Protein AF-A0A9E6JIJ1-F1 (afdb_monomer)

Solvent-accessible surface area (backbone atoms only — not comparable to full-atom values): 25433 Å² total; per-residue (Å²): 141,82,85,78,78,79,55,69,70,59,58,50,52,54,49,46,74,75,44,64,92,42,52,71,64,52,49,52,49,49,51,52,50,58,51,36,77,74,59,73,62,76,66,61,57,53,56,59,56,70,71,51,92,47,74,67,45,56,51,51,50,59,53,47,62,74,70,50,70,101,67,83,68,74,84,79,77,78,78,86,54,96,83,54,78,81,66,54,69,71,60,43,51,53,51,28,52,55,23,48,78,70,65,39,33,71,58,20,35,51,45,43,54,58,60,66,67,49,86,85,58,55,69,67,59,56,24,53,44,23,44,52,40,14,52,24,27,44,77,68,66,40,28,74,61,13,40,51,24,39,48,51,22,64,68,64,65,64,60,95,80,42,86,58,53,35,58,51,23,47,52,39,13,53,28,29,43,77,73,70,35,56,70,63,13,53,54,30,44,73,66,28,60,78,80,74,90,76,90,60,95,86,56,87,60,62,86,63,51,52,63,42,50,50,49,48,39,46,51,46,24,54,48,40,38,74,75,33,101,48,91,68,70,60,68,78,84,63,74,63,61,42,53,66,54,68,46,71,46,68,61,74,81,76,72,70,68,54,50,37,37,40,39,37,32,25,40,74,85,67,48,80,48,38,77,51,70,46,58,69,87,63,81,62,48,72,37,67,49,47,28,94,88,61,52,64,65,60,40,58,43,32,38,29,41,40,41,38,38,28,28,69,84,69,51,75,48,77,48,72,52,78,72,43,70,37,54,21,36,48,44,82,51,98,57,34,37,36,42,32,32,21,42,71,56,32,18,72,43,89,92,43,52,52,67,18,76,65,18,51,52,52,50,49,48,49,40,39,51,49,59,75,68,68,54,75,42,39,38,40,38,36,26,22,86,47,69,69,59,38,52,48,32,52,50,43,52,46,56,53,42,33,73,73,64,74,54,65,79,87,45,56,48,81,44,82,39,81,38,94,56,92,87,62,45,32,36,35,43,34,35,46,54,52,72,70,64,60,59,56,54,56,50,71,71,74,107

Nearest PDB structures (foldseek):
  3ffl-assembly2_B  TM=8.200E-01  e=3.988E-03  Homo sapiens
  4i1a-assembly3_B  TM=8.635E-01  e=9.232E-02  Bacillus subtilis subsp. subtilis str. 168
  6swu-assembly3_F  TM=4.768E-01  e=8.864E-03  Mus musculus
  3q15-assembly2_B-3  TM=6.968E-01  e=1.205E-01  Bacillus subtilis
  6swu-assembly1_A  TM=4.822E-01  e=1.970E-02  Mus musculus

Sequence (447 aa):
AQGQAPSAARVLSELLSRYPEFQTAAAYLLASTLLAETRHGEAELAGNLANLHTPLAAYIKSRLALTLPDQAQAPEIPKPHPEAPPYTLPT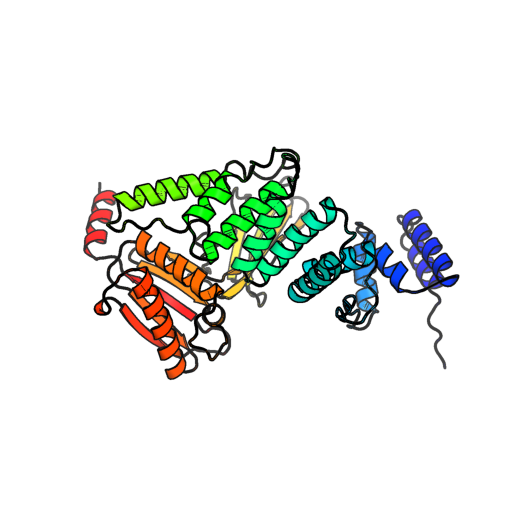AANWIELAMEQGRWAQALAFTEQLGSENDLDPGIRADLSAVRGNCLFNLQRFNEAITAYRAWLSGTPPQEDPCLAGIYQRLAQAYYHEGKDSPAMTAYKKSPARSGQNQASAGSPEKVFPLRFEQARQAAEKSLWESRSPRAASPWLAMVKEPPVVQIQPPRSPAPMQTWSWVILDGEGRVRYRQQGRIWPDKLAWEGSDPDGQKILAGDVYAYTLTVVDARGRTLTTNAPARMVWAMVYPGPNDFVLSLQVSTLFEKENSDRISRFGLSLLTQAADLCLRFSRPGLQLELSARDGQLGQRQASAVIARLQSKLEWPSTGISIRILPSRGPTRERLNLRFEKHPESAHQENKNHAE

Mean predicted aligned error: 15.92 Å

Radius of gyration: 27.88 Å; Cα contacts (8 Å, |Δi|>4): 565; chains: 1; bounding box: 86×62×59 Å

Foldseek 3Di:
DDDDDDDPVVVLVVVCVVCVVCVVVSVVVVVVVVVCVVDDDPPVVVVVLVPDPDPVSVVVVVVVVVVDPPDPDDPDLDQDDPPDDQDDPVRLVVSLVVCVVVVVLVRNLVSLVSVLVDPPDDLLVNLVSLQSNLVSCVSVLVLVSSLVSLVSSVVSVDPPPPPCQLVSLQSNLVSCVLVVNNVSSVVSNVRRDDPDDDPDVPDPDPVCVPVVQVVVQVVVQVVLCVVFVDVDRADSVLCQEDAPQPDKDQDPDDDAQFQKKKKFKAKPVRDTQEIDMDNDDDRMDTHRQHRPVRHHHAAFIKMKMKMWTQHPVRDIDIDIDDIDHRQWYWADDPFKIKIKGFLCQQAPHLQDLHGDSSNLSVLSNVLSVCSSLRAQAKEKEWADQDPVSSVSNSVSSCVSSCVNNVDDPVRYHYHYHHHPDDPGTMIMIMTGHDVVVSVVVVVVVVD

Secondary structure (DSSP, 8-state):
---PPPPHHHHHHHHHHH-GGGHHHHHHHHHHHHHHTTS--HHHHHHHHHT--SHHHHHHHHHHTTTS-S--PPP-PPPP-TTSPPPPHHHHHHHHHHHHHTT-HHHHHHHHHHHHT-TT--HHHHHHHHHHHHHHHHHTT-HHHHHHHHHHHHHT---TT-TTHHHHHHHHHHHHHHTT-HHHHHHHHHHS-----SS-TTS--GGGTHHHHHHHHHHHHHHHHHHSS--PPP-TT---EE-S-SEEE-PPPP-SSEEEEEEEEEETTS-EEEEEEESSPPS-EEE-SB-TT-PBPPTT-EEEEEEEEEETT--EEEEEPPPEE--EEEEE-SSEEEEEEEHHHHBSSTT--SB-HHHHHHHHHHHHHHHHHT-S-EEEEEEESSHHHHHHHHHHHHHHHHHHHT--GGGEEEEEEE-SSTT--EEEEEEEPPHHHHHHHHHHHH-

Structure (mmCIF, N/CA/C/O backbone):
data_AF-A0A9E6JIJ1-F1
#
_entry.id   AF-A0A9E6JIJ1-F1
#
loop_
_atom_site.group_PDB
_atom_site.id
_atom_site.type_symbol
_atom_site.label_atom_id
_atom_site.label_alt_id
_atom_site.label_comp_id
_atom_site.label_asym_id
_atom_site.label_entity_id
_atom_site.label_seq_id
_atom_site.pdbx_PDB_ins_code
_atom_site.Cartn_x
_atom_site.Cartn_y
_atom_site.Cartn_z
_atom_site.occupancy
_atom_site.B_iso_or_equiv
_atom_site.auth_seq_id
_atom_site.auth_comp_id
_atom_site.auth_asym_id
_atom_site.auth_atom_id
_atom_site.pdbx_PDB_model_num
ATOM 1 N N . ALA A 1 1 ? 52.497 -29.761 3.831 1.00 38.06 1 ALA A N 1
ATOM 2 C CA . ALA A 1 1 ? 51.630 -29.282 2.739 1.00 38.06 1 ALA A CA 1
ATOM 3 C C . ALA A 1 1 ? 50.893 -28.032 3.216 1.00 38.06 1 ALA A C 1
ATOM 5 O O . ALA A 1 1 ? 49.833 -28.138 3.812 1.00 38.06 1 ALA A O 1
ATOM 6 N N . GLN A 1 2 ? 51.514 -26.862 3.055 1.00 33.09 2 GLN A N 1
ATOM 7 C CA . GLN A 1 2 ? 50.890 -25.557 3.289 1.00 33.09 2 GLN A CA 1
ATOM 8 C C . GLN A 1 2 ? 50.600 -24.967 1.907 1.00 33.09 2 GLN A C 1
ATOM 10 O O . GLN A 1 2 ? 51.527 -24.735 1.134 1.00 33.09 2 GLN A O 1
ATOM 15 N N . GLY A 1 3 ? 49.322 -24.824 1.558 1.00 36.31 3 GLY A N 1
ATOM 16 C CA . GLY A 1 3 ? 48.904 -24.223 0.295 1.00 36.31 3 GLY A CA 1
ATOM 17 C C . GLY A 1 3 ? 48.992 -22.705 0.389 1.00 36.31 3 GLY A C 1
ATOM 18 O O . GLY A 1 3 ? 48.193 -22.093 1.089 1.00 36.31 3 GLY A O 1
ATOM 19 N N . GLN A 1 4 ? 49.958 -22.099 -0.301 1.00 42.47 4 GLN A N 1
ATOM 20 C CA . GLN A 1 4 ? 49.941 -20.658 -0.544 1.00 42.47 4 GLN A CA 1
ATOM 21 C C . GLN A 1 4 ? 48.842 -20.345 -1.564 1.00 42.47 4 GLN A C 1
ATOM 23 O O . GLN A 1 4 ? 48.810 -20.933 -2.648 1.00 42.47 4 GLN A O 1
ATOM 28 N N . ALA A 1 5 ? 47.937 -19.432 -1.209 1.00 42.72 5 ALA A N 1
ATOM 29 C CA . ALA A 1 5 ? 46.972 -18.882 -2.151 1.00 42.72 5 ALA A CA 1
ATOM 30 C C . ALA A 1 5 ? 47.722 -18.190 -3.311 1.00 42.72 5 ALA A C 1
ATOM 32 O O . ALA A 1 5 ? 48.748 -17.546 -3.072 1.00 42.72 5 ALA A O 1
ATOM 33 N N . PRO A 1 6 ? 47.268 -18.328 -4.568 1.00 51.34 6 PRO A N 1
ATOM 34 C CA . PRO A 1 6 ? 47.918 -17.672 -5.699 1.00 51.34 6 PRO A CA 1
ATOM 35 C C . PRO A 1 6 ? 47.830 -16.146 -5.554 1.00 51.34 6 PRO A C 1
ATOM 37 O O . PRO A 1 6 ? 46.775 -15.623 -5.199 1.00 51.34 6 PRO A O 1
ATOM 40 N N . SER A 1 7 ? 48.924 -15.428 -5.843 1.00 68.25 7 SER A N 1
ATOM 41 C CA . SER A 1 7 ? 48.929 -13.960 -5.798 1.00 68.25 7 SER A CA 1
ATOM 42 C C . SER A 1 7 ? 47.891 -13.381 -6.764 1.00 68.25 7 SER A C 1
ATOM 44 O O . SER A 1 7 ? 47.651 -13.941 -7.841 1.00 68.25 7 SER A O 1
ATOM 46 N N . ALA A 1 8 ? 47.281 -12.250 -6.399 1.00 54.78 8 ALA A N 1
ATOM 47 C CA . ALA A 1 8 ? 46.248 -11.586 -7.198 1.00 54.78 8 ALA A CA 1
ATOM 48 C C . ALA A 1 8 ? 46.701 -11.346 -8.652 1.00 54.78 8 ALA A C 1
ATOM 50 O O . ALA A 1 8 ? 45.932 -11.557 -9.591 1.00 54.78 8 ALA A O 1
ATOM 51 N N . ALA A 1 9 ? 47.988 -11.035 -8.846 1.00 54.69 9 ALA A N 1
ATOM 52 C CA . ALA A 1 9 ? 48.617 -10.884 -10.156 1.00 54.69 9 ALA A CA 1
ATOM 53 C C . ALA A 1 9 ? 48.503 -12.139 -11.047 1.00 54.69 9 ALA A C 1
ATOM 55 O O . ALA A 1 9 ? 48.297 -12.023 -12.256 1.00 54.69 9 ALA A O 1
ATOM 56 N N . ARG A 1 10 ? 48.589 -13.347 -10.473 1.00 65.62 10 ARG A N 1
ATOM 57 C CA . ARG A 1 10 ? 48.479 -14.609 -11.222 1.00 65.62 10 ARG A CA 1
ATOM 58 C C . ARG A 1 10 ? 47.041 -14.883 -11.667 1.00 65.62 10 ARG A C 1
ATOM 60 O O . ARG A 1 10 ? 46.830 -15.263 -12.815 1.00 65.62 10 ARG A O 1
ATOM 67 N N . VAL A 1 11 ? 46.064 -14.644 -10.791 1.00 63.59 11 VAL A N 1
ATOM 68 C CA . VAL A 1 11 ? 44.631 -14.827 -11.095 1.00 63.59 11 VAL A CA 1
ATOM 69 C C . VAL A 1 11 ? 44.164 -13.830 -12.161 1.00 63.59 11 VAL A C 1
ATOM 71 O O . VAL A 1 11 ? 43.437 -14.201 -13.084 1.00 63.59 11 VAL A O 1
ATOM 74 N N . LEU A 1 12 ? 44.626 -12.579 -12.081 1.00 57.97 12 LEU A N 1
ATOM 75 C CA . LEU A 1 12 ? 44.323 -11.548 -13.077 1.00 57.97 12 LEU A CA 1
ATOM 76 C C . LEU A 1 12 ? 44.993 -11.809 -14.431 1.00 57.97 12 LEU A C 1
ATOM 78 O O . LEU A 1 12 ? 44.340 -11.636 -15.457 1.00 57.97 12 LEU A O 1
ATOM 82 N N . SER A 1 13 ? 46.249 -12.265 -14.450 1.00 60.50 13 SER A N 1
ATOM 83 C CA . SER A 1 13 ? 46.937 -12.662 -15.689 1.00 60.50 13 SER A CA 1
ATOM 84 C C . SER A 1 13 ? 46.196 -13.800 -16.404 1.00 60.50 13 SER A C 1
ATOM 86 O O . SER A 1 13 ? 45.979 -13.760 -17.617 1.00 60.50 13 SER A O 1
ATOM 88 N N . GLU A 1 14 ? 45.697 -14.776 -15.642 1.00 66.44 14 GLU A N 1
ATOM 89 C CA . GLU A 1 14 ? 44.912 -15.877 -16.194 1.00 66.44 14 GLU A CA 1
ATOM 90 C C . GLU A 1 14 ? 43.543 -15.414 -16.726 1.00 66.44 14 GLU A C 1
ATOM 92 O O . GLU A 1 14 ? 43.130 -15.836 -17.807 1.00 66.44 14 GLU A O 1
ATOM 97 N N . LEU A 1 15 ? 42.864 -14.491 -16.038 1.00 57.50 15 LEU A N 1
ATOM 98 C CA . LEU A 1 15 ? 41.615 -13.883 -16.517 1.00 57.50 15 LEU A CA 1
ATOM 99 C C . LEU A 1 15 ? 41.812 -13.067 -17.803 1.00 57.50 15 LEU A C 1
ATOM 101 O O . LEU A 1 15 ? 41.018 -13.199 -18.733 1.00 57.50 15 LEU A O 1
ATOM 105 N N . LEU A 1 16 ? 42.885 -12.281 -17.882 1.00 64.00 16 LEU A N 1
ATOM 106 C CA . LEU A 1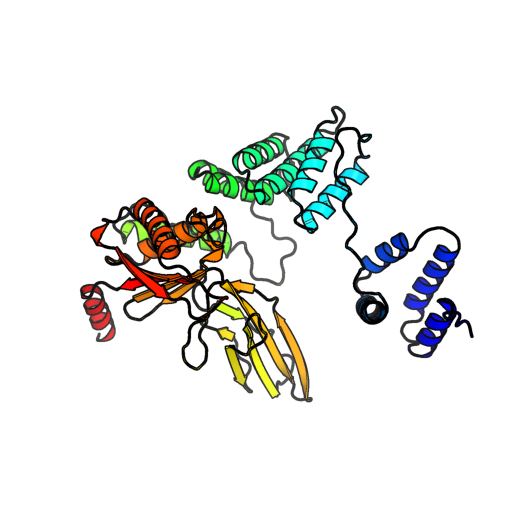 16 ? 43.241 -11.483 -19.058 1.00 64.00 16 LEU A CA 1
ATOM 107 C C . LEU A 1 16 ? 43.558 -12.345 -20.282 1.00 64.00 16 LEU A C 1
ATOM 109 O O . LEU A 1 16 ? 43.209 -11.972 -21.400 1.00 64.00 16 LEU A O 1
ATOM 113 N N . SER A 1 17 ? 44.164 -13.519 -20.075 1.00 67.69 17 SER A N 1
ATOM 114 C CA . SER A 1 17 ? 44.415 -14.477 -21.159 1.00 67.69 17 SER A CA 1
ATOM 115 C C . SER A 1 17 ? 43.128 -15.079 -21.741 1.00 67.69 17 SER A C 1
ATOM 117 O O . SER A 1 17 ? 43.103 -15.466 -22.907 1.00 67.69 17 SER A O 1
ATOM 119 N N . ARG A 1 18 ? 42.054 -15.146 -20.940 1.00 60.69 18 ARG A N 1
ATOM 120 C CA . ARG A 1 18 ? 40.771 -15.748 -21.329 1.00 60.69 18 ARG A CA 1
ATOM 121 C C . ARG A 1 18 ? 39.783 -14.748 -21.929 1.00 60.69 18 ARG A C 1
ATOM 123 O O . ARG A 1 18 ? 38.892 -15.184 -22.649 1.00 60.69 18 ARG A O 1
ATOM 130 N N . TYR A 1 19 ? 39.938 -13.451 -21.650 1.00 63.84 19 TYR A N 1
ATOM 131 C CA . TYR A 1 19 ? 39.013 -12.403 -22.099 1.00 63.84 19 TYR A CA 1
ATOM 132 C C . TYR A 1 19 ? 39.767 -11.141 -22.570 1.00 63.84 19 TYR A C 1
ATOM 134 O O . TYR A 1 19 ? 39.808 -10.125 -21.862 1.00 63.84 19 TYR A O 1
ATOM 142 N N . PRO A 1 20 ? 40.422 -11.202 -23.745 1.00 65.69 20 PRO A N 1
ATOM 143 C CA . PRO A 1 20 ? 41.281 -10.132 -24.256 1.00 65.69 20 PRO A CA 1
ATOM 144 C C . PRO A 1 20 ? 40.537 -8.821 -24.567 1.00 65.69 20 PRO A C 1
ATOM 146 O O . PRO A 1 20 ? 41.152 -7.758 -24.606 1.00 65.69 20 PRO A O 1
ATOM 149 N N . GLU A 1 21 ? 39.217 -8.849 -24.733 1.00 61.25 21 GLU A N 1
ATOM 150 C CA . GLU A 1 21 ? 38.376 -7.674 -24.984 1.00 61.25 21 GLU A CA 1
ATOM 151 C C . GLU A 1 21 ? 38.283 -6.696 -23.795 1.00 61.25 21 GLU A C 1
ATOM 153 O O . GLU A 1 21 ? 37.847 -5.559 -23.969 1.00 61.25 21 GLU A O 1
ATOM 158 N N . PHE A 1 22 ? 38.735 -7.091 -22.598 1.00 62.50 22 PHE A N 1
ATOM 159 C CA . PHE A 1 22 ? 38.717 -6.249 -21.392 1.00 62.50 22 PHE A CA 1
ATOM 160 C C . PHE A 1 22 ? 40.089 -5.674 -21.008 1.00 62.50 22 PHE A C 1
ATOM 162 O O . PHE A 1 22 ? 40.235 -5.140 -19.906 1.00 62.50 22 PHE A O 1
ATOM 169 N N . GLN A 1 23 ? 41.087 -5.749 -21.897 1.00 64.88 23 GLN A N 1
ATOM 170 C CA . GLN A 1 23 ? 42.484 -5.385 -21.614 1.00 64.88 23 GLN A CA 1
ATOM 171 C C . GLN A 1 23 ? 42.658 -4.011 -20.948 1.00 64.88 23 GLN A C 1
ATOM 173 O O . GLN A 1 23 ? 43.423 -3.901 -19.996 1.00 64.88 23 GLN A O 1
ATOM 178 N N . THR A 1 24 ? 41.927 -2.974 -21.368 1.00 55.31 24 THR A N 1
ATOM 179 C CA . THR A 1 24 ? 42.089 -1.613 -20.818 1.00 55.31 24 THR A CA 1
ATOM 180 C C . THR A 1 24 ? 41.504 -1.467 -19.409 1.00 55.31 24 THR A C 1
ATOM 182 O O . THR A 1 24 ? 42.127 -0.864 -18.538 1.00 55.31 24 THR A O 1
ATOM 185 N N . ALA A 1 25 ? 40.332 -2.061 -19.152 1.00 59.16 25 ALA A N 1
ATOM 186 C CA . ALA A 1 25 ? 39.680 -2.019 -17.840 1.00 59.16 25 ALA A CA 1
ATOM 187 C C . ALA A 1 25 ? 40.408 -2.906 -16.819 1.00 59.16 25 ALA A C 1
ATOM 189 O O . ALA A 1 25 ? 40.582 -2.529 -15.661 1.00 59.16 25 ALA A O 1
ATOM 190 N N . ALA A 1 26 ? 40.890 -4.064 -17.266 1.00 60.03 26 ALA A N 1
ATOM 191 C CA . ALA A 1 26 ? 41.673 -4.973 -16.447 1.00 60.03 26 ALA A CA 1
ATOM 192 C C . ALA A 1 26 ? 43.103 -4.458 -16.195 1.00 60.03 26 ALA A C 1
ATOM 194 O O . ALA A 1 26 ? 43.616 -4.669 -15.101 1.00 60.03 26 ALA A O 1
ATOM 195 N N . ALA A 1 27 ? 43.721 -3.721 -17.128 1.00 53.12 27 ALA A N 1
ATOM 196 C CA . ALA A 1 27 ? 44.994 -3.028 -16.892 1.00 53.12 27 ALA A CA 1
ATOM 197 C C . ALA A 1 27 ? 44.857 -1.896 -15.861 1.00 53.12 27 ALA A C 1
ATOM 199 O O . ALA A 1 27 ? 45.732 -1.739 -15.012 1.00 53.12 27 ALA A O 1
ATOM 200 N N . TYR A 1 28 ? 43.746 -1.151 -15.886 1.00 56.66 28 TYR A N 1
ATOM 201 C CA . TYR A 1 28 ? 43.446 -0.129 -14.878 1.00 56.66 28 TYR A CA 1
ATOM 202 C C . TYR A 1 28 ? 43.243 -0.751 -13.488 1.00 56.66 28 TYR A C 1
ATOM 204 O O . TYR A 1 28 ? 43.834 -0.299 -12.508 1.00 56.66 28 TYR A O 1
ATOM 212 N N . LEU A 1 29 ? 42.489 -1.854 -13.415 1.00 60.16 29 LEU A N 1
ATOM 213 C CA . LEU A 1 29 ? 42.328 -2.649 -12.195 1.00 60.16 29 LEU A CA 1
ATOM 214 C C . LEU A 1 29 ? 43.672 -3.189 -11.692 1.00 60.16 29 LEU A C 1
ATOM 216 O O . LEU A 1 29 ? 43.994 -2.996 -10.524 1.00 60.16 29 LEU A O 1
ATOM 220 N N . LEU A 1 30 ? 44.501 -3.772 -12.559 1.00 57.09 30 LEU A N 1
ATOM 221 C CA . LEU A 1 30 ? 45.823 -4.285 -12.193 1.00 57.09 30 LEU A CA 1
ATOM 222 C C . LEU A 1 30 ? 46.743 -3.174 -11.662 1.00 57.09 30 LEU A C 1
ATOM 224 O O . LEU A 1 30 ? 47.368 -3.355 -10.621 1.00 57.09 30 LEU A O 1
ATOM 228 N N . ALA A 1 31 ? 46.776 -2.013 -12.323 1.00 49.00 31 ALA A N 1
ATOM 229 C CA . ALA A 1 31 ? 47.553 -0.858 -11.880 1.00 49.00 31 ALA A CA 1
ATOM 230 C C . ALA A 1 31 ? 47.073 -0.345 -10.513 1.00 49.00 31 ALA A C 1
ATOM 232 O O . ALA A 1 31 ? 47.896 -0.119 -9.631 1.00 49.00 31 ALA A O 1
ATOM 233 N N . SER A 1 32 ? 45.756 -0.241 -10.302 1.00 54.28 32 SER A N 1
ATOM 234 C CA . SER A 1 32 ? 45.181 0.172 -9.013 1.00 54.28 32 SER A CA 1
ATOM 235 C C . SER A 1 32 ? 45.428 -0.842 -7.888 1.00 54.28 32 SER A C 1
ATOM 237 O O . SER A 1 32 ? 45.681 -0.445 -6.755 1.00 54.28 32 SER A O 1
ATOM 239 N N . THR A 1 33 ? 45.449 -2.142 -8.204 1.00 58.88 33 THR A N 1
ATOM 240 C CA . THR A 1 33 ? 45.708 -3.213 -7.226 1.00 58.88 33 THR A CA 1
ATOM 241 C C . THR A 1 33 ? 47.189 -3.251 -6.830 1.00 58.88 33 THR A C 1
ATOM 243 O O . THR A 1 33 ? 47.504 -3.354 -5.650 1.00 58.88 33 THR A O 1
ATOM 246 N N . LEU A 1 34 ? 48.104 -3.085 -7.794 1.00 50.66 34 LEU A N 1
ATOM 247 C CA . LEU A 1 34 ? 49.549 -2.998 -7.538 1.00 50.66 34 LEU A CA 1
ATOM 248 C C . LEU A 1 34 ? 49.931 -1.710 -6.786 1.00 50.66 34 LEU A C 1
ATOM 250 O O . LEU A 1 34 ? 50.824 -1.735 -5.944 1.00 50.66 34 LEU A O 1
ATOM 254 N N . LEU A 1 35 ? 49.241 -0.592 -7.044 1.00 45.62 35 LEU A N 1
ATOM 255 C CA . LEU A 1 35 ? 49.379 0.642 -6.260 1.00 45.62 35 LEU A CA 1
ATOM 256 C C . LEU A 1 35 ? 48.882 0.453 -4.815 1.00 45.62 35 LEU A C 1
ATOM 258 O O . LEU A 1 35 ? 49.576 0.865 -3.885 1.00 45.62 35 LEU A O 1
ATOM 262 N N . ALA A 1 36 ? 47.754 -0.235 -4.612 1.00 50.78 36 ALA A N 1
ATOM 263 C CA . ALA A 1 36 ? 47.202 -0.533 -3.285 1.00 50.78 36 ALA A CA 1
ATOM 264 C C . ALA A 1 36 ? 48.088 -1.487 -2.456 1.00 50.78 36 ALA A C 1
ATOM 266 O O . ALA A 1 36 ? 48.230 -1.300 -1.247 1.00 50.78 36 ALA A O 1
ATOM 267 N N . GLU A 1 37 ? 48.767 -2.449 -3.094 1.00 52.75 37 GLU A N 1
ATOM 268 C CA . GLU A 1 37 ? 49.779 -3.294 -2.433 1.00 52.75 37 GLU A CA 1
ATOM 269 C C . GLU A 1 37 ? 50.977 -2.479 -1.900 1.00 52.75 37 GLU A C 1
ATOM 271 O O . GLU A 1 37 ? 51.677 -2.936 -0.996 1.00 52.75 37 GLU A O 1
ATOM 276 N N . THR A 1 38 ? 51.195 -1.251 -2.393 1.00 47.75 38 THR A N 1
ATOM 277 C CA . THR A 1 38 ? 52.303 -0.387 -1.949 1.00 47.75 38 THR A CA 1
ATOM 278 C C . THR A 1 38 ? 51.938 0.661 -0.898 1.00 47.75 38 THR A C 1
ATOM 280 O O . THR A 1 38 ? 52.863 1.198 -0.289 1.00 47.75 38 THR A O 1
ATOM 283 N N . ARG A 1 39 ? 50.649 0.942 -0.636 1.00 49.22 39 ARG A N 1
ATOM 284 C CA . ARG A 1 39 ? 50.168 1.820 0.456 1.00 49.22 39 ARG A CA 1
ATOM 285 C C . ARG A 1 39 ? 48.637 1.715 0.621 1.00 49.22 39 ARG A C 1
ATOM 287 O O . ARG A 1 39 ? 47.902 2.168 -0.242 1.00 49.22 39 ARG A O 1
ATOM 294 N N . HIS A 1 40 ? 48.219 1.207 1.786 1.00 41.50 40 HIS A N 1
ATOM 295 C CA . HIS A 1 40 ? 46.877 1.229 2.406 1.00 41.50 40 HIS A CA 1
ATOM 296 C C . HIS A 1 40 ? 45.693 0.470 1.741 1.00 41.50 40 HIS A C 1
ATOM 298 O O . HIS A 1 40 ? 45.126 0.896 0.750 1.00 41.50 40 HIS A O 1
ATOM 304 N N . GLY A 1 41 ? 45.244 -0.599 2.430 1.00 50.56 41 GLY A N 1
ATOM 305 C CA . GLY A 1 41 ? 43.846 -0.887 2.824 1.00 50.56 41 GLY A CA 1
ATOM 306 C C . GLY A 1 41 ? 42.786 -1.290 1.779 1.00 50.56 41 GLY A C 1
ATOM 307 O O . GLY A 1 41 ? 42.299 -0.465 1.016 1.00 50.56 41 GLY A O 1
ATOM 308 N N . GLU A 1 42 ? 42.267 -2.522 1.896 1.00 47.53 42 GLU A N 1
ATOM 309 C CA . GLU A 1 42 ? 41.152 -3.121 1.121 1.00 47.53 42 GLU A CA 1
ATOM 310 C C . GLU A 1 42 ? 39.869 -2.258 0.997 1.00 47.53 42 GLU A C 1
ATOM 312 O O . GLU A 1 42 ? 39.088 -2.431 0.059 1.00 47.53 42 GLU A O 1
ATOM 317 N N . ALA A 1 43 ? 39.647 -1.305 1.909 1.00 45.94 43 ALA A N 1
ATOM 318 C CA . ALA A 1 43 ? 38.461 -0.446 1.941 1.00 45.94 43 ALA A CA 1
ATOM 319 C C . ALA A 1 43 ? 38.399 0.573 0.784 1.00 45.94 43 ALA A C 1
ATOM 321 O O . ALA A 1 43 ? 37.316 0.860 0.271 1.00 45.94 43 ALA A O 1
ATOM 322 N N . GLU A 1 44 ? 39.543 1.090 0.331 1.00 47.28 44 GLU A N 1
ATOM 323 C CA . GLU A 1 44 ? 39.600 2.073 -0.762 1.00 47.28 44 GLU A CA 1
ATOM 324 C C . GLU A 1 44 ? 39.358 1.401 -2.127 1.00 47.28 44 GLU A C 1
ATOM 326 O O . GLU A 1 44 ? 38.686 1.946 -3.008 1.00 47.28 44 GLU A O 1
ATOM 331 N N . LEU A 1 45 ? 39.796 0.144 -2.261 1.00 45.75 45 LEU A N 1
ATOM 332 C CA . LEU A 1 45 ? 39.525 -0.708 -3.419 1.00 45.75 45 LEU A CA 1
ATOM 333 C C . LEU A 1 45 ? 38.020 -1.006 -3.565 1.00 45.75 45 LEU A C 1
ATOM 335 O O . LEU A 1 45 ? 37.474 -0.938 -4.669 1.00 45.75 45 LEU A O 1
ATOM 339 N N . ALA A 1 46 ? 37.332 -1.290 -2.453 1.00 48.03 46 ALA A N 1
ATOM 340 C CA . ALA A 1 46 ? 35.891 -1.538 -2.433 1.00 48.03 46 ALA A CA 1
ATOM 341 C C . ALA A 1 46 ? 35.072 -0.286 -2.802 1.00 48.03 46 ALA A C 1
ATOM 343 O O . ALA A 1 46 ? 34.100 -0.392 -3.555 1.00 48.03 46 ALA A O 1
ATOM 344 N N . GLY A 1 47 ? 35.495 0.899 -2.342 1.00 47.56 47 GLY A N 1
ATOM 345 C CA . GLY A 1 47 ? 34.877 2.180 -2.702 1.00 47.56 47 GLY A CA 1
ATOM 346 C C . GLY A 1 47 ? 35.009 2.509 -4.193 1.00 47.56 47 GLY A C 1
ATOM 347 O O . GLY A 1 47 ? 34.032 2.876 -4.845 1.00 47.56 47 GLY A O 1
ATOM 348 N N . ASN A 1 48 ? 36.185 2.280 -4.778 1.00 47.91 48 ASN A N 1
ATOM 349 C CA . ASN A 1 48 ? 36.417 2.532 -6.203 1.00 47.91 48 ASN A CA 1
ATOM 350 C C . ASN A 1 48 ? 35.680 1.528 -7.114 1.00 47.91 48 ASN A C 1
ATOM 352 O O . ASN A 1 48 ? 35.171 1.904 -8.172 1.00 47.91 48 ASN A O 1
ATOM 356 N N . LEU A 1 49 ? 35.536 0.268 -6.683 1.00 46.00 49 LEU A N 1
ATOM 357 C CA . LEU A 1 49 ? 34.725 -0.751 -7.368 1.00 46.00 49 LEU A CA 1
ATOM 358 C C . LEU A 1 49 ? 33.213 -0.476 -7.297 1.00 46.00 49 LEU A C 1
ATOM 360 O O . LEU A 1 49 ? 32.471 -0.885 -8.196 1.00 46.00 49 LEU A O 1
ATOM 364 N N . ALA A 1 50 ? 32.739 0.203 -6.249 1.00 48.44 50 ALA A N 1
ATOM 365 C CA . ALA A 1 50 ? 31.331 0.564 -6.097 1.00 48.44 50 ALA A CA 1
ATOM 366 C C . ALA A 1 50 ? 30.868 1.593 -7.146 1.00 48.44 50 ALA A C 1
ATOM 368 O O . ALA A 1 50 ? 29.712 1.542 -7.565 1.00 48.44 50 ALA A O 1
ATOM 369 N N . ASN A 1 51 ? 31.783 2.431 -7.642 1.00 45.09 51 ASN A N 1
ATOM 370 C CA . ASN A 1 51 ? 31.496 3.525 -8.575 1.00 45.09 51 ASN A CA 1
ATOM 371 C C . ASN A 1 51 ? 31.524 3.126 -10.066 1.00 45.09 51 ASN A C 1
ATOM 373 O O . ASN A 1 51 ? 31.226 3.944 -10.937 1.00 45.09 51 ASN A O 1
ATOM 377 N N . LEU A 1 52 ? 31.851 1.872 -10.399 1.00 42.19 52 LEU A N 1
ATOM 378 C CA . LEU A 1 52 ? 31.880 1.400 -11.787 1.00 42.19 52 LEU A CA 1
ATOM 379 C C . LEU A 1 52 ? 30.501 0.892 -12.246 1.00 42.19 52 LEU A C 1
ATOM 381 O O . LEU A 1 52 ? 30.086 -0.224 -11.932 1.00 42.19 52 LEU A O 1
ATOM 385 N N . HIS A 1 53 ? 29.819 1.674 -13.084 1.00 45.81 53 HIS A N 1
ATOM 386 C CA . HIS A 1 53 ? 28.601 1.266 -13.796 1.00 45.81 53 HIS A CA 1
ATOM 387 C C . HIS A 1 53 ? 28.923 0.527 -15.109 1.00 45.81 53 HIS A C 1
ATOM 389 O O . HIS A 1 53 ? 28.681 1.037 -16.201 1.00 45.81 53 HIS A O 1
ATOM 395 N N . THR A 1 54 ? 29.473 -0.690 -15.033 1.00 52.34 54 THR A N 1
ATOM 396 C CA . THR A 1 54 ? 29.681 -1.542 -16.226 1.00 52.34 54 THR A CA 1
ATOM 397 C C . THR A 1 54 ? 29.339 -3.021 -15.989 1.00 52.34 54 THR A C 1
ATOM 399 O O . THR A 1 54 ? 29.369 -3.491 -14.850 1.00 52.34 54 THR A O 1
ATOM 402 N N . PRO A 1 55 ? 29.047 -3.798 -17.056 1.00 44.84 55 PRO A N 1
ATOM 403 C CA . PRO A 1 55 ? 28.788 -5.242 -16.967 1.00 44.84 55 PRO A CA 1
ATOM 404 C C . PRO A 1 55 ? 29.930 -6.044 -16.322 1.00 44.84 55 PRO A C 1
ATOM 406 O O . PRO A 1 55 ? 29.680 -7.036 -15.638 1.00 44.84 55 PRO A O 1
ATOM 409 N N . LEU A 1 56 ? 31.177 -5.583 -16.474 1.00 47.06 56 LEU A N 1
ATOM 410 C CA . LEU A 1 56 ? 32.352 -6.181 -15.839 1.00 47.06 56 LEU A CA 1
ATOM 411 C C . LEU A 1 56 ? 32.293 -6.063 -14.306 1.00 47.06 56 LEU A C 1
ATOM 413 O O . LEU A 1 56 ? 32.642 -7.015 -13.614 1.00 47.06 56 LEU A O 1
ATOM 417 N N . ALA A 1 57 ? 31.770 -4.955 -13.768 1.00 51.06 57 ALA A N 1
ATOM 418 C CA . ALA A 1 57 ? 31.578 -4.783 -12.328 1.00 51.06 57 ALA A CA 1
ATOM 419 C C . ALA A 1 57 ? 30.522 -5.753 -11.771 1.00 51.06 57 ALA A C 1
ATOM 421 O O . ALA A 1 57 ? 30.707 -6.305 -10.689 1.00 51.06 57 ALA A O 1
ATOM 422 N N . ALA A 1 58 ? 29.447 -6.023 -12.519 1.00 49.06 58 ALA A N 1
ATOM 423 C CA . ALA A 1 58 ? 28.444 -7.021 -12.136 1.00 49.06 58 ALA A CA 1
ATOM 424 C C . ALA A 1 58 ? 29.014 -8.451 -12.166 1.00 49.06 58 ALA A C 1
ATOM 426 O O . ALA A 1 58 ? 28.764 -9.238 -11.253 1.00 49.06 58 ALA A O 1
ATOM 427 N N . TYR A 1 59 ? 29.835 -8.771 -13.170 1.00 50.56 59 TYR A N 1
ATOM 428 C CA . TYR A 1 59 ? 30.505 -10.068 -13.275 1.00 50.56 59 TYR A CA 1
ATOM 429 C C . TYR A 1 59 ? 31.547 -10.276 -12.163 1.00 50.56 59 TYR A C 1
ATOM 431 O O . TYR A 1 59 ? 31.520 -11.309 -11.492 1.00 50.56 59 TYR A O 1
ATOM 439 N N . ILE A 1 60 ? 32.393 -9.275 -11.891 1.00 46.91 60 ILE A N 1
ATOM 440 C CA . ILE A 1 60 ? 33.367 -9.294 -10.787 1.00 46.91 60 ILE A CA 1
ATOM 441 C C . ILE A 1 60 ? 32.651 -9.428 -9.437 1.00 46.91 60 ILE A C 1
ATOM 443 O O . ILE A 1 60 ? 33.024 -10.295 -8.649 1.00 46.91 60 ILE A O 1
ATOM 447 N N . LYS A 1 61 ? 31.566 -8.671 -9.200 1.00 51.03 61 LYS A N 1
ATOM 448 C CA . LYS A 1 61 ? 30.719 -8.816 -8.000 1.00 51.03 61 LYS A CA 1
ATOM 449 C C . LYS A 1 61 ? 30.152 -10.234 -7.872 1.00 51.03 61 LYS A C 1
ATOM 451 O O . LYS A 1 61 ? 30.204 -10.802 -6.789 1.00 51.03 61 LYS A O 1
ATOM 456 N N . SER A 1 62 ? 29.683 -10.837 -8.967 1.00 46.03 62 SER A N 1
ATOM 457 C CA . SER A 1 62 ? 29.109 -12.194 -8.950 1.00 46.03 62 SER A CA 1
ATOM 458 C C . SER A 1 62 ? 30.131 -13.303 -8.669 1.00 46.03 62 SER A C 1
ATOM 460 O O . SER A 1 62 ? 29.796 -14.305 -8.043 1.00 46.03 62 SER A O 1
ATOM 462 N N . ARG A 1 63 ? 31.389 -13.132 -9.097 1.00 45.69 63 ARG A N 1
ATOM 463 C CA . ARG A 1 63 ? 32.463 -14.102 -8.844 1.00 45.69 63 ARG A CA 1
ATOM 464 C C . ARG A 1 63 ? 33.121 -13.905 -7.484 1.00 45.69 63 ARG A C 1
ATOM 466 O O . ARG A 1 63 ? 33.407 -14.905 -6.837 1.00 45.69 63 ARG A O 1
ATOM 473 N N . LEU A 1 64 ? 33.287 -12.663 -7.023 1.00 41.44 64 LEU A N 1
ATOM 474 C CA . LEU A 1 64 ? 33.742 -12.376 -5.658 1.00 41.44 64 LEU A CA 1
ATOM 475 C C . LEU A 1 64 ? 32.714 -12.825 -4.611 1.00 41.44 64 LEU A C 1
ATOM 477 O O . LEU A 1 64 ? 33.115 -13.339 -3.572 1.00 41.44 64 LEU A O 1
ATOM 481 N N . ALA A 1 65 ? 31.413 -12.743 -4.912 1.00 42.97 65 ALA A N 1
ATOM 482 C CA . ALA A 1 65 ? 30.341 -13.276 -4.064 1.00 42.97 65 ALA A CA 1
ATOM 483 C C . ALA A 1 65 ? 30.372 -14.811 -3.902 1.00 42.97 65 ALA A C 1
ATOM 485 O O . ALA A 1 65 ? 29.759 -15.333 -2.980 1.00 42.97 65 ALA A O 1
ATOM 486 N N . LEU A 1 66 ? 31.091 -15.541 -4.766 1.00 39.47 66 LEU A N 1
ATOM 487 C CA . LEU A 1 66 ? 31.296 -16.990 -4.629 1.00 39.47 66 LEU A CA 1
ATOM 488 C C . LEU A 1 66 ? 32.547 -17.349 -3.810 1.00 39.47 66 LEU A C 1
ATOM 490 O O . LEU A 1 66 ? 32.745 -18.518 -3.489 1.00 39.47 66 LEU A O 1
ATOM 494 N N . THR A 1 67 ? 33.397 -16.372 -3.490 1.00 39.88 67 THR A N 1
ATOM 495 C CA . THR A 1 67 ? 34.651 -16.574 -2.742 1.00 39.88 67 THR A CA 1
ATOM 496 C C . THR A 1 67 ? 34.720 -15.803 -1.429 1.00 39.88 67 THR A C 1
ATOM 498 O O . THR A 1 67 ? 35.544 -16.142 -0.583 1.00 39.88 67 THR A O 1
ATOM 501 N N . LEU A 1 68 ? 33.878 -14.789 -1.234 1.00 36.06 68 LEU A N 1
ATOM 502 C CA . LEU A 1 68 ? 33.764 -14.095 0.042 1.00 36.06 68 LEU A CA 1
ATOM 503 C C . LEU A 1 68 ? 32.803 -14.868 0.955 1.00 36.06 68 LEU A C 1
ATOM 505 O O . LEU A 1 68 ? 31.709 -15.219 0.512 1.00 36.06 68 LEU A O 1
ATOM 509 N N . PRO A 1 69 ? 33.176 -15.138 2.219 1.00 35.66 69 PRO A N 1
ATOM 510 C CA . PRO A 1 69 ? 32.209 -15.603 3.200 1.00 35.66 69 PRO A CA 1
ATOM 511 C C . PRO A 1 69 ? 31.089 -14.562 3.341 1.00 35.66 69 PRO A C 1
ATOM 513 O O . PRO A 1 69 ? 31.299 -13.378 3.082 1.00 35.66 69 PRO A O 1
ATOM 516 N N . ASP A 1 70 ? 29.919 -15.029 3.770 1.00 38.97 70 ASP A N 1
ATOM 517 C CA . ASP A 1 70 ? 28.608 -14.364 3.902 1.00 38.97 70 ASP A CA 1
ATOM 518 C C . ASP A 1 70 ? 28.577 -13.120 4.842 1.00 38.97 70 ASP A C 1
ATOM 520 O O . ASP A 1 70 ? 27.575 -12.820 5.484 1.00 38.97 70 ASP A O 1
ATOM 524 N N . GLN A 1 71 ? 29.698 -12.404 4.999 1.00 37.06 71 GLN A N 1
ATOM 525 C CA . GLN A 1 71 ? 29.930 -11.339 5.978 1.00 37.06 71 GLN A CA 1
ATOM 526 C C . GLN A 1 71 ? 30.698 -10.123 5.429 1.00 37.06 71 GLN A C 1
ATOM 528 O O . GLN A 1 71 ? 31.484 -9.509 6.151 1.00 37.06 71 GLN A O 1
ATOM 533 N N . ALA A 1 72 ? 30.454 -9.687 4.192 1.00 44.72 72 ALA A N 1
ATOM 534 C CA . ALA A 1 72 ? 30.731 -8.284 3.868 1.00 44.72 72 ALA A CA 1
ATOM 535 C C . ALA A 1 72 ? 29.643 -7.421 4.534 1.00 44.72 72 ALA A C 1
ATOM 537 O O . ALA A 1 72 ? 28.633 -7.081 3.918 1.00 44.72 72 ALA A O 1
ATOM 538 N N . GLN A 1 73 ? 29.800 -7.157 5.835 1.00 51.72 73 GLN A N 1
ATOM 539 C CA . GLN A 1 73 ? 28.904 -6.284 6.589 1.00 51.72 73 GLN A CA 1
ATOM 540 C C . GLN A 1 73 ? 28.896 -4.903 5.920 1.00 51.72 73 GLN A C 1
ATOM 542 O O . GLN A 1 73 ? 29.952 -4.369 5.581 1.00 51.72 73 GLN A O 1
ATOM 547 N N . ALA A 1 74 ? 27.705 -4.336 5.698 1.00 61.12 74 ALA A N 1
ATOM 548 C CA . ALA A 1 74 ? 27.581 -2.947 5.264 1.00 61.12 74 ALA A CA 1
ATOM 549 C C . ALA A 1 74 ? 28.424 -2.050 6.191 1.00 61.12 74 ALA A C 1
ATOM 551 O O . ALA A 1 74 ? 28.474 -2.344 7.390 1.00 61.12 74 ALA A O 1
ATOM 552 N N . PRO A 1 75 ? 29.075 -0.986 5.678 1.00 69.56 75 PRO A N 1
ATOM 553 C CA . PRO A 1 75 ? 29.931 -0.134 6.495 1.00 69.56 75 PRO A CA 1
ATOM 554 C C . PRO A 1 75 ? 29.173 0.306 7.748 1.00 69.56 75 PRO A C 1
ATOM 556 O O . PRO A 1 75 ? 28.076 0.874 7.669 1.00 69.56 75 PRO A O 1
ATOM 559 N N . GLU A 1 76 ? 29.730 -0.036 8.908 1.00 82.12 76 GLU A N 1
ATOM 560 C CA . GLU A 1 76 ? 29.098 0.249 10.183 1.00 82.12 76 GLU A CA 1
ATOM 561 C C . GLU A 1 76 ? 29.136 1.762 10.413 1.00 82.12 76 GLU A C 1
ATOM 563 O O . GLU A 1 76 ? 30.194 2.363 10.580 1.00 82.12 76 GLU A O 1
ATOM 568 N N . ILE A 1 77 ? 27.962 2.394 10.377 1.00 82.81 77 ILE A N 1
ATOM 569 C CA . ILE A 1 77 ? 27.828 3.816 10.696 1.00 82.81 77 ILE A CA 1
ATOM 570 C C . ILE A 1 77 ? 28.164 4.001 12.182 1.00 82.81 77 ILE A C 1
ATOM 572 O O . ILE A 1 77 ? 27.481 3.384 13.016 1.00 82.81 77 ILE A O 1
ATOM 576 N N . PRO A 1 78 ? 29.167 4.830 12.532 1.00 85.00 78 PRO A N 1
ATOM 577 C CA . PRO A 1 78 ? 29.542 5.059 13.914 1.00 85.00 78 PRO A CA 1
ATOM 578 C C . PRO A 1 78 ? 28.354 5.645 14.671 1.00 85.00 78 PRO A C 1
ATOM 580 O O . PRO A 1 78 ? 27.564 6.423 14.138 1.00 85.00 78 PRO A O 1
ATOM 583 N N . LYS A 1 79 ? 28.205 5.266 15.939 1.00 84.81 79 LYS A N 1
ATOM 584 C CA . LYS A 1 79 ? 27.211 5.913 16.795 1.00 84.81 79 LYS A CA 1
ATOM 585 C C . LYS A 1 79 ? 27.724 7.319 17.126 1.00 84.81 79 LYS A C 1
ATOM 587 O O . LYS A 1 79 ? 28.848 7.415 17.619 1.00 84.81 79 LYS A O 1
ATOM 592 N N . PRO A 1 80 ? 26.940 8.384 16.894 1.00 79.88 80 PRO A N 1
ATOM 593 C CA . PRO A 1 80 ? 27.330 9.717 17.334 1.00 79.88 80 PRO A CA 1
ATOM 594 C C . PRO A 1 80 ? 27.478 9.706 18.860 1.00 79.88 80 PRO A C 1
ATOM 596 O O . PRO A 1 80 ? 26.567 9.275 19.572 1.00 79.88 80 PRO A O 1
ATOM 599 N N . HIS A 1 81 ? 28.647 10.116 19.353 1.00 77.56 81 HIS A N 1
ATOM 600 C CA . HIS A 1 81 ? 28.946 10.187 20.781 1.00 77.56 81 HIS A CA 1
ATOM 601 C C . HIS A 1 81 ? 28.942 11.658 21.217 1.00 77.56 81 HIS A C 1
ATOM 603 O O . HIS A 1 81 ? 29.639 12.456 20.591 1.00 77.56 81 HIS A O 1
ATOM 609 N N . PRO A 1 82 ? 28.209 12.034 22.282 1.00 72.38 82 PRO A N 1
ATOM 610 C CA . PRO A 1 82 ? 28.080 13.432 22.705 1.00 72.38 82 PRO A CA 1
ATOM 611 C C . PRO A 1 82 ? 29.411 14.072 23.135 1.00 72.38 82 PRO A C 1
ATOM 613 O O . PRO A 1 82 ? 29.534 15.289 23.109 1.00 72.38 82 PRO A O 1
ATOM 616 N N . GLU A 1 83 ? 30.404 13.259 23.505 1.00 74.69 83 GLU A N 1
ATOM 617 C CA . GLU A 1 83 ? 31.740 13.715 23.931 1.00 74.69 83 GLU A CA 1
ATOM 618 C C . GLU A 1 83 ? 32.832 13.532 22.861 1.00 74.69 83 GLU A C 1
ATOM 620 O O . GLU A 1 83 ? 33.995 13.846 23.111 1.00 74.69 83 GLU A O 1
ATOM 625 N N . ALA A 1 84 ? 32.503 12.990 21.681 1.00 72.56 84 ALA A N 1
ATOM 626 C CA . ALA A 1 84 ? 33.485 12.915 20.600 1.00 72.56 84 ALA A CA 1
ATOM 627 C C . ALA A 1 84 ? 33.787 14.330 20.076 1.00 72.56 84 ALA A C 1
ATOM 629 O O . ALA A 1 84 ? 32.874 15.161 20.030 1.00 72.56 84 ALA A O 1
ATOM 630 N N . PRO A 1 85 ? 35.035 14.618 19.654 1.00 69.12 85 PRO A N 1
ATOM 631 C CA . PRO A 1 85 ? 35.326 15.875 18.979 1.00 69.12 85 PRO A CA 1
ATOM 632 C C . PRO A 1 85 ? 34.362 16.048 17.794 1.00 69.12 85 PRO A C 1
ATOM 634 O O . PRO A 1 85 ? 34.024 15.049 17.147 1.00 69.12 85 PRO A O 1
ATOM 637 N N . PRO A 1 86 ? 33.892 17.281 17.526 1.00 69.44 86 PRO A N 1
ATOM 638 C CA . PRO A 1 86 ? 32.954 17.532 16.443 1.00 69.44 86 PRO A CA 1
ATOM 639 C C . PRO A 1 86 ? 33.512 16.951 15.145 1.00 69.44 86 PRO A C 1
ATOM 641 O O . PRO A 1 86 ? 34.683 17.146 14.801 1.00 69.44 86 PRO A O 1
ATOM 644 N N . TYR A 1 87 ? 32.686 16.164 14.457 1.00 74.88 87 TYR A N 1
ATOM 645 C CA . TYR A 1 87 ? 33.041 15.661 13.140 1.00 74.88 87 TYR A CA 1
ATOM 646 C C . TYR A 1 87 ? 33.298 16.854 12.226 1.00 74.88 87 TYR A C 1
ATOM 648 O O . TYR A 1 87 ? 32.555 17.830 12.256 1.00 74.88 87 TYR A O 1
ATOM 656 N N . THR A 1 88 ? 34.307 16.764 11.360 1.00 80.69 88 THR A N 1
ATOM 657 C CA . THR A 1 88 ? 34.427 17.766 10.301 1.00 80.69 88 THR A CA 1
ATOM 658 C C . THR A 1 88 ? 33.159 17.742 9.448 1.00 80.69 88 THR A C 1
ATOM 660 O O . THR A 1 88 ? 32.588 16.676 9.197 1.00 80.69 88 THR A O 1
ATOM 663 N N . LEU A 1 89 ? 32.732 18.913 8.979 1.00 80.50 89 LEU A N 1
ATOM 664 C CA . LEU A 1 89 ? 31.504 19.085 8.202 1.00 80.50 89 LEU A CA 1
ATOM 665 C C . LEU A 1 89 ? 31.354 18.087 7.030 1.00 80.50 89 LEU A C 1
ATOM 667 O O . LEU A 1 89 ? 30.282 17.491 6.910 1.00 80.50 89 LEU A O 1
ATOM 671 N N . PRO A 1 90 ? 32.405 17.788 6.233 1.00 81.31 90 PRO A N 1
ATOM 672 C CA . PRO A 1 90 ? 32.318 16.771 5.180 1.00 81.31 90 PRO A CA 1
ATOM 673 C C . PRO A 1 90 ? 32.081 15.354 5.720 1.00 81.31 90 PRO A C 1
ATOM 675 O O . PRO A 1 90 ? 31.341 14.572 5.131 1.00 81.31 90 PRO A O 1
ATOM 678 N N . THR A 1 91 ? 32.683 15.020 6.864 1.00 83.25 91 THR A N 1
ATOM 679 C CA . THR A 1 91 ? 32.537 13.699 7.488 1.00 83.25 91 THR A CA 1
ATOM 680 C C . THR A 1 91 ? 31.117 13.508 8.010 1.00 83.25 91 THR A C 1
ATOM 682 O O . THR A 1 91 ? 30.499 12.479 7.746 1.00 83.25 91 THR A O 1
ATOM 685 N N . ALA A 1 92 ? 30.573 14.506 8.711 1.00 85.12 92 ALA A N 1
ATOM 686 C CA . ALA A 1 92 ? 29.203 14.466 9.216 1.00 85.12 92 ALA A CA 1
ATOM 687 C C . ALA A 1 92 ? 28.174 14.368 8.079 1.00 85.12 92 ALA A C 1
ATOM 689 O O . ALA A 1 92 ? 27.260 13.549 8.162 1.00 85.12 92 ALA A O 1
ATOM 690 N N . ALA A 1 93 ? 28.346 15.145 7.003 1.00 86.50 93 ALA A N 1
ATOM 691 C CA . ALA A 1 93 ? 27.461 15.112 5.839 1.00 86.50 93 ALA A CA 1
ATOM 692 C C . ALA A 1 93 ? 27.397 13.713 5.197 1.00 86.50 93 ALA A C 1
ATOM 694 O O . ALA A 1 93 ? 26.303 13.183 4.999 1.00 86.50 93 ALA A O 1
ATOM 695 N N . ASN A 1 94 ? 28.553 13.072 4.986 1.00 86.19 94 ASN A N 1
ATOM 696 C CA . ASN A 1 94 ? 28.623 11.717 4.431 1.00 86.19 94 ASN A CA 1
ATOM 697 C C . ASN A 1 94 ? 27.918 10.683 5.327 1.00 86.19 94 ASN A C 1
ATOM 699 O O . ASN A 1 94 ? 27.221 9.797 4.832 1.00 86.19 94 ASN A O 1
ATOM 703 N N . TRP A 1 95 ? 28.063 10.793 6.654 1.00 90.50 95 TRP A N 1
ATOM 704 C CA . TRP A 1 95 ? 27.379 9.890 7.586 1.00 90.50 95 TRP A CA 1
ATOM 705 C C . TRP A 1 95 ? 25.867 10.101 7.619 1.00 90.50 95 TRP A C 1
ATOM 707 O O . TRP A 1 95 ? 25.123 9.125 7.740 1.00 90.50 95 TRP A O 1
ATOM 717 N N . ILE A 1 96 ? 25.404 11.347 7.500 1.00 92.56 96 ILE A N 1
ATOM 718 C CA . ILE A 1 96 ? 23.978 11.671 7.412 1.00 92.56 96 ILE A CA 1
ATOM 719 C C . ILE A 1 96 ? 23.375 11.027 6.161 1.00 92.56 96 ILE A C 1
ATOM 721 O O . ILE A 1 96 ? 22.373 10.320 6.273 1.00 92.56 96 ILE A O 1
ATOM 725 N N . GLU A 1 97 ? 23.998 11.224 4.999 1.00 90.00 97 GLU A N 1
ATOM 726 C CA . GLU A 1 97 ? 23.526 10.677 3.724 1.00 90.00 97 GLU A CA 1
ATOM 727 C C . GLU A 1 97 ? 23.491 9.144 3.750 1.00 90.00 97 GLU A C 1
ATOM 729 O O . GLU A 1 97 ? 22.428 8.551 3.551 1.00 90.00 97 GLU A O 1
ATOM 734 N N . LEU A 1 98 ? 24.594 8.499 4.147 1.00 89.06 98 LEU A N 1
ATOM 735 C CA . LEU A 1 98 ? 24.669 7.041 4.267 1.00 89.06 98 LEU A CA 1
ATOM 736 C C . LEU A 1 98 ? 23.623 6.484 5.251 1.00 89.06 98 LEU A C 1
ATOM 738 O O . LEU A 1 98 ? 22.998 5.452 4.996 1.00 89.06 98 LEU A O 1
ATOM 742 N N . ALA A 1 99 ? 23.392 7.163 6.379 1.00 90.19 99 ALA A N 1
ATOM 743 C CA . ALA A 1 99 ? 22.371 6.756 7.341 1.00 90.19 99 ALA A CA 1
ATOM 744 C C . ALA A 1 99 ? 20.953 6.878 6.768 1.00 90.19 99 ALA A C 1
ATOM 746 O O . ALA A 1 99 ? 20.115 6.014 7.038 1.00 90.19 99 ALA A O 1
ATOM 747 N N . MET A 1 100 ? 20.672 7.911 5.973 1.00 91.69 100 MET A N 1
ATOM 748 C CA . MET A 1 100 ? 19.385 8.076 5.295 1.00 91.69 100 MET A CA 1
ATOM 749 C C . MET A 1 100 ? 19.163 7.005 4.224 1.00 91.69 100 MET A C 1
ATOM 751 O O . MET A 1 100 ? 18.077 6.425 4.174 1.00 91.69 100 MET A O 1
ATOM 755 N N . GLU A 1 101 ? 20.180 6.689 3.422 1.00 87.00 101 GLU A N 1
ATOM 756 C CA . GLU A 1 101 ? 20.120 5.626 2.409 1.00 87.00 101 GLU A CA 1
ATOM 757 C C . GLU A 1 101 ? 19.850 4.249 3.029 1.00 87.00 101 GLU A C 1
ATOM 759 O O . GLU A 1 101 ? 19.053 3.469 2.506 1.00 87.00 101 GLU A O 1
ATOM 764 N N . GLN A 1 102 ? 20.442 3.973 4.195 1.00 88.69 102 GLN A N 1
ATOM 765 C CA . GLN A 1 102 ? 20.195 2.750 4.964 1.00 88.69 102 GLN A CA 1
ATOM 766 C C . GLN A 1 102 ? 18.861 2.766 5.740 1.00 88.69 102 GLN A C 1
ATOM 768 O O . GLN A 1 102 ? 18.557 1.818 6.464 1.00 88.69 102 GLN A O 1
ATOM 773 N N . GLY A 1 103 ? 18.071 3.843 5.660 1.00 87.69 103 GLY A N 1
ATOM 774 C CA . GLY A 1 103 ? 16.830 4.000 6.426 1.00 87.69 103 GLY A CA 1
ATOM 775 C C . GLY A 1 103 ? 17.039 4.138 7.942 1.00 87.69 103 GLY A C 1
ATOM 776 O O . GLY A 1 103 ? 16.090 4.008 8.719 1.00 87.69 103 GLY A O 1
ATOM 777 N N . ARG A 1 104 ? 18.267 4.421 8.396 1.00 91.94 104 ARG A N 1
ATOM 778 C CA . ARG A 1 104 ? 18.647 4.631 9.805 1.00 91.94 104 ARG A CA 1
ATOM 779 C C . ARG A 1 104 ? 18.369 6.078 10.231 1.00 91.94 104 ARG A C 1
ATOM 781 O O . ARG A 1 104 ? 19.241 6.778 10.745 1.00 91.94 104 ARG A O 1
ATOM 788 N N . TRP A 1 105 ? 17.121 6.520 10.068 1.00 94.31 105 TRP A N 1
ATOM 789 C CA . TRP A 1 105 ? 16.689 7.916 10.248 1.00 94.31 105 TRP A CA 1
ATOM 790 C C . TRP A 1 105 ? 17.008 8.516 11.624 1.00 94.31 105 TRP A C 1
ATOM 792 O O . TRP A 1 105 ? 17.297 9.704 11.718 1.00 94.31 105 TRP A O 1
ATOM 802 N N . ALA A 1 106 ? 16.979 7.712 12.692 1.00 95.06 106 ALA A N 1
ATOM 803 C CA . ALA A 1 106 ? 17.317 8.171 14.043 1.00 95.06 106 ALA A CA 1
ATOM 804 C C . ALA A 1 106 ? 18.799 8.550 14.183 1.00 95.06 106 ALA A C 1
ATOM 806 O O . ALA A 1 106 ? 19.130 9.489 14.898 1.00 95.06 106 ALA A O 1
ATOM 807 N N . GLN A 1 107 ? 19.686 7.842 13.484 1.00 93.25 107 GLN A N 1
ATOM 808 C CA . GLN A 1 107 ? 21.118 8.137 13.510 1.00 93.25 107 GLN A CA 1
ATOM 809 C C . GLN A 1 107 ? 21.449 9.321 12.613 1.00 93.25 107 GLN A C 1
ATOM 811 O O . GLN A 1 107 ? 22.167 10.212 13.048 1.00 93.25 107 GLN A O 1
ATOM 816 N N . ALA A 1 108 ? 20.848 9.382 11.418 1.00 94.94 108 ALA A N 1
ATOM 817 C CA . ALA A 1 108 ? 20.923 10.567 10.566 1.00 94.94 108 ALA A CA 1
ATOM 818 C C . ALA A 1 108 ? 20.472 11.824 11.330 1.00 94.94 108 ALA A C 1
ATOM 820 O O . ALA A 1 108 ? 21.153 12.844 11.302 1.00 94.94 108 ALA A O 1
ATOM 821 N N . LEU A 1 109 ? 19.366 11.732 12.083 1.00 96.38 109 LEU A N 1
ATOM 822 C CA . LEU A 1 109 ? 18.889 12.819 12.938 1.00 96.38 109 LEU A CA 1
ATOM 823 C C . LEU A 1 109 ? 19.928 13.221 13.996 1.00 96.38 109 LEU A C 1
ATOM 825 O O . LEU A 1 109 ? 20.222 14.405 14.129 1.00 96.38 109 LEU A O 1
ATOM 829 N N . ALA A 1 110 ? 20.516 12.259 14.708 1.00 94.38 110 ALA A N 1
ATOM 830 C CA . ALA A 1 110 ? 21.522 12.551 15.726 1.00 94.38 110 ALA A CA 1
ATOM 831 C C . ALA A 1 110 ? 22.759 13.265 15.145 1.00 94.38 110 ALA A C 1
ATOM 833 O O . ALA A 1 110 ? 23.224 14.241 15.728 1.00 94.38 110 ALA A O 1
ATOM 834 N N . PHE A 1 111 ? 23.236 12.862 13.960 1.00 93.81 111 PHE A N 1
ATOM 835 C CA . PHE A 1 111 ? 24.311 13.584 13.269 1.00 93.81 111 PHE A CA 1
ATOM 836 C C . PHE A 1 111 ? 23.901 15.005 12.859 1.00 93.81 111 PHE A C 1
ATOM 838 O O . PHE A 1 111 ? 24.687 15.934 13.037 1.00 93.81 111 PHE A O 1
ATOM 845 N N . THR A 1 112 ? 22.672 15.206 12.361 1.00 95.31 112 THR A N 1
ATOM 846 C CA . THR A 1 112 ? 22.190 16.561 12.026 1.00 95.31 112 THR A CA 1
ATOM 847 C C . THR A 1 112 ? 22.100 17.471 13.251 1.00 95.31 112 THR A C 1
ATOM 849 O O . THR A 1 112 ? 22.378 18.662 13.143 1.00 95.31 112 THR A O 1
ATOM 852 N N . GLU A 1 113 ? 21.728 16.932 14.415 1.00 94.38 113 GLU A N 1
ATOM 853 C CA . GLU A 1 113 ? 21.637 17.692 15.667 1.00 94.38 113 GLU A CA 1
ATOM 854 C C . GLU A 1 113 ? 23.018 18.029 16.229 1.00 94.38 113 GLU A C 1
ATOM 856 O O . GLU A 1 113 ? 23.227 19.157 16.672 1.00 94.38 113 GLU A O 1
ATOM 861 N N . GLN A 1 114 ? 23.968 17.092 16.145 1.00 91.62 114 GLN A N 1
ATOM 862 C CA . GLN A 1 114 ? 25.359 17.337 16.521 1.00 91.62 114 GLN A CA 1
ATOM 863 C C . GLN A 1 114 ? 25.965 18.454 15.665 1.00 91.62 114 GLN A C 1
ATOM 865 O O . GLN A 1 114 ? 26.470 19.430 16.215 1.00 91.62 114 GLN A O 1
ATOM 870 N N . LEU A 1 115 ? 25.847 18.360 14.336 1.00 92.31 115 LEU A N 1
ATOM 871 C CA . LEU A 1 115 ? 26.394 19.371 13.429 1.00 92.31 115 LEU A CA 1
ATOM 872 C C . LEU A 1 115 ? 25.693 20.726 13.614 1.00 92.31 115 LEU A C 1
ATOM 874 O O . LEU A 1 115 ? 26.347 21.755 13.705 1.00 92.31 115 LEU A O 1
ATOM 878 N N . GLY A 1 116 ? 24.365 20.738 13.768 1.00 89.75 116 GLY A N 1
ATOM 879 C CA . GLY A 1 116 ? 23.586 21.966 13.962 1.00 89.75 116 GLY A CA 1
ATOM 880 C C . GLY A 1 116 ? 23.865 22.725 15.267 1.00 89.75 116 GLY A C 1
ATOM 881 O O . GLY A 1 116 ? 23.408 23.859 15.400 1.00 89.75 116 GLY A O 1
ATOM 882 N N . SER A 1 117 ? 24.587 22.123 16.219 1.00 89.38 117 SER A N 1
ATOM 883 C CA . SER A 1 117 ? 25.007 22.787 17.461 1.00 89.38 117 SER A CA 1
ATOM 884 C C . SER A 1 117 ? 26.227 23.704 17.286 1.00 89.38 117 SER A C 1
ATOM 886 O O . SER A 1 117 ? 26.527 24.500 18.175 1.00 89.38 117 SER A O 1
ATOM 888 N N . GLU A 1 118 ? 26.905 23.641 16.137 1.00 89.06 118 GLU A N 1
ATOM 889 C CA . GLU A 1 118 ? 28.039 24.505 15.819 1.00 89.06 118 GLU A CA 1
ATOM 890 C C . GLU A 1 118 ? 27.568 25.933 15.479 1.00 89.06 118 GLU A C 1
ATOM 892 O O . GLU A 1 118 ? 26.832 26.181 14.515 1.00 89.06 118 GLU A O 1
ATOM 897 N N . ASN A 1 119 ? 28.000 26.904 16.290 1.00 85.56 119 ASN A N 1
ATOM 898 C CA . ASN A 1 119 ? 27.587 28.305 16.152 1.00 85.56 119 ASN A CA 1
ATOM 899 C C . ASN A 1 119 ? 28.094 28.958 14.855 1.00 85.56 119 ASN A C 1
ATOM 901 O O . ASN A 1 119 ? 27.406 29.827 14.311 1.00 85.56 119 ASN A O 1
ATOM 905 N N . ASP A 1 120 ? 29.234 28.489 14.343 1.00 91.00 120 ASP A N 1
ATOM 906 C CA . ASP A 1 120 ? 29.962 29.083 13.214 1.00 91.00 120 ASP A CA 1
ATOM 907 C C . ASP A 1 120 ? 29.568 28.496 11.847 1.00 91.00 120 ASP A C 1
ATOM 909 O O . ASP A 1 120 ? 30.235 28.741 10.842 1.00 91.00 120 ASP A O 1
ATOM 913 N N . LEU A 1 121 ? 28.480 27.720 11.780 1.00 89.12 121 LEU A N 1
ATOM 914 C CA . LEU A 1 121 ? 27.975 27.220 10.504 1.00 89.12 121 LEU A CA 1
ATOM 915 C C . LEU A 1 121 ? 27.487 28.353 9.606 1.00 89.12 121 LEU A C 1
ATOM 917 O O . LEU A 1 121 ? 26.709 29.216 10.029 1.00 89.12 121 LEU A O 1
ATOM 921 N N . ASP A 1 122 ? 27.867 28.261 8.334 1.00 91.00 122 ASP A N 1
ATOM 922 C CA . ASP A 1 122 ? 27.309 29.089 7.275 1.00 91.00 122 ASP A CA 1
ATOM 923 C C . ASP A 1 122 ? 25.762 29.015 7.289 1.00 91.00 122 ASP A C 1
ATOM 925 O O . ASP A 1 122 ? 25.195 27.918 7.421 1.00 91.00 122 ASP A O 1
ATOM 929 N N . PRO A 1 123 ? 25.049 30.153 7.166 1.00 90.12 123 PRO A N 1
ATOM 930 C CA . PRO A 1 123 ? 23.589 30.175 7.179 1.00 90.12 123 PRO A CA 1
ATOM 931 C C . PRO A 1 123 ? 22.931 29.265 6.133 1.00 90.12 123 PRO A C 1
ATOM 933 O O . PRO A 1 123 ? 21.874 28.700 6.421 1.00 90.12 123 PRO A O 1
ATOM 936 N N . GLY A 1 124 ? 23.543 29.090 4.957 1.00 88.62 124 GLY A N 1
ATOM 937 C CA . GLY A 1 124 ? 23.065 28.181 3.916 1.00 88.62 124 GLY A CA 1
ATOM 938 C C . GLY A 1 124 ? 23.142 26.723 4.361 1.00 88.62 124 GLY A C 1
ATOM 939 O O . GLY A 1 124 ? 22.151 26.000 4.286 1.00 88.62 124 GLY A O 1
ATOM 940 N N . ILE A 1 125 ? 24.263 26.319 4.965 1.00 89.38 125 ILE A N 1
ATOM 941 C CA . ILE A 1 125 ? 24.410 24.965 5.524 1.00 89.38 125 ILE A CA 1
ATOM 942 C C . ILE A 1 125 ? 23.412 24.730 6.665 1.00 89.38 125 ILE A C 1
ATOM 944 O O . ILE A 1 125 ? 22.808 23.660 6.770 1.00 89.38 125 ILE A O 1
ATOM 948 N N . ARG A 1 126 ? 23.189 25.734 7.522 1.00 91.44 126 ARG A N 1
ATOM 949 C CA . ARG A 1 126 ? 22.192 25.654 8.601 1.00 91.44 126 ARG A CA 1
ATOM 950 C C . ARG A 1 126 ? 20.771 25.499 8.055 1.00 91.44 126 ARG A C 1
ATOM 952 O O . ARG A 1 126 ? 19.969 24.760 8.642 1.00 91.44 126 ARG A O 1
ATOM 959 N N . ALA A 1 127 ? 20.459 26.175 6.949 1.00 90.38 127 ALA A N 1
ATOM 960 C CA . ALA A 1 127 ? 19.217 25.951 6.232 1.00 90.38 127 ALA A CA 1
ATOM 961 C C . ALA A 1 127 ? 19.168 24.490 5.777 1.00 90.38 127 ALA A C 1
ATOM 963 O O . ALA A 1 127 ? 18.324 23.763 6.293 1.00 90.38 127 ALA A O 1
ATOM 964 N N . ASP A 1 128 ? 20.101 24.012 4.953 1.00 90.88 128 ASP A N 1
ATOM 965 C CA . ASP A 1 128 ? 20.113 22.638 4.422 1.00 90.88 128 ASP A CA 1
ATOM 966 C C . ASP A 1 128 ? 19.978 21.560 5.506 1.00 90.88 128 ASP A C 1
ATOM 968 O O . ASP A 1 128 ? 19.150 20.648 5.388 1.00 90.88 128 ASP A O 1
ATOM 972 N N . LEU A 1 129 ? 20.680 21.714 6.632 1.00 93.69 129 LEU A N 1
ATOM 973 C CA . LEU A 1 129 ? 20.536 20.824 7.785 1.00 93.69 129 LEU A CA 1
ATOM 974 C C . LEU A 1 129 ? 19.117 20.811 8.357 1.00 93.69 129 LEU A C 1
ATOM 976 O O . LEU A 1 129 ? 18.640 19.758 8.775 1.00 93.69 129 LEU A O 1
ATOM 980 N N . SER A 1 130 ? 18.404 21.936 8.336 1.00 95.00 130 SER A N 1
ATOM 981 C CA . SER A 1 130 ? 16.995 22.009 8.739 1.00 95.00 130 SER A CA 1
ATOM 982 C C . SER A 1 130 ? 16.079 21.222 7.793 1.00 95.00 130 SER A C 1
ATOM 984 O O . SER A 1 130 ? 15.158 20.547 8.260 1.00 95.00 130 SER A O 1
ATOM 986 N N . ALA A 1 131 ? 16.339 21.232 6.480 1.00 94.56 131 ALA A N 1
ATOM 987 C CA . ALA A 1 131 ? 15.602 20.399 5.524 1.00 94.56 131 ALA A CA 1
ATOM 988 C C . ALA A 1 131 ? 15.860 18.905 5.760 1.00 94.56 131 ALA A C 1
ATOM 990 O O . ALA A 1 131 ? 14.913 18.110 5.822 1.00 94.56 131 ALA A O 1
ATOM 991 N N . VAL A 1 132 ? 17.126 18.522 5.939 1.00 95.69 132 VAL A N 1
ATOM 992 C CA . VAL A 1 132 ? 17.512 17.132 6.213 1.00 95.69 132 VAL A CA 1
ATOM 993 C C . VAL A 1 132 ? 16.928 16.657 7.545 1.00 95.69 132 VAL A C 1
ATOM 995 O O . VAL A 1 132 ? 16.290 15.603 7.597 1.00 95.69 132 VAL A O 1
ATOM 998 N N . ARG A 1 133 ? 17.027 17.473 8.599 1.00 96.62 133 ARG A N 1
ATOM 999 C CA . ARG A 1 133 ? 16.393 17.227 9.900 1.00 96.62 133 ARG A CA 1
ATOM 1000 C C . ARG A 1 133 ? 14.889 17.022 9.754 1.00 96.62 133 ARG A C 1
ATOM 1002 O O . ARG A 1 133 ? 14.350 16.060 10.301 1.00 96.62 133 ARG A O 1
ATOM 1009 N N . GLY A 1 134 ? 14.219 17.875 8.977 1.00 96.69 134 GLY A N 1
ATOM 1010 C CA . GLY A 1 134 ? 12.802 17.726 8.655 1.00 96.69 134 GLY A CA 1
ATOM 1011 C C . GLY A 1 134 ? 12.492 16.372 8.015 1.00 96.69 134 GLY A C 1
ATOM 1012 O O . GLY A 1 134 ? 11.560 15.696 8.445 1.00 96.69 134 GLY A O 1
ATOM 1013 N N . ASN A 1 135 ? 13.311 15.921 7.060 1.00 94.50 135 ASN A N 1
ATOM 1014 C CA . ASN A 1 135 ? 13.160 14.612 6.415 1.00 94.50 135 ASN A CA 1
ATOM 1015 C C . ASN A 1 135 ? 13.351 13.446 7.389 1.00 94.50 135 ASN A C 1
ATOM 1017 O O . ASN A 1 135 ? 12.557 12.502 7.370 1.00 94.50 135 ASN A O 1
ATOM 1021 N N . CYS A 1 136 ? 14.361 13.503 8.254 1.00 95.81 136 CYS A N 1
ATOM 1022 C CA . CYS A 1 136 ? 14.577 12.484 9.279 1.00 95.81 136 CYS A CA 1
ATOM 1023 C C . CYS A 1 136 ? 13.391 12.426 10.251 1.00 95.81 136 CYS A C 1
ATOM 1025 O O . CYS A 1 136 ? 12.829 11.355 10.479 1.00 95.81 136 CYS A O 1
ATOM 1027 N N . LEU A 1 137 ? 12.946 13.579 10.760 1.00 96.88 137 LEU A N 1
ATOM 1028 C CA . LEU A 1 137 ? 11.799 13.684 11.666 1.00 96.88 137 LEU A CA 1
ATOM 1029 C C . LEU A 1 137 ? 10.501 13.200 11.012 1.00 96.88 137 LEU A C 1
ATOM 1031 O O . LEU A 1 137 ? 9.719 12.503 11.655 1.00 96.88 137 LEU A O 1
ATOM 1035 N N . PHE A 1 138 ? 10.287 13.513 9.733 1.00 94.88 138 PHE A N 1
ATOM 1036 C CA . PHE A 1 138 ? 9.135 13.043 8.971 1.00 94.88 138 PHE A CA 1
ATOM 1037 C C . PHE A 1 138 ? 9.114 11.513 8.864 1.00 94.88 138 PHE A C 1
ATOM 1039 O O . PHE A 1 138 ? 8.096 10.892 9.164 1.00 94.88 138 PHE A O 1
ATOM 1046 N N . ASN A 1 139 ? 10.242 10.892 8.503 1.00 92.75 139 ASN A N 1
ATOM 1047 C CA . ASN A 1 139 ? 10.349 9.431 8.410 1.00 92.75 139 ASN A CA 1
ATOM 1048 C C . ASN A 1 139 ? 10.247 8.740 9.783 1.00 92.75 139 ASN A C 1
ATOM 1050 O O . ASN A 1 139 ? 9.705 7.641 9.883 1.00 92.75 139 ASN A O 1
ATOM 1054 N N . LEU A 1 140 ? 10.689 9.405 10.854 1.00 94.00 140 LEU A N 1
ATOM 1055 C CA . LEU A 1 140 ? 10.467 8.985 12.244 1.00 94.00 140 LEU A CA 1
ATOM 1056 C C . LEU A 1 140 ? 9.048 9.296 12.752 1.00 94.00 140 LEU A C 1
ATOM 1058 O O . LEU A 1 140 ? 8.741 9.037 13.915 1.00 94.00 140 LEU A O 1
ATOM 1062 N N . GLN A 1 141 ? 8.181 9.857 11.904 1.00 93.69 141 GLN A N 1
ATOM 1063 C CA . GLN A 1 141 ? 6.802 10.231 12.222 1.00 93.69 141 GLN A CA 1
ATOM 1064 C C . GLN A 1 141 ? 6.688 11.221 13.401 1.00 93.69 141 GLN A C 1
ATOM 1066 O O . GLN A 1 141 ? 5.716 11.208 14.161 1.00 93.69 141 GLN A O 1
ATOM 1071 N N . ARG A 1 142 ? 7.687 12.088 13.581 1.00 96.00 142 ARG A N 1
ATOM 1072 C CA . ARG A 1 142 ? 7.691 13.216 14.526 1.00 96.00 142 ARG A CA 1
ATOM 1073 C C . ARG A 1 142 ? 7.217 14.477 13.795 1.00 96.00 142 ARG A C 1
ATOM 1075 O O . ARG A 1 142 ? 7.977 15.420 13.591 1.00 96.00 142 ARG A O 1
ATOM 1082 N N . PHE A 1 143 ? 5.965 14.469 13.329 1.00 95.50 143 PHE A N 1
ATOM 1083 C CA . PHE A 1 143 ? 5.482 15.428 12.324 1.00 95.50 143 PHE A CA 1
ATOM 1084 C C . PHE A 1 143 ? 5.461 16.883 12.799 1.00 95.50 143 PHE A C 1
ATOM 1086 O O . PHE A 1 143 ? 5.865 17.753 12.035 1.00 95.50 143 PHE A O 1
ATOM 1093 N N . ASN A 1 144 ? 5.072 17.172 14.046 1.00 97.31 144 ASN A N 1
ATOM 1094 C CA . ASN A 1 144 ? 5.158 18.543 14.575 1.00 97.31 144 ASN A CA 1
ATOM 1095 C C . ASN A 1 144 ? 6.588 19.102 14.547 1.00 97.31 144 ASN A C 1
ATOM 1097 O O . ASN A 1 144 ? 6.788 20.261 14.193 1.00 97.31 144 ASN A O 1
ATOM 1101 N N . GLU A 1 145 ? 7.587 18.284 14.866 1.00 97.19 145 GLU A N 1
ATOM 1102 C CA . GLU A 1 145 ? 8.988 18.707 14.827 1.00 97.19 145 GLU A CA 1
ATOM 1103 C C . GLU A 1 145 ? 9.490 18.831 13.385 1.00 97.19 145 GLU A C 1
ATOM 1105 O O . GLU A 1 145 ? 10.192 19.787 13.059 1.00 97.19 145 GLU A O 1
ATOM 1110 N N . ALA A 1 146 ? 9.064 17.924 12.497 1.00 97.44 146 ALA A N 1
ATOM 1111 C CA . ALA A 1 146 ? 9.340 18.022 11.066 1.00 97.44 146 ALA A CA 1
ATOM 1112 C C . ALA A 1 146 ? 8.770 19.321 10.470 1.00 97.44 146 ALA A C 1
ATOM 1114 O O . ALA A 1 146 ? 9.466 20.015 9.735 1.00 97.44 146 ALA A O 1
ATOM 1115 N N . ILE A 1 147 ? 7.537 19.697 10.835 1.00 97.38 147 ILE A N 1
ATOM 1116 C CA . ILE A 1 147 ? 6.906 20.969 10.445 1.00 97.38 147 ILE A CA 1
ATOM 1117 C C . ILE A 1 147 ? 7.772 22.152 10.883 1.00 97.38 147 ILE A C 1
ATOM 1119 O O . ILE A 1 147 ? 7.995 23.066 10.088 1.00 97.38 147 ILE A O 1
ATOM 1123 N N . THR A 1 148 ? 8.258 22.147 12.127 1.00 96.75 148 THR A N 1
ATOM 1124 C CA . THR A 1 148 ? 9.139 23.201 12.647 1.00 96.75 148 THR A CA 1
ATOM 1125 C C . THR A 1 148 ? 10.441 23.278 11.851 1.00 96.75 148 THR A C 1
ATOM 1127 O O . THR A 1 148 ? 10.821 24.367 11.427 1.00 96.75 148 THR A O 1
ATOM 1130 N N . ALA A 1 149 ? 11.079 22.140 11.571 1.00 96.50 149 ALA A N 1
ATOM 1131 C CA . ALA A 1 149 ? 12.323 22.080 10.804 1.00 96.50 149 ALA A CA 1
ATOM 1132 C C . ALA A 1 149 ? 12.144 22.554 9.346 1.00 96.50 149 ALA A C 1
ATOM 1134 O O . ALA A 1 149 ? 12.920 23.373 8.857 1.00 96.50 149 ALA A O 1
ATOM 1135 N N . TYR A 1 150 ? 11.070 22.138 8.669 1.00 97.38 150 TYR A N 1
ATOM 1136 C CA . TYR A 1 150 ? 10.753 22.610 7.317 1.00 97.38 150 TYR A CA 1
ATOM 1137 C C . TYR A 1 150 ? 10.426 24.103 7.273 1.00 97.38 150 TYR A C 1
ATOM 1139 O O . TYR A 1 150 ? 10.827 24.796 6.341 1.00 97.38 150 TYR A O 1
ATOM 1147 N N . ARG A 1 151 ? 9.716 24.625 8.279 1.00 96.19 151 ARG A N 1
ATOM 1148 C CA . ARG A 1 151 ? 9.473 26.069 8.400 1.00 96.19 151 ARG A CA 1
ATOM 1149 C C . ARG A 1 151 ? 10.764 26.846 8.632 1.00 96.19 151 ARG A C 1
ATOM 1151 O O . ARG A 1 151 ? 10.900 27.919 8.057 1.00 96.19 151 ARG A O 1
ATOM 1158 N N . ALA A 1 152 ? 11.688 26.309 9.429 1.00 94.31 152 ALA A N 1
ATOM 1159 C CA . ALA A 1 152 ? 12.999 26.913 9.636 1.00 94.31 152 ALA A CA 1
ATOM 1160 C C . ALA A 1 152 ? 13.773 27.009 8.310 1.00 94.31 152 ALA A C 1
ATOM 1162 O O . ALA A 1 152 ? 14.230 28.096 7.964 1.00 94.31 152 ALA A O 1
ATOM 1163 N N . TRP A 1 153 ? 13.799 25.933 7.511 1.00 94.88 153 TRP A N 1
ATOM 1164 C CA . TRP A 1 153 ? 14.384 25.958 6.161 1.00 94.88 153 TRP A CA 1
ATOM 1165 C C . TRP A 1 153 ? 13.729 27.030 5.273 1.00 94.88 153 TRP A C 1
ATOM 1167 O O . TRP A 1 153 ? 14.415 27.880 4.717 1.00 94.88 153 TRP A O 1
ATOM 1177 N N . LEU A 1 154 ? 12.390 27.074 5.223 1.00 94.19 154 LEU A N 1
ATOM 1178 C CA . LEU A 1 154 ? 11.645 28.066 4.431 1.00 94.19 154 LEU A CA 1
ATOM 1179 C C . LEU A 1 154 ? 11.849 29.516 4.902 1.00 94.19 154 LEU A C 1
ATOM 1181 O O . LEU A 1 154 ? 11.680 30.440 4.109 1.00 94.19 154 LEU A O 1
ATOM 1185 N N . SER A 1 155 ? 12.179 29.729 6.178 1.00 92.50 155 SER A N 1
ATOM 1186 C CA . SER A 1 155 ? 12.466 31.059 6.727 1.00 92.50 155 SER A CA 1
ATOM 1187 C C . SER A 1 155 ? 13.871 31.562 6.397 1.00 92.50 155 SER A C 1
ATOM 1189 O O . SER A 1 155 ? 14.088 32.769 6.408 1.00 92.50 155 SER A O 1
ATOM 1191 N N . GLY A 1 156 ? 14.798 30.665 6.040 1.00 87.44 156 GLY A N 1
ATOM 1192 C CA . GLY A 1 156 ? 16.174 30.989 5.649 1.00 87.44 156 GLY A CA 1
ATOM 1193 C C . GLY A 1 156 ? 16.306 31.686 4.291 1.00 87.44 156 GLY A C 1
ATOM 1194 O O . GLY A 1 156 ? 17.417 31.889 3.822 1.00 87.44 156 GLY A O 1
ATOM 1195 N N . THR A 1 157 ? 15.193 32.088 3.671 1.00 77.62 157 THR A N 1
ATOM 1196 C CA . THR A 1 157 ? 15.133 32.678 2.323 1.00 77.62 157 THR A CA 1
ATOM 1197 C C . THR A 1 157 ? 15.784 31.775 1.265 1.00 77.62 157 THR A C 1
ATOM 1199 O O . THR A 1 157 ? 16.717 32.203 0.585 1.00 77.62 157 THR A O 1
ATOM 1202 N N . PRO A 1 158 ? 15.324 30.516 1.107 1.00 78.50 158 PRO A N 1
ATOM 1203 C CA . PRO A 1 158 ? 15.849 29.659 0.053 1.00 78.50 158 PRO A CA 1
ATOM 1204 C C . PRO A 1 158 ? 15.634 30.340 -1.311 1.00 78.50 158 PRO A C 1
ATOM 1206 O O . PRO A 1 158 ? 14.600 30.999 -1.502 1.00 78.50 158 PRO A O 1
ATOM 1209 N N . PRO A 1 159 ? 16.577 30.212 -2.260 1.00 80.62 159 PRO A N 1
ATOM 1210 C CA . PRO A 1 159 ? 16.395 30.724 -3.613 1.00 80.62 159 PRO A CA 1
ATOM 1211 C C . PRO A 1 159 ? 15.046 30.259 -4.182 1.00 80.62 159 PRO A C 1
ATOM 1213 O O . PRO A 1 159 ? 14.668 29.101 -4.011 1.00 80.62 159 PRO A O 1
ATOM 1216 N N . GLN A 1 160 ? 14.305 31.130 -4.882 1.00 83.31 160 GLN A N 1
ATOM 1217 C CA . GLN A 1 160 ? 13.027 30.718 -5.498 1.00 83.31 160 GLN A CA 1
ATOM 1218 C C . GLN A 1 160 ? 13.197 29.559 -6.496 1.00 83.31 160 GLN A C 1
ATOM 1220 O O . GLN A 1 160 ? 12.246 28.825 -6.759 1.00 83.31 160 GLN A O 1
ATOM 1225 N N . GLU A 1 161 ? 14.411 29.389 -7.017 1.00 85.75 161 GLU A N 1
ATOM 1226 C CA . GLU A 1 161 ? 14.801 28.342 -7.960 1.00 85.75 161 GLU A CA 1
ATOM 1227 C C . GLU A 1 161 ? 15.462 27.133 -7.283 1.00 85.75 161 GLU A C 1
ATOM 1229 O O . GLU A 1 161 ? 15.987 26.257 -7.968 1.00 85.75 161 GLU A O 1
ATOM 1234 N N . ASP A 1 162 ? 15.445 27.057 -5.948 1.00 85.88 162 ASP A N 1
ATOM 1235 C CA . ASP A 1 162 ? 16.026 25.925 -5.236 1.00 85.88 162 ASP A CA 1
ATOM 1236 C C . ASP A 1 162 ? 15.303 24.617 -5.635 1.00 85.88 162 ASP A C 1
ATOM 1238 O O . ASP A 1 162 ? 14.083 24.487 -5.440 1.00 85.88 162 ASP A O 1
ATOM 1242 N N . PRO A 1 163 ? 16.024 23.617 -6.181 1.00 86.44 163 PRO A N 1
ATOM 1243 C CA . PRO A 1 163 ? 15.427 22.368 -6.651 1.00 86.44 163 PRO A CA 1
ATOM 1244 C C . PRO A 1 163 ? 14.740 21.562 -5.534 1.00 86.44 163 PRO A C 1
ATOM 1246 O O . PRO A 1 163 ? 13.878 20.716 -5.815 1.00 86.44 163 PRO A O 1
ATOM 1249 N N . CYS A 1 164 ? 15.073 21.825 -4.268 1.00 88.81 164 CYS A N 1
ATOM 1250 C CA . CYS A 1 164 ? 14.475 21.197 -3.096 1.00 88.81 164 CYS A CA 1
ATOM 1251 C C . CYS A 1 164 ? 13.160 21.862 -2.660 1.00 88.81 164 CYS A C 1
ATOM 1253 O O . CYS A 1 164 ? 12.350 21.195 -2.008 1.00 88.81 164 CYS A O 1
ATOM 1255 N N . LEU A 1 165 ? 12.882 23.114 -3.053 1.00 91.94 165 LEU A N 1
ATOM 1256 C CA . LEU A 1 165 ? 11.734 23.907 -2.579 1.00 91.94 165 LEU A CA 1
ATOM 1257 C C . LEU A 1 165 ? 10.388 23.190 -2.769 1.00 91.94 165 LEU A C 1
ATOM 1259 O O . LEU A 1 165 ? 9.582 23.101 -1.838 1.00 91.94 165 LEU A O 1
ATOM 1263 N N . ALA A 1 166 ? 10.161 22.606 -3.950 1.00 90.19 166 ALA A N 1
ATOM 1264 C CA . ALA A 1 166 ? 8.963 21.811 -4.228 1.00 90.19 166 ALA A CA 1
ATOM 1265 C C . ALA A 1 166 ? 8.858 20.583 -3.307 1.00 90.19 166 ALA A C 1
ATOM 1267 O O . ALA A 1 166 ? 7.796 20.295 -2.753 1.00 90.19 166 ALA A O 1
ATOM 1268 N N . GLY A 1 167 ? 9.972 19.873 -3.104 1.00 90.00 167 GLY A N 1
ATOM 1269 C CA . GLY A 1 167 ? 10.024 18.702 -2.229 1.00 90.00 167 GLY A CA 1
ATOM 1270 C C . GLY A 1 167 ? 9.719 19.051 -0.771 1.00 90.00 167 GLY A C 1
ATOM 1271 O O . GLY A 1 167 ? 8.967 18.329 -0.112 1.00 90.00 167 GLY A O 1
ATOM 1272 N N . ILE A 1 168 ? 10.236 20.180 -0.280 1.00 95.31 168 ILE A N 1
ATOM 1273 C CA . ILE A 1 168 ? 9.999 20.648 1.090 1.00 95.31 168 ILE A CA 1
ATOM 1274 C C . ILE A 1 168 ? 8.540 21.055 1.299 1.00 95.31 168 ILE A C 1
ATOM 1276 O O . ILE A 1 168 ? 7.935 20.614 2.276 1.00 95.31 168 ILE A O 1
ATOM 1280 N N . TYR A 1 169 ? 7.926 21.810 0.381 1.00 95.62 169 TYR A N 1
ATOM 1281 C CA . TYR A 1 169 ? 6.502 22.150 0.498 1.00 95.62 169 TYR A CA 1
ATOM 1282 C C . TYR A 1 169 ? 5.595 20.917 0.483 1.00 95.62 169 TYR A C 1
ATOM 1284 O O . TYR A 1 169 ? 4.650 20.847 1.272 1.00 95.62 169 TYR A O 1
ATOM 1292 N N . GLN A 1 170 ? 5.899 19.918 -0.352 1.00 91.69 170 GLN A N 1
ATOM 1293 C CA . GLN A 1 170 ? 5.154 18.658 -0.378 1.00 91.69 170 GLN A CA 1
ATOM 1294 C C . GLN A 1 170 ? 5.265 17.899 0.948 1.00 91.69 170 GLN A C 1
ATOM 1296 O O . GLN A 1 170 ? 4.248 17.469 1.492 1.00 91.69 170 GLN A O 1
ATOM 1301 N N . ARG A 1 171 ? 6.476 17.761 1.501 1.00 95.00 171 ARG A N 1
ATOM 1302 C CA . ARG A 1 171 ? 6.684 17.075 2.787 1.00 95.00 171 ARG A CA 1
ATOM 1303 C C . ARG A 1 171 ? 6.079 17.840 3.960 1.00 95.00 171 ARG A C 1
ATOM 1305 O O . ARG A 1 171 ? 5.479 17.231 4.842 1.00 95.00 171 ARG A O 1
ATOM 1312 N N . LEU A 1 172 ? 6.157 19.170 3.948 1.00 96.12 172 LEU A N 1
ATOM 1313 C CA . LEU A 1 172 ? 5.499 20.027 4.933 1.00 96.12 172 LEU A CA 1
ATOM 1314 C C . LEU A 1 172 ? 3.976 19.848 4.898 1.00 96.12 172 LEU A C 1
ATOM 1316 O O . LEU A 1 172 ? 3.342 19.723 5.946 1.00 96.12 172 LEU A O 1
ATOM 1320 N N . ALA A 1 173 ? 3.390 19.804 3.703 1.00 93.88 173 ALA A N 1
ATOM 1321 C CA . ALA A 1 173 ? 1.964 19.578 3.539 1.00 93.88 173 ALA A CA 1
ATOM 1322 C C . ALA A 1 173 ? 1.531 18.196 4.051 1.00 93.88 173 ALA A C 1
ATOM 1324 O O . ALA A 1 173 ? 0.552 18.092 4.790 1.00 93.88 173 ALA A O 1
ATOM 1325 N N . GLN A 1 174 ? 2.302 17.149 3.739 1.00 89.75 174 GLN A N 1
ATOM 1326 C CA . GLN A 1 174 ? 2.083 15.804 4.281 1.00 89.75 174 GLN A CA 1
ATOM 1327 C C . GLN A 1 174 ? 2.179 15.788 5.812 1.00 89.75 174 GLN A C 1
ATOM 1329 O O . GLN A 1 174 ? 1.343 15.180 6.476 1.00 89.75 174 GLN A O 1
ATOM 1334 N N . ALA A 1 175 ? 3.162 16.487 6.387 1.00 94.50 175 ALA A N 1
ATOM 1335 C CA . ALA A 1 175 ? 3.330 16.558 7.833 1.00 94.50 175 ALA A CA 1
ATOM 1336 C C . ALA A 1 175 ? 2.135 17.250 8.515 1.00 94.50 175 ALA A C 1
ATOM 1338 O O . ALA A 1 175 ? 1.636 16.747 9.519 1.00 94.50 175 ALA A O 1
ATOM 1339 N N . TYR A 1 176 ? 1.620 18.353 7.952 1.00 95.75 176 TYR A N 1
ATOM 1340 C CA . TYR A 1 176 ? 0.390 18.984 8.450 1.00 95.75 176 TYR A CA 1
ATOM 1341 C C . TYR A 1 176 ? -0.810 18.055 8.405 1.00 95.75 176 TYR A C 1
ATOM 1343 O O . TYR A 1 176 ? -1.586 18.016 9.358 1.00 95.75 176 TYR A O 1
ATOM 1351 N N . TYR A 1 177 ? -0.958 17.311 7.313 1.00 85.94 177 TYR A N 1
ATOM 1352 C CA . TYR A 1 177 ? -2.056 16.373 7.171 1.00 85.94 177 TYR A CA 1
ATOM 1353 C C . TYR A 1 177 ? -2.016 15.283 8.250 1.00 85.94 177 TYR A C 1
ATOM 1355 O O . TYR A 1 177 ? -3.029 15.011 8.890 1.00 85.94 177 TYR A O 1
ATOM 1363 N N . HIS A 1 178 ? -0.841 14.703 8.516 1.00 85.25 178 HIS A N 1
ATOM 1364 C CA . HIS A 1 178 ? -0.697 13.695 9.570 1.00 85.25 178 HIS A CA 1
ATOM 1365 C C . HIS A 1 178 ? -1.018 14.228 10.977 1.00 85.25 178 HIS A C 1
ATOM 1367 O O . HIS A 1 178 ? -1.435 13.456 11.838 1.00 85.25 178 HIS A O 1
ATOM 1373 N N . GLU A 1 179 ? -0.889 15.536 11.196 1.00 92.88 179 GLU A N 1
ATOM 1374 C CA . GLU A 1 179 ? -1.287 16.232 12.428 1.00 92.88 179 GLU A CA 1
ATOM 1375 C C . GLU A 1 179 ? -2.770 16.660 12.445 1.00 92.88 179 GLU A C 1
ATOM 1377 O O . GLU A 1 179 ? -3.206 17.329 13.381 1.00 92.88 179 GLU A O 1
ATOM 1382 N N . GLY A 1 180 ? -3.554 16.322 11.414 1.00 83.44 180 GLY A N 1
ATOM 1383 C CA . GLY A 1 180 ? -4.959 16.728 11.280 1.00 83.44 180 GLY A CA 1
ATOM 1384 C C . GLY A 1 180 ? -5.153 18.219 10.978 1.00 83.44 180 GLY A C 1
ATOM 1385 O O . GLY A 1 180 ? -6.206 18.782 11.268 1.00 83.44 180 GLY A O 1
ATOM 1386 N N . LYS A 1 181 ? -4.128 18.889 10.436 1.00 90.19 181 LYS A N 1
ATOM 1387 C CA . LYS A 1 181 ? -4.123 20.327 10.119 1.00 90.19 181 LYS A CA 1
ATOM 1388 C C . LYS A 1 181 ? -4.370 20.544 8.621 1.00 90.19 181 LYS A C 1
ATOM 1390 O O . LYS A 1 181 ? -3.483 20.997 7.896 1.00 90.19 181 LYS A O 1
ATOM 1395 N N . ASP A 1 182 ? -5.584 20.254 8.161 1.00 85.31 182 ASP A N 1
ATOM 1396 C CA . ASP A 1 182 ? -5.922 20.199 6.727 1.00 85.31 182 ASP A CA 1
ATOM 1397 C C . ASP A 1 182 ? -5.745 21.539 5.984 1.00 85.31 182 ASP A C 1
ATOM 1399 O O . ASP A 1 182 ? -5.198 21.586 4.880 1.00 85.31 182 ASP A O 1
ATOM 1403 N N . SER A 1 183 ? -6.150 22.659 6.592 1.00 90.31 183 SER A N 1
ATOM 1404 C CA . SER A 1 183 ? -6.028 23.991 5.969 1.00 90.31 183 SER A CA 1
ATOM 1405 C C . SER A 1 183 ? -4.558 24.421 5.755 1.00 90.31 183 SER A C 1
ATOM 1407 O O . SER A 1 183 ? -4.184 24.791 4.631 1.00 90.31 183 SER A O 1
ATOM 1409 N N . PRO A 1 184 ? -3.666 24.300 6.762 1.00 94.81 184 PRO A N 1
ATOM 1410 C CA . PRO A 1 184 ? -2.225 24.464 6.563 1.00 94.81 184 PRO A CA 1
ATOM 1411 C C . PRO A 1 184 ? -1.617 23.500 5.537 1.00 94.81 184 PRO A C 1
ATOM 1413 O O . PRO A 1 184 ? -0.775 23.929 4.745 1.00 94.81 184 PRO A O 1
ATOM 1416 N N . ALA A 1 185 ? -2.056 22.234 5.508 1.00 90.44 185 ALA A N 1
ATOM 1417 C CA . ALA A 1 185 ? -1.591 21.252 4.527 1.00 90.44 185 ALA A CA 1
ATOM 1418 C C . ALA A 1 185 ? -1.876 21.721 3.093 1.00 90.44 185 ALA A C 1
ATOM 1420 O O . ALA A 1 185 ? -0.973 21.785 2.257 1.00 90.44 185 ALA A O 1
ATOM 1421 N N . MET A 1 186 ? -3.112 22.148 2.830 1.00 82.38 186 MET A N 1
ATOM 1422 C CA . MET A 1 186 ? -3.521 22.676 1.528 1.00 82.38 186 MET A CA 1
ATOM 1423 C C . MET A 1 186 ? -2.723 23.923 1.133 1.00 82.38 186 MET A C 1
ATOM 1425 O O . MET A 1 186 ? -2.306 24.076 -0.016 1.00 82.38 186 MET A O 1
ATOM 1429 N N . THR A 1 187 ? -2.490 24.817 2.094 1.00 92.06 187 THR A N 1
ATOM 1430 C CA . THR A 1 187 ? -1.716 26.043 1.871 1.00 92.06 187 THR A CA 1
ATOM 1431 C C . THR A 1 187 ? -0.274 25.725 1.477 1.00 92.06 187 THR A C 1
ATOM 1433 O O . THR A 1 187 ? 0.250 26.334 0.547 1.00 92.06 187 THR A O 1
ATOM 1436 N N . ALA A 1 188 ? 0.363 24.762 2.147 1.00 93.56 188 ALA A N 1
ATOM 1437 C CA . ALA A 1 188 ? 1.715 24.322 1.814 1.00 93.56 188 ALA A CA 1
ATOM 1438 C C . ALA A 1 188 ? 1.777 23.673 0.420 1.00 93.56 188 ALA A C 1
ATOM 1440 O O . ALA A 1 188 ? 2.666 24.009 -0.356 1.00 93.56 188 ALA A O 1
ATOM 1441 N N . TYR A 1 189 ? 0.798 22.837 0.055 1.00 88.81 189 TYR A N 1
ATOM 1442 C CA . TYR A 1 189 ? 0.732 22.243 -1.285 1.00 88.81 189 TYR A CA 1
ATOM 1443 C C . TYR A 1 189 ? 0.625 23.289 -2.393 1.00 88.81 189 TYR A C 1
ATOM 1445 O O . TYR A 1 189 ? 1.367 23.215 -3.369 1.00 88.81 189 TYR A O 1
ATOM 1453 N N . LYS A 1 190 ? -0.250 24.289 -2.232 1.00 89.75 190 LYS A N 1
ATOM 1454 C CA . LYS A 1 190 ? -0.426 25.370 -3.219 1.00 89.75 190 LYS A CA 1
ATOM 1455 C C . LYS A 1 190 ? 0.834 26.212 -3.424 1.00 89.75 190 LYS A C 1
ATOM 1457 O O . LYS A 1 190 ? 0.995 26.803 -4.483 1.00 89.75 190 LYS A O 1
ATOM 1462 N N . LYS A 1 191 ? 1.707 26.277 -2.416 1.00 92.94 191 LYS A N 1
ATOM 1463 C CA . LYS A 1 191 ? 2.988 26.988 -2.491 1.00 92.94 191 LYS A CA 1
ATOM 1464 C C . LYS A 1 191 ? 4.106 26.171 -3.138 1.00 92.94 191 LYS A C 1
ATOM 1466 O O . LYS A 1 191 ? 5.130 26.754 -3.471 1.00 92.94 191 LYS A O 1
ATOM 1471 N N . SER A 1 192 ? 3.934 24.860 -3.323 1.00 91.81 192 SER A N 1
ATOM 1472 C CA . SER A 1 192 ? 4.924 24.034 -4.016 1.00 91.81 192 SER A CA 1
ATOM 1473 C C . SER A 1 192 ? 5.033 24.490 -5.474 1.00 91.81 192 SER A C 1
ATOM 1475 O O . SER A 1 192 ? 4.057 24.319 -6.210 1.00 91.81 192 SER A O 1
ATOM 1477 N N . PRO A 1 193 ? 6.185 25.015 -5.933 1.00 86.88 193 PRO A N 1
ATOM 1478 C CA . PRO A 1 193 ? 6.355 25.336 -7.343 1.00 86.88 193 PRO A CA 1
ATOM 1479 C C . PRO A 1 193 ? 6.174 24.071 -8.189 1.00 86.88 193 PRO A C 1
ATOM 1481 O O . PRO A 1 193 ? 6.566 22.967 -7.789 1.00 86.88 193 PRO A O 1
ATOM 1484 N N . ALA A 1 194 ? 5.543 24.221 -9.354 1.00 75.81 194 ALA A N 1
ATOM 1485 C CA . ALA A 1 194 ? 5.513 23.160 -10.350 1.00 75.81 194 ALA A CA 1
ATOM 1486 C C . ALA A 1 194 ? 6.959 22.893 -10.792 1.00 75.81 194 ALA A C 1
ATOM 1488 O O . ALA A 1 194 ? 7.689 23.834 -11.099 1.00 75.81 194 ALA A O 1
ATOM 1489 N N . ARG A 1 195 ? 7.399 21.628 -10.791 1.00 65.75 195 ARG A N 1
ATOM 1490 C CA . ARG A 1 195 ? 8.724 21.275 -11.319 1.00 65.75 195 ARG A CA 1
ATOM 1491 C C . ARG A 1 195 ? 8.762 21.654 -12.799 1.00 65.75 195 ARG A C 1
ATOM 1493 O O . ARG A 1 195 ? 8.107 20.990 -13.596 1.00 65.75 195 ARG A O 1
ATOM 1500 N N . SER A 1 196 ? 9.509 22.699 -13.149 1.00 47.78 196 SER A N 1
ATOM 1501 C CA . SER A 1 196 ? 9.743 23.090 -14.537 1.00 47.78 196 SER A CA 1
ATOM 1502 C C . SER A 1 196 ? 10.386 21.917 -15.287 1.00 47.78 196 SER A C 1
ATOM 1504 O O . SER A 1 196 ? 11.345 21.298 -14.828 1.00 47.78 196 SER A O 1
ATOM 1506 N N . GLY A 1 197 ? 9.778 21.534 -16.409 1.00 50.53 197 GLY A N 1
ATOM 1507 C CA . GLY A 1 197 ? 10.034 20.280 -17.114 1.00 50.53 197 GLY A CA 1
ATOM 1508 C C . GLY A 1 197 ? 11.386 20.177 -17.826 1.00 50.53 197 GLY A C 1
ATOM 1509 O O . GLY A 1 197 ? 11.428 20.126 -19.052 1.00 50.53 197 GLY A O 1
ATOM 1510 N N . GLN A 1 198 ? 12.482 20.032 -17.083 1.00 38.69 198 GLN A N 1
ATOM 1511 C CA . GLN A 1 198 ? 13.752 19.538 -17.620 1.00 38.69 198 GLN A CA 1
ATOM 1512 C C . GLN A 1 198 ? 14.064 18.157 -17.014 1.00 38.69 198 GLN A C 1
ATOM 1514 O O . GLN A 1 198 ? 14.123 17.994 -15.801 1.00 38.69 198 GLN A O 1
ATOM 1519 N N . ASN A 1 199 ? 14.221 17.155 -17.892 1.00 37.03 199 ASN A N 1
ATOM 1520 C CA . ASN A 1 199 ? 14.495 15.723 -17.644 1.00 37.03 199 ASN A CA 1
ATOM 1521 C C . ASN A 1 199 ? 13.328 14.740 -17.399 1.00 37.03 199 ASN A C 1
ATOM 1523 O O . ASN A 1 199 ? 13.500 13.755 -16.684 1.00 37.03 199 ASN A O 1
ATOM 1527 N N . GLN A 1 200 ? 12.178 14.890 -18.074 1.00 38.50 200 GLN A N 1
ATOM 1528 C CA . GLN A 1 200 ? 11.190 13.791 -18.192 1.00 38.50 200 GLN A CA 1
ATOM 1529 C C . GLN A 1 200 ? 10.690 13.515 -19.622 1.00 38.50 200 GLN A C 1
ATOM 1531 O O . GLN A 1 200 ? 9.519 13.221 -19.853 1.00 38.50 200 GLN A O 1
ATOM 1536 N N . ALA A 1 201 ? 11.588 13.523 -20.608 1.00 34.66 201 ALA A N 1
ATOM 1537 C CA . ALA A 1 201 ? 11.286 12.981 -21.932 1.00 34.66 201 ALA A CA 1
ATOM 1538 C C . ALA A 1 201 ? 11.440 11.442 -21.938 1.00 34.66 201 ALA A C 1
ATOM 1540 O O . ALA A 1 201 ? 12.461 10.929 -22.380 1.00 34.66 201 ALA A O 1
ATOM 1541 N N . SER A 1 202 ? 10.467 10.706 -21.375 1.00 36.34 202 SER A N 1
ATOM 1542 C CA . SER A 1 202 ? 10.109 9.303 -21.742 1.00 36.34 202 SER A CA 1
ATOM 1543 C C . SER A 1 202 ? 9.133 8.599 -20.779 1.00 36.34 202 SER A C 1
ATOM 1545 O O . SER A 1 202 ? 8.723 7.473 -21.053 1.00 36.34 202 SER A O 1
ATOM 1547 N N . ALA A 1 203 ? 8.661 9.245 -19.711 1.00 34.50 203 ALA A N 1
ATOM 1548 C CA . ALA A 1 203 ? 7.549 8.745 -18.898 1.00 34.50 203 ALA A CA 1
ATOM 1549 C C . ALA A 1 203 ? 6.470 9.831 -18.816 1.00 34.50 203 ALA A C 1
ATOM 1551 O O . ALA A 1 203 ? 6.790 10.988 -18.568 1.00 34.50 203 ALA A O 1
ATOM 1552 N N . GLY A 1 204 ? 5.209 9.475 -19.087 1.00 38.25 204 GLY A N 1
ATOM 1553 C CA . GLY A 1 204 ? 4.091 10.420 -19.180 1.00 38.25 204 GLY A CA 1
ATOM 1554 C C . GLY A 1 204 ? 4.052 11.429 -18.027 1.00 38.25 204 GLY A C 1
ATOM 1555 O O . GLY A 1 204 ? 4.105 11.044 -16.860 1.00 38.25 204 GLY A O 1
ATOM 1556 N N . SER A 1 205 ? 3.968 12.715 -18.382 1.00 33.78 205 SER A N 1
ATOM 1557 C CA . SER A 1 205 ? 4.167 13.854 -17.484 1.00 33.78 205 SER A CA 1
ATOM 1558 C C . SER A 1 205 ? 3.396 13.757 -16.153 1.00 33.78 205 SER A C 1
ATOM 1560 O O . SER A 1 205 ? 2.160 13.736 -16.164 1.00 33.78 205 SER A O 1
ATOM 1562 N N . PRO A 1 206 ? 4.072 13.834 -14.991 1.00 39.00 206 PRO A N 1
ATOM 1563 C CA . PRO A 1 206 ? 3.434 13.978 -13.682 1.00 39.00 206 PRO A CA 1
ATOM 1564 C C . PRO A 1 206 ? 2.677 15.309 -13.535 1.00 39.00 206 PRO A C 1
ATOM 1566 O O . PRO A 1 206 ? 1.750 15.377 -12.725 1.00 39.00 206 PRO A O 1
ATOM 1569 N N . GLU A 1 207 ? 2.971 16.310 -14.380 1.00 39.50 207 GLU A N 1
ATOM 1570 C CA . GLU A 1 207 ? 2.210 17.568 -14.521 1.00 39.50 207 GLU A CA 1
ATOM 1571 C C . GLU A 1 207 ? 0.733 17.364 -14.900 1.00 39.50 207 GLU A C 1
ATOM 1573 O O . GLU A 1 207 ? -0.088 18.234 -14.630 1.00 39.50 207 GLU A O 1
ATOM 1578 N N . LYS A 1 208 ? 0.355 16.206 -15.463 1.00 36.88 208 LYS A N 1
ATOM 1579 C CA . LYS A 1 208 ? -1.045 15.875 -15.788 1.00 36.88 208 LYS A CA 1
ATOM 1580 C C . LYS A 1 208 ? -1.630 14.738 -14.961 1.00 36.88 208 LYS A C 1
ATOM 1582 O O . LYS A 1 208 ? -2.787 14.400 -15.159 1.00 36.88 208 LYS A O 1
ATOM 1587 N N . VAL A 1 209 ? -0.873 14.126 -14.052 1.00 43.12 209 VAL A N 1
ATOM 1588 C CA . VAL A 1 209 ? -1.352 12.941 -13.317 1.00 43.12 209 VAL A CA 1
ATOM 1589 C C . VAL A 1 209 ? -1.607 13.252 -11.849 1.00 43.12 209 VAL A C 1
ATOM 1591 O O . VAL A 1 209 ? -2.559 12.719 -11.301 1.00 43.12 209 VAL A O 1
ATOM 1594 N N . PHE A 1 210 ? -0.840 14.134 -11.203 1.00 40.94 210 PHE A N 1
ATOM 1595 C CA . PHE A 1 210 ? -1.018 14.413 -9.770 1.00 40.94 210 PHE A CA 1
ATOM 1596 C C . PHE A 1 210 ? -1.935 15.602 -9.449 1.00 40.94 210 PHE A C 1
ATOM 1598 O O . PHE A 1 210 ? -2.894 15.389 -8.709 1.00 40.94 210 PHE A O 1
ATOM 1605 N N . PRO A 1 211 ? -1.749 16.810 -10.022 1.00 42.28 211 PRO A N 1
ATOM 1606 C CA . PRO A 1 211 ? -2.735 17.878 -9.871 1.00 42.28 211 PRO A CA 1
ATOM 1607 C C . PRO A 1 211 ? -4.049 17.512 -10.563 1.00 42.28 211 PRO A C 1
ATOM 1609 O O . PRO A 1 211 ? -5.099 17.856 -10.052 1.00 42.28 211 PRO A O 1
ATOM 1612 N N . LEU A 1 212 ? -4.024 16.716 -11.640 1.00 42.53 212 LEU A N 1
ATOM 1613 C CA . LEU A 1 212 ? -5.246 16.199 -12.257 1.00 42.53 212 LEU A CA 1
ATOM 1614 C C . LEU A 1 212 ? -5.922 15.129 -11.393 1.00 42.53 212 LEU A C 1
ATOM 1616 O O . LEU A 1 212 ? -7.130 15.175 -11.287 1.00 42.53 212 LEU A O 1
ATOM 1620 N N . ARG A 1 213 ? -5.202 14.215 -10.721 1.00 48.62 213 ARG A N 1
ATOM 1621 C CA . ARG A 1 213 ? -5.828 13.281 -9.758 1.00 48.62 213 ARG A CA 1
ATOM 1622 C C . ARG A 1 213 ? -6.313 13.978 -8.499 1.00 48.62 213 ARG A C 1
ATOM 1624 O O . ARG A 1 213 ? -7.295 13.527 -7.937 1.00 48.62 213 ARG A O 1
ATOM 1631 N N . PHE A 1 214 ? -5.659 15.051 -8.062 1.00 45.78 214 PHE A N 1
ATOM 1632 C CA . PHE A 1 214 ? -6.105 15.844 -6.919 1.00 45.78 214 PHE A CA 1
ATOM 1633 C C . PHE A 1 214 ? -7.290 16.740 -7.278 1.00 45.78 214 PHE A C 1
ATOM 1635 O O . PHE A 1 214 ? -8.238 16.789 -6.516 1.00 45.78 214 PHE A O 1
ATOM 1642 N N . GLU A 1 215 ? -7.291 17.387 -8.444 1.00 45.09 215 GLU A N 1
ATOM 1643 C CA . GLU A 1 215 ? -8.415 18.182 -8.951 1.00 45.09 215 GLU A CA 1
ATOM 1644 C C . GLU A 1 215 ? -9.571 17.271 -9.382 1.00 45.09 215 GLU A C 1
ATOM 1646 O O . GLU A 1 215 ? -10.710 17.600 -9.109 1.00 45.09 215 GLU A O 1
ATOM 1651 N N . GLN A 1 216 ? -9.316 16.089 -9.959 1.00 51.03 216 GLN A N 1
ATOM 1652 C CA . GLN A 1 216 ? -10.334 15.057 -10.211 1.00 51.03 216 GLN A CA 1
ATOM 1653 C C . GLN A 1 216 ? -10.822 14.433 -8.915 1.00 51.03 216 GLN A C 1
ATOM 1655 O O . GLN A 1 216 ? -11.993 14.109 -8.835 1.00 51.03 216 GLN A O 1
ATOM 1660 N N . ALA A 1 217 ? -9.977 14.268 -7.899 1.00 47.41 217 ALA A N 1
ATOM 1661 C CA . ALA A 1 217 ? -10.429 13.832 -6.589 1.00 47.41 217 ALA A CA 1
ATOM 1662 C C . ALA A 1 217 ? -11.147 14.938 -5.826 1.00 47.41 217 ALA A C 1
ATOM 1664 O O . ALA A 1 217 ? -12.035 14.618 -5.056 1.00 47.41 217 ALA A O 1
ATOM 1665 N N . ARG A 1 218 ? -10.818 16.214 -6.047 1.00 53.62 218 ARG A N 1
ATOM 1666 C CA . ARG A 1 218 ? -11.555 17.364 -5.525 1.00 53.62 218 ARG A CA 1
ATOM 1667 C C . ARG A 1 218 ? -12.887 17.480 -6.234 1.00 53.62 218 ARG A C 1
ATOM 1669 O O . ARG A 1 218 ? -13.885 17.545 -5.557 1.00 53.62 218 ARG A O 1
ATOM 1676 N N . GLN A 1 219 ? 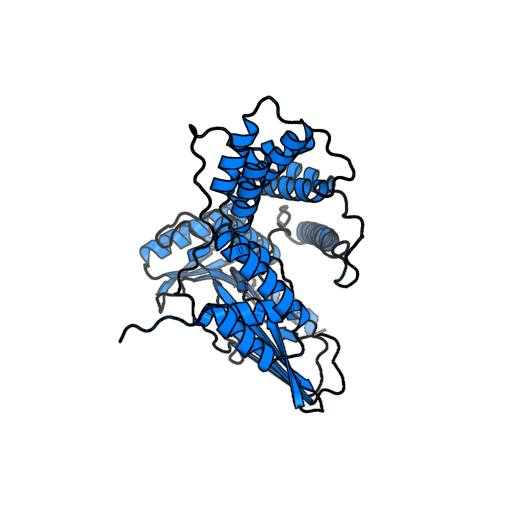-12.925 17.405 -7.559 1.00 51.06 219 GLN A N 1
ATOM 1677 C CA . GLN A 1 219 ? -14.150 17.387 -8.352 1.00 51.06 219 GLN A CA 1
ATOM 1678 C C . GLN A 1 219 ? -14.971 16.132 -8.070 1.00 51.06 219 GLN A C 1
ATOM 1680 O O . GLN A 1 219 ? -16.180 16.232 -8.015 1.00 51.06 219 GLN A O 1
ATOM 1685 N N . ALA A 1 220 ? -14.358 14.968 -7.840 1.00 49.38 220 ALA A N 1
ATOM 1686 C CA . ALA A 1 220 ? -15.055 13.756 -7.420 1.00 49.38 220 ALA A CA 1
ATOM 1687 C C . ALA A 1 220 ? -15.481 13.820 -5.952 1.00 49.38 220 ALA A C 1
ATOM 1689 O O . ALA A 1 220 ? -16.513 13.256 -5.633 1.00 49.38 220 ALA A O 1
ATOM 1690 N N . ALA A 1 221 ? -14.750 14.509 -5.072 1.00 44.56 221 ALA A N 1
ATOM 1691 C CA . ALA A 1 221 ? -15.132 14.737 -3.680 1.00 44.56 221 ALA A CA 1
ATOM 1692 C C . ALA A 1 221 ? -16.199 15.824 -3.554 1.00 44.56 221 ALA A C 1
ATOM 1694 O O . ALA A 1 221 ? -17.066 15.663 -2.723 1.00 44.56 221 ALA A O 1
ATOM 1695 N N . GLU A 1 222 ? -16.175 16.871 -4.383 1.00 44.31 222 GLU A N 1
ATOM 1696 C CA . GLU A 1 222 ? -17.198 17.912 -4.558 1.00 44.31 222 GLU A CA 1
ATOM 1697 C C . GLU A 1 222 ? -18.433 17.308 -5.229 1.00 44.31 222 GLU A C 1
ATOM 1699 O O . GLU A 1 222 ? -19.553 17.571 -4.800 1.00 44.31 222 GLU A O 1
ATOM 1704 N N . LYS A 1 223 ? -18.230 16.430 -6.224 1.00 44.50 223 LYS A N 1
ATOM 1705 C CA . LYS A 1 223 ? -19.296 15.663 -6.872 1.00 44.50 223 LYS A CA 1
ATOM 1706 C C . LYS A 1 223 ? -19.947 14.677 -5.902 1.00 44.50 223 LYS A C 1
ATOM 1708 O O . LYS A 1 223 ? -21.157 14.665 -5.732 1.00 44.50 223 LYS A O 1
ATOM 1713 N N . SER A 1 224 ? -19.124 13.934 -5.170 1.00 39.50 224 SER A N 1
ATOM 1714 C CA . SER A 1 224 ? -19.537 13.071 -4.064 1.00 39.50 224 SER A CA 1
ATOM 1715 C C . SER A 1 224 ? -20.079 13.868 -2.875 1.00 39.50 224 SER A C 1
ATOM 1717 O O . SER A 1 224 ? -20.861 13.312 -2.120 1.00 39.50 224 SER A O 1
ATOM 1719 N N . LEU A 1 225 ? -19.717 15.141 -2.680 1.00 39.56 225 LEU A N 1
ATOM 1720 C CA . LEU A 1 225 ? -20.266 15.999 -1.619 1.00 39.56 225 LEU A CA 1
ATOM 1721 C C . LEU A 1 225 ? -21.727 16.357 -1.901 1.00 39.56 225 LEU A C 1
ATOM 1723 O O . LEU A 1 225 ? -22.484 16.581 -0.962 1.00 39.56 225 LEU A O 1
ATOM 1727 N N . TRP A 1 226 ? -22.112 16.455 -3.182 1.00 38.53 226 TRP A N 1
ATOM 1728 C CA . TRP A 1 226 ? -23.501 16.700 -3.573 1.00 38.53 226 TRP A CA 1
ATOM 1729 C C . TRP A 1 226 ? -24.290 15.404 -3.804 1.00 38.53 226 TRP A C 1
ATOM 1731 O O . TRP A 1 226 ? -25.496 15.394 -3.567 1.00 38.53 226 TRP A O 1
ATOM 1741 N N . GLU A 1 227 ? -23.635 14.306 -4.207 1.00 40.25 227 GLU A N 1
ATOM 1742 C CA . GLU A 1 227 ? -24.271 12.987 -4.386 1.00 40.25 227 GLU A CA 1
ATOM 1743 C C . GLU A 1 227 ? -24.370 12.177 -3.075 1.00 40.25 227 GLU A C 1
ATOM 1745 O O . GLU A 1 227 ? -25.290 11.375 -2.916 1.00 40.25 227 GLU A O 1
ATOM 1750 N N . SER A 1 228 ? -23.474 12.394 -2.105 1.00 36.75 228 SER A N 1
ATOM 1751 C CA . SER A 1 228 ? -23.489 11.733 -0.793 1.00 36.75 228 SER A CA 1
ATOM 1752 C C . SER A 1 228 ? -23.899 12.718 0.301 1.00 36.75 228 SER A C 1
ATOM 1754 O O . SER A 1 228 ? -23.406 13.839 0.380 1.00 36.75 228 SER A O 1
ATOM 1756 N N . ARG A 1 229 ? -24.797 12.297 1.196 1.00 40.69 229 ARG A N 1
ATOM 1757 C CA . ARG A 1 229 ? -25.310 13.108 2.319 1.00 40.69 229 ARG A CA 1
ATOM 1758 C C . ARG A 1 229 ? -24.267 13.408 3.417 1.00 40.69 229 ARG A C 1
ATOM 1760 O O . ARG A 1 229 ? -24.657 13.728 4.536 1.00 40.69 229 ARG A O 1
ATOM 1767 N N . SER A 1 230 ? -22.965 13.295 3.142 1.00 42.69 230 SER A N 1
ATOM 1768 C CA . SER A 1 230 ? -21.899 13.553 4.113 1.00 42.69 230 SER A CA 1
ATOM 1769 C C . SER A 1 230 ? -20.952 14.654 3.611 1.00 42.69 230 SER A C 1
ATOM 1771 O O . SER A 1 230 ? -20.305 14.474 2.582 1.00 42.69 230 SER A O 1
ATOM 1773 N N . PRO A 1 231 ? -20.809 15.786 4.328 1.00 42.84 231 PRO A N 1
ATOM 1774 C CA . PRO A 1 231 ? -19.982 16.927 3.920 1.00 42.84 231 PRO A CA 1
ATOM 1775 C C . PRO A 1 231 ? -18.459 16.698 4.047 1.00 42.84 231 PRO A C 1
ATOM 1777 O O . PRO A 1 231 ? -17.693 17.662 4.061 1.00 42.84 231 PRO A O 1
ATOM 1780 N N . ARG A 1 232 ? -17.980 15.451 4.166 1.00 55.69 232 ARG A N 1
ATOM 1781 C CA . ARG A 1 232 ? -16.546 15.145 4.312 1.00 55.69 232 ARG A CA 1
ATOM 1782 C C . ARG A 1 232 ? -15.913 14.815 2.961 1.00 55.69 232 ARG A C 1
ATOM 1784 O O . ARG A 1 232 ? -16.285 13.843 2.313 1.00 55.69 232 ARG A O 1
ATOM 1791 N N . ALA A 1 233 ? -14.917 15.605 2.563 1.00 53.25 233 ALA A N 1
ATOM 1792 C CA . ALA A 1 233 ? -14.089 15.311 1.399 1.00 53.25 233 ALA A CA 1
ATOM 1793 C C . ALA A 1 233 ? -13.247 14.043 1.643 1.00 53.25 233 ALA A C 1
ATOM 1795 O O . ALA A 1 233 ? -12.620 13.914 2.694 1.00 53.25 233 ALA A O 1
ATOM 1796 N N . ALA A 1 234 ? -13.221 13.121 0.674 1.00 58.94 234 ALA A N 1
ATOM 1797 C CA . ALA A 1 234 ? -12.324 11.960 0.693 1.00 58.94 234 ALA A CA 1
ATOM 1798 C C . ALA A 1 234 ? -10.844 12.401 0.758 1.00 58.94 234 ALA A C 1
ATOM 1800 O O . ALA A 1 234 ? -10.526 13.512 0.330 1.00 58.94 234 ALA A O 1
ATOM 1801 N N . SER A 1 235 ? -9.938 11.539 1.242 1.00 63.22 235 SER A N 1
ATOM 1802 C CA . SER A 1 235 ? -8.485 11.792 1.345 1.00 63.22 235 SER A CA 1
ATOM 1803 C C . SER A 1 235 ? -7.702 11.201 0.150 1.00 63.22 235 SER A C 1
ATOM 1805 O O . SER A 1 235 ? -7.076 10.145 0.279 1.00 63.22 235 SER A O 1
ATOM 1807 N N . PRO A 1 236 ? -7.674 11.832 -1.041 1.00 54.53 236 PRO A N 1
ATOM 1808 C CA . PRO A 1 236 ? -7.128 11.232 -2.265 1.00 54.53 236 PRO A CA 1
ATOM 1809 C C . PRO A 1 236 ? -5.619 10.981 -2.297 1.00 54.53 236 PRO A C 1
ATOM 1811 O O . PRO A 1 236 ? -5.130 10.311 -3.206 1.00 54.53 236 PRO A O 1
ATOM 1814 N N . TRP A 1 237 ? -4.858 11.518 -1.346 1.00 57.44 237 TRP A N 1
ATOM 1815 C CA . TRP A 1 237 ? -3.405 11.326 -1.266 1.00 57.44 237 TRP A CA 1
ATOM 1816 C C . TRP A 1 237 ? -2.998 10.036 -0.544 1.00 57.44 237 TRP A C 1
ATOM 1818 O O . TRP A 1 237 ? -1.850 9.608 -0.666 1.00 57.44 237 TRP A O 1
ATOM 1828 N N . LEU A 1 238 ? -3.915 9.379 0.170 1.00 59.88 238 LEU A N 1
ATOM 1829 C CA . LEU A 1 238 ? -3.674 8.056 0.735 1.00 59.88 238 LEU A CA 1
ATOM 1830 C C . LEU A 1 238 ? -3.947 7.020 -0.359 1.00 59.88 238 LEU A C 1
ATOM 1832 O O . LEU A 1 238 ? -5.055 6.538 -0.469 1.00 59.88 238 LEU A O 1
ATOM 1836 N N . ALA A 1 239 ? -2.973 6.686 -1.210 1.00 71.94 239 ALA A N 1
ATOM 1837 C CA . ALA A 1 239 ? -3.128 5.654 -2.253 1.00 71.94 239 ALA A CA 1
ATOM 1838 C C . ALA A 1 239 ? -2.608 4.273 -1.793 1.00 71.94 239 ALA A C 1
ATOM 1840 O O . ALA A 1 239 ? -1.911 3.568 -2.540 1.00 71.94 239 ALA A O 1
ATOM 1841 N N . MET A 1 240 ? -2.881 3.919 -0.531 1.00 86.44 240 MET A N 1
ATOM 1842 C CA . MET A 1 240 ? -2.355 2.703 0.104 1.00 86.44 240 MET A CA 1
ATOM 1843 C C . MET A 1 240 ? -3.208 1.477 -0.217 1.00 86.44 240 MET A C 1
ATOM 1845 O O . MET A 1 240 ? -2.667 0.406 -0.487 1.00 86.44 240 MET A O 1
ATOM 1849 N N . VAL A 1 241 ? -4.528 1.652 -0.236 1.00 91.50 241 VAL A N 1
ATOM 1850 C CA . VAL A 1 241 ? -5.472 0.644 -0.711 1.00 91.50 241 VAL A CA 1
ATOM 1851 C C . VAL A 1 241 ? -5.396 0.564 -2.232 1.00 91.50 241 VAL A C 1
ATOM 1853 O O . VAL A 1 241 ? -5.509 1.575 -2.928 1.00 91.50 241 VAL A O 1
ATOM 1856 N N . LYS A 1 242 ? -5.159 -0.643 -2.746 1.00 91.75 242 LYS A N 1
ATOM 1857 C CA . LYS A 1 242 ? -5.150 -0.926 -4.179 1.00 91.75 242 LYS A CA 1
ATOM 1858 C C . LYS A 1 242 ? -6.554 -1.289 -4.654 1.00 91.75 242 LYS A C 1
ATOM 1860 O O . LYS A 1 242 ? -7.273 -2.037 -3.996 1.00 91.75 242 LYS A O 1
ATOM 1865 N N . GLU A 1 243 ? -6.919 -0.747 -5.807 1.00 92.12 243 GLU A N 1
ATOM 1866 C CA . GLU A 1 243 ? -8.092 -1.148 -6.581 1.00 92.12 243 GLU A CA 1
ATOM 1867 C C . GLU A 1 243 ? -7.607 -1.942 -7.808 1.00 92.12 243 GLU A C 1
ATOM 1869 O O . GLU A 1 243 ? -6.467 -1.736 -8.246 1.00 92.12 243 GLU A O 1
ATOM 1874 N N . PRO A 1 244 ? -8.412 -2.864 -8.360 1.00 92.06 244 PRO A N 1
ATOM 1875 C CA . PRO A 1 244 ? -8.061 -3.553 -9.593 1.00 92.06 244 PRO A CA 1
ATOM 1876 C C . PRO A 1 244 ? -7.954 -2.564 -10.778 1.00 92.06 244 PRO A C 1
ATOM 1878 O O . PRO A 1 244 ? -8.708 -1.588 -10.823 1.00 92.06 244 PRO A O 1
ATOM 1881 N N . PRO A 1 245 ? -7.032 -2.782 -11.737 1.00 94.31 245 PRO A N 1
ATOM 1882 C CA . PRO A 1 245 ? -6.049 -3.865 -11.772 1.00 94.31 245 PRO A CA 1
ATOM 1883 C C . PRO A 1 245 ? -4.881 -3.644 -10.792 1.00 94.31 245 PRO A C 1
ATOM 1885 O O . PRO A 1 245 ? -4.316 -2.555 -10.700 1.00 94.31 245 PRO A O 1
ATOM 1888 N N . VAL A 1 246 ? -4.461 -4.712 -10.102 1.00 92.06 246 VAL A N 1
ATOM 1889 C CA . VAL A 1 246 ? -3.354 -4.699 -9.120 1.00 92.06 246 VAL A CA 1
ATOM 1890 C C . VAL A 1 246 ? -2.022 -4.414 -9.795 1.00 92.06 246 VAL A C 1
ATOM 1892 O O . VAL A 1 246 ? -1.207 -3.626 -9.310 1.00 92.06 246 VAL A O 1
ATOM 1895 N N . VAL A 1 247 ? -1.797 -5.081 -10.924 1.00 93.88 247 VAL A N 1
ATOM 1896 C CA . VAL A 1 247 ? -0.629 -4.873 -11.768 1.00 93.88 247 VAL A CA 1
ATOM 1897 C C . VAL A 1 247 ? -1.134 -4.510 -13.147 1.00 93.88 247 VAL A C 1
ATOM 1899 O O . VAL A 1 247 ? -1.869 -5.270 -13.772 1.00 93.88 247 VAL A O 1
ATOM 1902 N N . GLN A 1 248 ? -0.709 -3.348 -13.624 1.00 94.94 248 GLN A N 1
ATOM 1903 C CA . GLN A 1 248 ? -0.935 -2.909 -14.986 1.00 94.94 248 GLN A CA 1
ATOM 1904 C C . GLN A 1 248 ? 0.400 -2.491 -15.577 1.00 94.94 248 GLN A C 1
ATOM 1906 O O . GLN A 1 248 ? 1.072 -1.607 -15.042 1.00 94.94 248 GLN A O 1
ATOM 1911 N N . ILE A 1 249 ? 0.761 -3.107 -16.696 1.00 94.38 249 ILE A N 1
ATOM 1912 C CA . ILE A 1 249 ? 1.949 -2.743 -17.454 1.00 94.38 249 ILE A CA 1
ATOM 1913 C C . ILE A 1 249 ? 1.564 -2.481 -18.898 1.00 94.38 249 ILE A C 1
ATOM 1915 O O . ILE A 1 249 ? 0.723 -3.169 -19.480 1.00 94.38 249 ILE A O 1
ATOM 1919 N N . GLN A 1 250 ? 2.191 -1.460 -19.464 1.00 94.69 250 GLN A N 1
ATOM 1920 C CA . GLN A 1 250 ? 2.216 -1.262 -20.897 1.00 94.69 250 GLN A CA 1
ATOM 1921 C C . GLN A 1 250 ? 3.499 -1.926 -21.390 1.00 94.69 250 GLN A C 1
ATOM 1923 O O . GLN A 1 250 ? 4.584 -1.441 -21.051 1.00 94.69 250 GLN A O 1
ATOM 1928 N N . PRO A 1 251 ? 3.407 -3.073 -22.083 1.00 90.75 251 PRO A N 1
ATOM 1929 C CA . PRO A 1 251 ? 4.596 -3.753 -22.561 1.00 90.75 251 PRO A CA 1
ATOM 1930 C C . PRO A 1 251 ? 5.405 -2.805 -23.460 1.00 90.75 251 PRO A C 1
ATOM 1932 O O . PRO A 1 251 ? 4.812 -1.972 -24.155 1.00 90.75 251 PRO A O 1
ATOM 1935 N N . PRO A 1 252 ? 6.748 -2.894 -23.471 1.00 86.62 252 PRO A N 1
ATOM 1936 C CA . PRO A 1 252 ? 7.547 -2.110 -24.406 1.00 86.62 252 PRO A CA 1
ATOM 1937 C C . PRO A 1 252 ? 7.087 -2.387 -25.845 1.00 86.62 252 PRO A C 1
ATOM 1939 O O . PRO A 1 252 ? 6.560 -3.460 -26.140 1.00 86.62 252 PRO A O 1
ATOM 1942 N N . ARG A 1 253 ? 7.267 -1.423 -26.758 1.00 86.94 253 ARG A N 1
ATOM 1943 C CA . ARG A 1 253 ? 6.940 -1.646 -28.178 1.00 86.94 253 ARG A CA 1
ATOM 1944 C C . ARG A 1 253 ? 7.652 -2.909 -28.665 1.00 86.94 253 ARG A C 1
ATOM 1946 O O . ARG A 1 253 ? 8.849 -3.052 -28.422 1.00 86.94 253 ARG A O 1
ATOM 1953 N N . SER A 1 254 ? 6.905 -3.807 -29.315 1.00 74.00 254 SER A N 1
ATOM 1954 C CA . SER A 1 254 ? 7.399 -5.132 -29.704 1.00 74.00 254 SER A CA 1
ATOM 1955 C C . SER A 1 254 ? 8.715 -5.014 -30.483 1.00 74.00 254 SER A C 1
ATOM 1957 O O . SER A 1 254 ? 8.735 -4.381 -31.543 1.00 74.00 254 SER A O 1
ATOM 1959 N N . PRO A 1 255 ? 9.817 -5.606 -29.995 1.00 65.00 255 PRO A N 1
ATOM 1960 C CA . PRO A 1 255 ? 11.059 -5.655 -30.745 1.00 65.00 255 PRO A CA 1
ATOM 1961 C C . PRO A 1 255 ? 10.919 -6.706 -31.853 1.00 65.00 255 PRO A C 1
ATOM 1963 O O . PRO A 1 255 ? 10.799 -7.887 -31.549 1.00 65.00 255 PRO A O 1
ATOM 1966 N N . ALA A 1 256 ? 10.966 -6.293 -33.129 1.00 78.69 256 ALA A N 1
ATOM 1967 C CA . ALA A 1 256 ? 10.932 -7.202 -34.289 1.00 78.69 256 ALA A CA 1
ATOM 1968 C C . ALA A 1 256 ? 9.650 -8.087 -34.354 1.00 78.69 256 ALA A C 1
ATOM 1970 O O . ALA A 1 256 ? 8.774 -7.984 -33.488 1.00 78.69 256 ALA A O 1
ATOM 1971 N N . PRO A 1 257 ? 9.455 -8.921 -35.401 1.00 89.44 257 PRO A N 1
ATOM 1972 C CA . PRO A 1 257 ? 8.429 -9.962 -35.359 1.00 89.44 257 PRO A CA 1
ATOM 1973 C C . PRO A 1 257 ? 8.652 -10.866 -34.141 1.00 89.44 257 PRO A C 1
ATOM 1975 O O . PRO A 1 257 ? 9.686 -11.522 -34.013 1.00 89.44 257 PRO A O 1
ATOM 1978 N N . MET A 1 258 ? 7.683 -10.871 -33.233 1.00 92.94 258 MET A N 1
ATOM 1979 C CA . MET A 1 258 ? 7.664 -11.714 -32.044 1.00 92.94 258 MET A CA 1
ATOM 1980 C C . MET A 1 258 ? 7.032 -13.073 -32.370 1.00 92.94 258 MET A C 1
ATOM 1982 O O . MET A 1 258 ? 6.065 -13.144 -33.124 1.00 92.94 258 MET A O 1
ATOM 1986 N N . GLN A 1 259 ? 7.550 -14.146 -31.771 1.00 94.56 259 GLN A N 1
ATOM 1987 C CA . GLN A 1 259 ? 6.994 -15.494 -31.888 1.00 94.56 259 GLN A CA 1
ATOM 1988 C C . GLN A 1 259 ? 5.982 -15.793 -30.773 1.00 94.56 259 GLN A C 1
ATOM 1990 O O . GLN A 1 259 ? 4.848 -16.189 -31.047 1.00 94.56 259 GLN A O 1
ATOM 1995 N N . THR A 1 260 ? 6.383 -15.613 -29.512 1.00 97.19 260 THR A N 1
ATOM 1996 C CA . THR A 1 260 ? 5.541 -15.878 -28.334 1.00 97.19 260 THR A CA 1
ATOM 1997 C C . THR A 1 260 ? 5.895 -14.956 -27.179 1.00 97.19 260 THR A C 1
ATOM 1999 O O . THR A 1 260 ? 7.030 -14.504 -27.067 1.00 97.19 260 THR A O 1
ATOM 2002 N N . TRP A 1 261 ? 4.962 -14.756 -26.259 1.00 97.25 261 TRP A N 1
ATOM 2003 C CA . TRP A 1 261 ? 5.219 -14.116 -24.974 1.00 97.25 261 TRP A CA 1
ATOM 2004 C C . TRP A 1 261 ? 4.510 -14.848 -23.836 1.00 97.25 261 TRP A C 1
ATOM 2006 O O . TRP A 1 261 ? 3.514 -15.542 -24.051 1.00 97.25 261 TRP A O 1
ATOM 2016 N N . SER A 1 262 ? 5.023 -14.669 -22.622 1.00 97.94 262 SER A N 1
ATOM 2017 C CA . SER A 1 262 ? 4.462 -15.184 -21.375 1.00 97.94 262 SER A CA 1
ATOM 2018 C C . SER A 1 262 ? 4.628 -14.147 -20.271 1.00 97.94 262 SER A C 1
ATOM 2020 O O . SER A 1 262 ? 5.728 -13.663 -20.026 1.00 97.94 262 SER A O 1
ATOM 2022 N N . TRP A 1 263 ? 3.544 -13.829 -19.578 1.00 98.12 263 TRP A N 1
ATOM 2023 C CA . TRP A 1 263 ? 3.510 -12.957 -18.415 1.00 98.12 263 TRP A CA 1
ATOM 2024 C C . TRP A 1 263 ? 3.051 -13.754 -17.201 1.00 98.12 263 TRP A C 1
ATOM 2026 O O . TRP A 1 263 ? 1.986 -14.372 -17.221 1.00 98.12 263 TRP A O 1
ATOM 2036 N N . VAL A 1 264 ? 3.871 -13.766 -16.158 1.00 98.12 264 VAL A N 1
ATOM 2037 C CA . VAL A 1 264 ? 3.662 -14.563 -14.950 1.00 98.12 264 VAL A CA 1
ATOM 2038 C C . VAL A 1 264 ? 3.688 -13.643 -13.740 1.00 98.12 264 VAL A C 1
ATOM 2040 O O . VAL A 1 264 ? 4.614 -12.847 -13.599 1.00 98.12 264 VAL A O 1
ATOM 2043 N N . ILE A 1 265 ? 2.695 -13.773 -12.862 1.00 97.69 265 ILE A N 1
ATOM 2044 C CA . ILE A 1 265 ? 2.693 -13.153 -11.535 1.00 97.69 265 ILE A CA 1
ATOM 2045 C C . ILE A 1 265 ? 3.074 -14.206 -10.500 1.00 97.69 265 ILE A C 1
ATOM 2047 O O . ILE A 1 265 ? 2.489 -15.294 -10.471 1.00 97.69 265 ILE A O 1
ATOM 2051 N N . LEU A 1 266 ? 4.028 -13.857 -9.645 1.00 96.62 266 LEU A N 1
ATOM 2052 C CA . LEU A 1 266 ? 4.547 -14.682 -8.563 1.00 96.62 266 LEU A CA 1
ATOM 2053 C C . LEU A 1 266 ? 4.159 -14.068 -7.215 1.00 96.62 266 LEU A C 1
ATOM 2055 O O . LEU A 1 266 ? 4.144 -12.842 -7.086 1.00 96.62 266 LEU A O 1
ATOM 2059 N N . ASP A 1 267 ? 3.853 -14.903 -6.225 1.00 95.56 267 ASP A N 1
ATOM 2060 C CA . ASP A 1 267 ? 3.751 -14.469 -4.826 1.00 95.56 267 ASP A CA 1
ATOM 2061 C C . ASP A 1 267 ? 5.133 -14.389 -4.146 1.00 95.56 267 ASP A C 1
ATOM 2063 O O . ASP A 1 267 ? 6.172 -14.646 -4.761 1.00 95.56 267 ASP A O 1
ATOM 2067 N N . GLY A 1 268 ? 5.153 -14.017 -2.863 1.00 90.31 268 GLY A N 1
ATOM 2068 C CA . GLY A 1 268 ? 6.376 -13.874 -2.069 1.00 90.31 268 GLY A CA 1
ATOM 2069 C C . GLY A 1 268 ? 7.132 -15.184 -1.837 1.00 90.31 268 GLY A C 1
ATOM 2070 O O . GLY A 1 268 ? 8.283 -15.150 -1.416 1.00 90.31 268 GLY A O 1
ATOM 2071 N N . GLU A 1 269 ? 6.512 -16.325 -2.140 1.00 93.12 269 GLU A N 1
ATOM 2072 C CA . GLU A 1 269 ? 7.130 -17.651 -2.093 1.00 93.12 269 GLU A CA 1
ATOM 2073 C C . GLU A 1 269 ? 7.557 -18.144 -3.488 1.00 93.12 269 GLU A C 1
ATOM 2075 O O . GLU A 1 269 ? 8.013 -19.277 -3.642 1.00 93.12 269 GLU A O 1
ATOM 2080 N N . GLY A 1 270 ? 7.404 -17.312 -4.524 1.00 94.75 270 GLY A N 1
ATOM 2081 C CA . GLY A 1 270 ? 7.735 -17.654 -5.904 1.00 94.75 270 GLY A CA 1
ATOM 2082 C C . GLY A 1 270 ? 6.712 -18.565 -6.586 1.00 94.75 270 GLY A C 1
ATOM 2083 O O . GLY A 1 270 ? 6.986 -19.072 -7.676 1.00 94.75 270 GLY A O 1
ATOM 2084 N N . ARG A 1 271 ? 5.530 -18.789 -5.995 1.00 95.38 271 ARG A N 1
ATOM 2085 C CA . ARG A 1 271 ? 4.479 -19.604 -6.619 1.00 95.38 271 ARG A CA 1
ATOM 2086 C C . ARG A 1 271 ? 3.739 -18.783 -7.667 1.00 95.38 271 ARG A C 1
ATOM 2088 O O . ARG A 1 271 ? 3.451 -17.603 -7.473 1.00 95.38 271 ARG A O 1
ATOM 2095 N N . VAL A 1 272 ? 3.377 -19.422 -8.777 1.00 96.25 272 VAL A N 1
ATOM 2096 C CA . VAL A 1 272 ? 2.615 -18.777 -9.854 1.00 96.25 272 VAL A CA 1
ATOM 2097 C C . VAL A 1 272 ? 1.175 -18.542 -9.405 1.00 96.25 272 VAL A C 1
ATOM 2099 O O . VAL A 1 272 ? 0.445 -19.492 -9.136 1.00 96.25 272 VAL A O 1
ATOM 2102 N N . ARG A 1 273 ? 0.754 -17.275 -9.363 1.00 96.00 273 ARG A N 1
ATOM 2103 C CA . ARG A 1 273 ? -0.625 -16.864 -9.042 1.00 96.00 273 ARG A CA 1
ATOM 2104 C C . ARG A 1 273 ? -1.437 -16.511 -10.281 1.00 96.00 273 ARG A C 1
ATOM 2106 O O . ARG A 1 273 ? -2.655 -16.606 -10.264 1.00 96.00 273 ARG A O 1
ATOM 2113 N N . TYR A 1 274 ? -0.777 -16.099 -11.357 1.00 97.56 274 TYR A N 1
ATOM 2114 C CA . TYR A 1 274 ? -1.432 -15.776 -12.619 1.00 97.56 274 TYR A CA 1
ATOM 2115 C C . TYR A 1 274 ? -0.462 -15.988 -13.774 1.00 97.56 274 TYR A C 1
ATOM 2117 O O . TYR A 1 274 ? 0.737 -15.730 -13.644 1.00 97.56 274 TYR A O 1
ATOM 2125 N N . ARG A 1 275 ? -0.983 -16.462 -14.907 1.00 97.81 275 ARG A N 1
ATOM 2126 C CA . ARG A 1 275 ? -0.228 -16.624 -16.146 1.00 97.81 275 ARG A CA 1
ATOM 2127 C C . ARG A 1 275 ? -1.094 -16.209 -17.325 1.00 97.81 275 ARG A C 1
ATOM 2129 O O . ARG A 1 275 ? -2.213 -16.686 -17.470 1.00 97.81 275 ARG A O 1
ATOM 2136 N N . GLN A 1 276 ? -0.525 -15.397 -18.203 1.00 97.56 276 GLN A N 1
ATOM 2137 C CA . GLN A 1 276 ? -1.088 -15.072 -19.506 1.00 97.56 276 GLN A CA 1
ATOM 2138 C C . GLN A 1 276 ? -0.011 -15.283 -20.569 1.00 97.56 276 GLN A C 1
ATOM 2140 O O . GLN A 1 276 ? 1.155 -14.991 -20.326 1.00 97.56 276 GLN A O 1
ATOM 2145 N N . GLN A 1 277 ? -0.370 -15.814 -21.733 1.00 97.81 277 GLN A N 1
ATOM 2146 C CA . GLN A 1 277 ? 0.581 -16.076 -22.816 1.00 97.81 277 GLN A CA 1
ATOM 2147 C C . GLN A 1 277 ? -0.098 -15.920 -24.174 1.00 97.81 277 GLN A C 1
ATOM 2149 O O . GLN A 1 277 ? -1.314 -16.086 -24.285 1.00 97.81 277 GLN A O 1
ATOM 2154 N N . GLY A 1 278 ? 0.677 -15.627 -25.214 1.00 96.94 278 GLY A N 1
ATOM 2155 C CA . GLY A 1 278 ? 0.128 -15.433 -26.550 1.00 96.94 278 GLY A CA 1
ATOM 2156 C C . GLY A 1 278 ? 1.182 -15.330 -27.645 1.00 96.94 278 GLY A C 1
ATOM 2157 O O . GLY A 1 278 ? 2.384 -15.340 -27.390 1.00 96.94 278 GLY A O 1
ATOM 2158 N N . ARG A 1 279 ? 0.703 -15.241 -28.890 1.00 96.31 279 ARG A N 1
ATOM 2159 C CA . ARG A 1 279 ? 1.519 -14.975 -30.092 1.00 96.31 279 ARG A CA 1
ATOM 2160 C C . ARG A 1 279 ? 1.331 -13.559 -30.638 1.00 96.31 279 ARG A C 1
ATOM 2162 O O . ARG A 1 279 ? 2.176 -13.070 -31.371 1.00 96.31 279 ARG A O 1
ATOM 2169 N N . ILE A 1 280 ? 0.230 -12.903 -30.273 1.00 95.00 280 ILE A N 1
ATOM 2170 C CA . ILE A 1 280 ? -0.082 -11.520 -30.646 1.00 95.00 280 ILE A CA 1
ATOM 2171 C C . ILE A 1 280 ? 0.306 -10.626 -29.472 1.00 95.00 280 ILE A C 1
ATOM 2173 O O . ILE A 1 280 ? -0.062 -10.932 -28.336 1.00 95.00 280 ILE A O 1
ATOM 2177 N N . TRP A 1 281 ? 1.078 -9.570 -29.729 1.00 94.38 281 TRP A N 1
ATOM 2178 C CA . TRP A 1 281 ? 1.546 -8.656 -28.686 1.00 94.38 281 TRP A CA 1
ATOM 2179 C C . TRP A 1 281 ? 0.378 -7.821 -28.149 1.00 94.38 281 TRP A C 1
ATOM 2181 O O . TRP A 1 281 ? -0.293 -7.170 -28.949 1.00 94.38 281 TRP A O 1
ATOM 2191 N N . PRO A 1 282 ? 0.100 -7.843 -26.835 1.00 95.31 282 PRO A N 1
ATOM 2192 C CA . PRO A 1 282 ? -0.988 -7.064 -26.268 1.00 95.31 282 PRO A CA 1
ATOM 2193 C C . PRO A 1 282 ? -0.565 -5.606 -26.064 1.00 95.31 282 PRO A C 1
ATOM 2195 O O . PRO A 1 282 ? 0.546 -5.330 -25.612 1.00 95.31 282 PRO A O 1
ATOM 2198 N N . ASP A 1 283 ? -1.483 -4.667 -26.298 1.00 94.94 283 ASP A N 1
ATOM 2199 C CA . ASP A 1 283 ? -1.248 -3.243 -26.008 1.00 94.94 283 ASP A CA 1
ATOM 2200 C C . ASP A 1 283 ? -1.115 -2.966 -24.504 1.00 94.94 283 ASP A C 1
ATOM 2202 O O . ASP A 1 283 ? -0.451 -2.019 -24.074 1.00 94.94 283 ASP A O 1
ATOM 2206 N N . LYS A 1 284 ? -1.775 -3.796 -23.691 1.00 96.38 284 LYS A N 1
ATOM 2207 C CA . LYS A 1 284 ? -1.853 -3.668 -22.240 1.00 96.38 284 LYS A CA 1
ATOM 2208 C C . LYS A 1 284 ? -1.936 -5.046 -21.597 1.00 96.38 284 LYS A C 1
ATOM 2210 O O . LYS A 1 284 ? -2.712 -5.898 -22.023 1.00 96.38 284 LYS A O 1
ATOM 2215 N N . LEU A 1 285 ? -1.174 -5.222 -20.526 1.00 97.06 285 LEU A N 1
ATOM 2216 C CA . LEU A 1 285 ? -1.265 -6.365 -19.630 1.00 97.06 285 LEU A CA 1
ATOM 2217 C C . LEU A 1 285 ? -1.796 -5.868 -18.287 1.00 97.06 285 LEU A C 1
ATOM 2219 O O . LEU A 1 285 ? -1.240 -4.940 -17.693 1.00 97.06 285 LEU A O 1
ATOM 2223 N N . ALA A 1 286 ? -2.900 -6.450 -17.836 1.00 96.81 286 ALA A N 1
ATOM 2224 C CA . ALA A 1 286 ? -3.551 -6.095 -16.586 1.00 96.81 286 ALA A CA 1
ATOM 2225 C C . ALA A 1 286 ? -3.923 -7.364 -15.823 1.00 96.81 286 ALA A C 1
ATOM 2227 O O . ALA A 1 286 ? -4.378 -8.342 -16.411 1.00 96.81 286 ALA A O 1
ATOM 2228 N N . TRP A 1 287 ? -3.694 -7.340 -14.516 1.00 96.50 287 TRP A N 1
ATOM 2229 C CA . TRP A 1 287 ? -4.055 -8.417 -13.614 1.00 96.50 287 TRP A CA 1
ATOM 2230 C C . TRP A 1 287 ? -4.929 -7.872 -12.492 1.00 96.50 287 TRP A C 1
ATOM 2232 O O . TRP A 1 287 ? -4.506 -7.009 -11.721 1.00 96.50 287 TRP A O 1
ATOM 2242 N N . GLU A 1 288 ? -6.136 -8.418 -12.380 1.00 95.69 288 GLU A N 1
ATOM 2243 C CA . GLU A 1 288 ? -7.181 -7.962 -11.454 1.00 95.69 288 GLU A CA 1
ATOM 2244 C C . GLU A 1 288 ? -6.977 -8.441 -10.004 1.00 95.69 288 GLU A C 1
ATOM 2246 O O . GLU A 1 288 ? -7.846 -8.262 -9.152 1.00 95.69 288 GLU A O 1
ATOM 2251 N N . GLY A 1 289 ? -5.846 -9.087 -9.698 1.00 94.88 289 GLY A N 1
ATOM 2252 C CA . GLY A 1 289 ? -5.572 -9.609 -8.356 1.00 94.88 289 GLY A CA 1
ATOM 2253 C C . GLY A 1 289 ? -6.362 -10.872 -8.013 1.00 94.88 289 GLY A C 1
ATOM 2254 O O . GLY A 1 289 ? -6.689 -11.102 -6.851 1.00 94.88 289 GLY A O 1
ATOM 2255 N N . SER A 1 290 ? -6.723 -11.671 -9.018 1.00 95.12 290 SER A N 1
ATOM 2256 C CA . SER A 1 290 ? -7.356 -12.986 -8.844 1.00 95.12 290 SER A CA 1
ATOM 2257 C C . SER A 1 290 ? -6.575 -14.036 -9.629 1.00 95.12 290 SER A C 1
ATOM 2259 O O . SER A 1 290 ? -6.040 -13.725 -10.696 1.00 95.12 290 SER A O 1
ATOM 2261 N N . ASP A 1 291 ? -6.470 -15.249 -9.101 1.00 93.56 291 ASP A N 1
ATOM 2262 C CA . ASP A 1 291 ? -5.934 -16.384 -9.856 1.00 93.56 291 ASP A CA 1
ATOM 2263 C C . ASP A 1 291 ? -6.986 -16.948 -10.840 1.00 93.56 291 ASP A C 1
ATOM 2265 O O . ASP A 1 291 ? -8.126 -16.465 -10.858 1.00 93.56 291 ASP A O 1
ATOM 2269 N N . PRO A 1 292 ? -6.629 -17.915 -11.712 1.00 92.56 292 PRO A N 1
ATOM 2270 C CA . PRO A 1 292 ? -7.571 -18.502 -12.669 1.00 92.56 292 PRO A CA 1
ATOM 2271 C C . PRO A 1 292 ? -8.788 -19.183 -12.028 1.00 92.56 292 PRO A C 1
ATOM 2273 O O . PRO A 1 292 ? -9.837 -19.250 -12.664 1.00 92.56 292 PRO A O 1
ATOM 2276 N N . ASP A 1 293 ? -8.670 -19.633 -10.775 1.00 94.12 293 ASP A N 1
ATOM 2277 C CA . ASP A 1 293 ? -9.765 -20.235 -10.004 1.00 94.12 293 ASP A 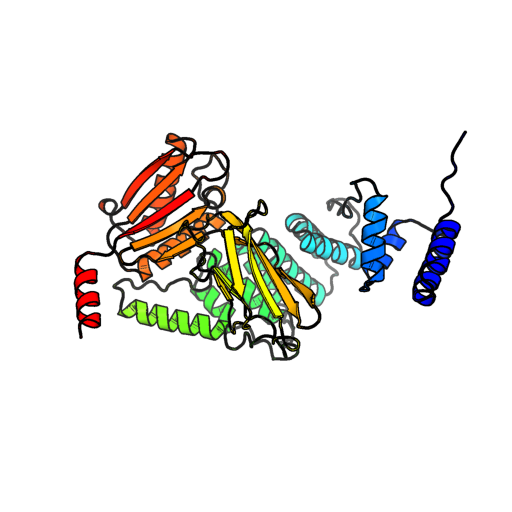CA 1
ATOM 2278 C C . ASP A 1 293 ? -10.661 -19.167 -9.345 1.00 94.12 293 ASP A C 1
ATOM 2280 O O . ASP A 1 293 ? -11.596 -19.478 -8.606 1.00 94.12 293 ASP A O 1
ATOM 2284 N N . GLY A 1 294 ? -10.373 -17.884 -9.586 1.00 92.62 294 GLY A N 1
ATOM 2285 C CA . GLY A 1 294 ? -11.089 -16.751 -9.015 1.00 92.62 294 GLY A CA 1
ATOM 2286 C C . GLY A 1 294 ? -10.703 -16.440 -7.569 1.00 92.62 294 GLY A C 1
ATOM 2287 O O . GLY A 1 294 ? -11.292 -15.528 -6.975 1.00 92.62 294 GLY A O 1
ATOM 2288 N N . GLN A 1 295 ? -9.713 -17.128 -6.988 1.00 91.94 295 GLN A N 1
ATOM 2289 C CA . GLN A 1 295 ? -9.263 -16.816 -5.638 1.00 91.94 295 GLN A CA 1
ATOM 2290 C C . GLN A 1 295 ? -8.533 -15.479 -5.643 1.00 91.94 295 GLN A C 1
ATOM 2292 O O . GLN A 1 295 ? -7.566 -15.242 -6.376 1.00 91.94 295 GLN A O 1
ATOM 2297 N N . LYS A 1 296 ? -9.014 -14.586 -4.785 1.00 93.25 296 LYS A N 1
ATOM 2298 C CA . LYS A 1 296 ? -8.444 -13.259 -4.605 1.00 93.25 296 LYS A CA 1
ATOM 2299 C C . LYS A 1 296 ? -7.076 -13.341 -3.944 1.00 93.25 296 LYS A C 1
ATOM 2301 O O . LYS A 1 296 ? -6.820 -14.205 -3.103 1.00 93.25 296 LYS A O 1
ATOM 2306 N N . ILE A 1 297 ? -6.201 -12.415 -4.310 1.00 93.06 297 ILE A N 1
ATOM 2307 C CA . ILE A 1 297 ? -4.891 -12.296 -3.680 1.00 93.06 297 ILE A CA 1
ATOM 2308 C C . ILE A 1 297 ? -5.032 -11.861 -2.223 1.00 93.06 297 ILE A C 1
ATOM 2310 O O . ILE A 1 297 ? -6.079 -11.402 -1.758 1.00 93.06 297 ILE A O 1
ATOM 2314 N N . LEU A 1 298 ? -3.966 -12.040 -1.467 1.00 89.94 298 LEU A N 1
ATOM 2315 C CA . LEU A 1 298 ? -3.988 -11.820 -0.032 1.00 89.94 298 LEU A CA 1
ATOM 2316 C C . LEU A 1 298 ? -3.336 -10.480 0.280 1.00 89.94 298 LEU A C 1
ATOM 2318 O O . LEU A 1 298 ? -2.208 -10.222 -0.143 1.00 89.94 298 LEU A O 1
ATOM 2322 N N . ALA A 1 299 ? -4.063 -9.629 1.006 1.00 92.38 299 ALA A N 1
ATOM 2323 C CA . ALA A 1 299 ? -3.493 -8.421 1.577 1.00 92.38 299 ALA A CA 1
ATOM 2324 C C . ALA A 1 299 ? -2.374 -8.808 2.556 1.00 92.38 299 ALA A C 1
ATOM 2326 O O . ALA A 1 299 ? -2.543 -9.705 3.384 1.00 92.38 299 ALA A O 1
ATOM 2327 N N . GLY A 1 300 ? -1.236 -8.138 2.432 1.00 89.31 300 GLY A N 1
ATOM 2328 C CA . GLY A 1 300 ? -0.012 -8.384 3.179 1.00 89.31 300 GLY A CA 1
ATOM 2329 C C . GLY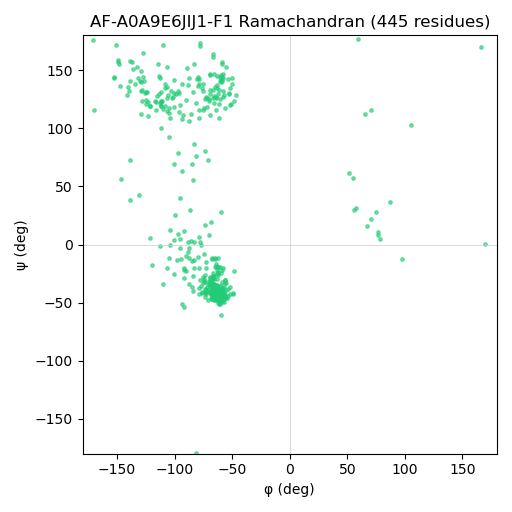 A 1 300 ? 1.026 -9.242 2.474 1.00 89.31 300 GLY A C 1
ATOM 2330 O O . GLY A 1 300 ? 2.177 -9.275 2.905 1.00 89.31 300 GLY A O 1
ATOM 2331 N N . ASP A 1 301 ? 0.651 -9.897 1.378 1.00 91.88 301 ASP A N 1
ATOM 2332 C CA . ASP A 1 301 ? 1.598 -10.670 0.588 1.00 91.88 301 ASP A CA 1
ATOM 2333 C C . ASP A 1 301 ? 2.364 -9.763 -0.389 1.00 91.88 301 ASP A C 1
ATOM 2335 O O . ASP A 1 301 ? 1.925 -8.676 -0.793 1.00 91.88 301 ASP A O 1
ATOM 2339 N N . VAL A 1 302 ? 3.548 -10.238 -0.764 1.00 92.44 302 VAL A N 1
ATOM 2340 C CA . VAL A 1 302 ? 4.406 -9.627 -1.776 1.00 92.44 302 VAL A CA 1
ATOM 2341 C C . VAL A 1 302 ? 4.118 -10.279 -3.121 1.00 92.44 302 VAL A C 1
ATOM 2343 O O . VAL A 1 302 ? 3.985 -11.496 -3.197 1.00 92.44 302 VAL A O 1
ATOM 2346 N N . TYR A 1 303 ? 4.049 -9.480 -4.183 1.00 95.19 303 TYR A N 1
ATOM 2347 C CA . TYR A 1 303 ? 3.868 -9.971 -5.545 1.00 95.19 303 TYR A CA 1
ATOM 2348 C C . TYR A 1 303 ? 4.915 -9.374 -6.478 1.00 95.19 303 TYR A C 1
ATOM 2350 O O . TYR A 1 303 ? 5.241 -8.188 -6.394 1.00 95.19 303 TYR A O 1
ATOM 2358 N N . ALA A 1 304 ? 5.424 -10.193 -7.387 1.00 96.31 304 ALA A N 1
ATOM 2359 C CA . ALA A 1 304 ? 6.323 -9.787 -8.461 1.00 96.31 304 ALA A CA 1
ATOM 2360 C C . ALA A 1 304 ? 5.777 -10.289 -9.799 1.00 96.31 304 ALA A C 1
ATOM 2362 O O . ALA A 1 304 ? 4.909 -11.162 -9.837 1.00 96.31 304 ALA A O 1
ATOM 2363 N N . TYR A 1 305 ? 6.284 -9.755 -10.908 1.00 97.31 305 TYR A N 1
ATOM 2364 C CA . TYR A 1 305 ? 5.969 -10.309 -12.219 1.00 97.31 305 TYR A CA 1
ATOM 2365 C C . TYR A 1 305 ? 7.206 -10.503 -13.081 1.00 97.31 305 TYR A C 1
ATOM 2367 O O . TYR A 1 305 ? 8.180 -9.752 -12.984 1.00 97.31 305 TYR A O 1
ATOM 2375 N N . THR A 1 306 ? 7.096 -11.470 -13.984 1.00 97.38 306 THR A N 1
ATOM 2376 C CA . THR A 1 306 ? 8.067 -11.764 -15.032 1.00 97.38 306 THR A CA 1
ATOM 2377 C C . THR A 1 306 ? 7.355 -11.745 -16.378 1.00 97.38 306 THR A C 1
ATOM 2379 O O . THR A 1 306 ? 6.366 -12.449 -16.577 1.00 97.38 306 THR A O 1
ATOM 2382 N N . LEU A 1 307 ? 7.844 -10.921 -17.303 1.00 97.56 307 LEU A N 1
ATOM 2383 C CA . LEU A 1 307 ? 7.424 -10.901 -18.701 1.00 97.56 307 LEU A CA 1
ATOM 2384 C C . LEU A 1 307 ? 8.554 -11.473 -19.555 1.00 97.56 307 LEU A C 1
ATOM 2386 O O . LEU A 1 307 ? 9.649 -10.919 -19.587 1.00 97.56 307 LEU A O 1
ATOM 2390 N N . THR A 1 308 ? 8.275 -12.562 -20.256 1.00 96.75 308 THR A N 1
ATOM 2391 C CA . THR A 1 308 ? 9.198 -13.235 -21.167 1.00 96.75 308 THR A CA 1
ATOM 2392 C C . THR A 1 308 ? 8.680 -13.103 -22.590 1.00 96.75 308 THR A C 1
ATOM 2394 O O . THR A 1 308 ? 7.520 -13.403 -22.863 1.00 96.75 308 THR A O 1
ATOM 2397 N N . VAL A 1 309 ? 9.540 -12.670 -23.502 1.00 96.06 309 VAL A N 1
ATOM 2398 C CA . VAL A 1 309 ? 9.245 -12.479 -24.925 1.00 96.06 309 VAL A CA 1
ATOM 2399 C C . VAL A 1 309 ? 10.234 -13.303 -25.728 1.00 96.06 309 VAL A C 1
ATOM 2401 O O . VAL A 1 309 ? 11.433 -13.221 -25.483 1.00 96.06 309 VAL A O 1
ATOM 2404 N N . VAL A 1 310 ? 9.745 -14.078 -26.687 1.00 95.62 310 VAL A N 1
ATOM 2405 C CA . VAL A 1 310 ? 10.557 -14.844 -27.634 1.00 95.62 310 VAL A CA 1
ATOM 2406 C C . VAL A 1 310 ? 10.356 -14.233 -29.011 1.00 95.62 310 VAL A C 1
ATOM 2408 O O . VAL A 1 310 ? 9.228 -14.177 -29.510 1.00 95.62 310 VAL A O 1
ATOM 2411 N N . ASP A 1 311 ? 11.432 -13.737 -29.614 1.00 94.69 311 ASP A N 1
ATOM 2412 C CA . ASP A 1 311 ? 11.385 -13.170 -30.961 1.00 94.69 311 ASP A CA 1
ATOM 2413 C C . ASP A 1 311 ? 11.348 -14.261 -32.050 1.00 94.69 311 ASP A C 1
ATOM 2415 O O . ASP A 1 311 ? 11.532 -15.445 -31.775 1.00 94.69 311 ASP A O 1
ATOM 2419 N N . ALA A 1 312 ? 11.123 -13.880 -33.309 1.00 94.62 312 ALA A N 1
ATOM 2420 C CA . ALA A 1 312 ? 11.095 -14.817 -34.439 1.00 94.62 312 ALA A CA 1
ATOM 2421 C C . ALA A 1 312 ? 12.426 -15.556 -34.688 1.00 94.62 312 ALA A C 1
ATOM 2423 O O . ALA A 1 312 ? 12.456 -16.504 -35.469 1.00 94.62 312 ALA A O 1
ATOM 2424 N N . ARG A 1 313 ? 13.529 -15.133 -34.056 1.00 94.81 313 ARG A N 1
ATOM 2425 C CA . ARG A 1 313 ? 14.837 -15.806 -34.111 1.00 94.81 313 ARG A CA 1
ATOM 2426 C C . ARG A 1 313 ? 15.050 -16.744 -32.917 1.00 94.81 313 ARG A C 1
ATOM 2428 O O . ARG A 1 313 ? 16.145 -17.279 -32.768 1.00 94.81 313 ARG A O 1
ATOM 2435 N N . GLY A 1 314 ? 14.048 -16.914 -32.054 1.00 94.75 314 GLY A N 1
ATOM 2436 C CA . GLY A 1 314 ? 14.135 -17.713 -30.834 1.00 94.75 314 GLY A CA 1
ATOM 2437 C C . GLY A 1 314 ? 14.892 -17.034 -29.688 1.00 94.75 314 GLY A C 1
ATOM 2438 O O . GLY A 1 314 ? 15.161 -17.679 -28.673 1.00 94.75 314 GLY A O 1
ATOM 2439 N N . ARG A 1 315 ? 15.255 -15.747 -29.800 1.00 94.38 315 ARG A N 1
ATOM 2440 C CA . ARG A 1 315 ? 15.927 -15.028 -28.708 1.00 94.38 315 ARG A CA 1
ATOM 2441 C C . ARG A 1 315 ? 14.911 -14.662 -27.641 1.00 94.38 315 ARG A C 1
ATOM 2443 O O . ARG A 1 315 ? 13.838 -14.147 -27.945 1.00 94.38 315 ARG A O 1
ATOM 2450 N N . THR A 1 316 ? 15.286 -14.895 -26.389 1.00 95.19 316 THR A N 1
ATOM 2451 C CA . THR A 1 316 ? 14.430 -14.627 -25.234 1.00 95.19 316 THR A CA 1
ATOM 2452 C C . THR A 1 316 ? 14.835 -13.322 -24.557 1.00 95.19 316 THR A C 1
ATOM 2454 O O . THR A 1 316 ? 15.994 -13.145 -24.187 1.00 95.19 316 THR A O 1
ATOM 2457 N N . LEU A 1 317 ? 13.873 -12.422 -24.365 1.00 94.56 317 LEU A N 1
ATOM 2458 C CA . LEU A 1 317 ? 13.996 -11.224 -23.543 1.00 94.56 317 LEU A CA 1
ATOM 2459 C C . LEU A 1 317 ? 13.112 -11.382 -22.307 1.00 94.56 317 LEU A C 1
ATOM 2461 O O . LEU A 1 317 ? 11.901 -11.560 -22.431 1.00 94.56 317 LEU A O 1
ATOM 2465 N N . THR A 1 318 ? 13.707 -11.273 -21.121 1.00 95.81 318 THR A N 1
ATOM 2466 C CA . THR A 1 318 ? 12.982 -11.363 -19.849 1.00 95.81 318 THR A CA 1
ATOM 2467 C C . THR A 1 318 ? 13.058 -10.036 -19.109 1.00 95.81 318 THR A C 1
ATOM 2469 O O . THR A 1 318 ? 14.137 -9.492 -18.899 1.00 95.81 318 THR A O 1
ATOM 2472 N N . THR A 1 319 ? 11.905 -9.513 -18.701 1.00 95.00 319 THR A N 1
ATOM 2473 C CA . THR A 1 319 ? 11.771 -8.326 -17.851 1.00 95.00 319 THR A CA 1
ATOM 2474 C C . THR A 1 319 ? 11.134 -8.726 -16.528 1.00 95.00 319 THR A C 1
ATOM 2476 O O . THR A 1 319 ? 10.024 -9.256 -16.506 1.00 95.00 319 THR A O 1
ATOM 2479 N N . ASN A 1 320 ? 11.825 -8.441 -15.426 1.00 95.06 320 ASN A N 1
ATOM 2480 C CA . ASN A 1 320 ? 11.336 -8.685 -14.072 1.00 95.06 320 ASN A CA 1
ATOM 2481 C C . ASN A 1 320 ? 10.963 -7.358 -13.415 1.00 95.06 320 ASN A C 1
ATOM 2483 O O . ASN A 1 320 ? 11.722 -6.392 -13.500 1.00 95.06 320 ASN A O 1
ATOM 2487 N N . ALA A 1 321 ? 9.816 -7.312 -12.742 1.00 91.12 321 ALA A N 1
ATOM 2488 C CA . ALA A 1 321 ? 9.488 -6.195 -11.866 1.00 91.12 321 ALA A CA 1
ATOM 2489 C C . ALA A 1 321 ? 9.985 -6.417 -10.440 1.00 91.12 321 ALA A C 1
ATOM 2491 O O . ALA A 1 321 ? 10.018 -7.558 -9.974 1.00 91.12 321 ALA A O 1
ATOM 2492 N N . PRO A 1 322 ? 10.283 -5.323 -9.715 1.00 87.69 322 PRO A N 1
ATOM 2493 C CA . PRO A 1 322 ? 10.529 -5.409 -8.289 1.00 87.69 322 PRO A CA 1
ATOM 2494 C C . PRO A 1 322 ? 9.288 -5.949 -7.579 1.00 87.69 322 PRO A C 1
ATOM 2496 O O . PRO A 1 322 ? 8.153 -5.587 -7.907 1.00 87.69 322 PRO A O 1
ATOM 2499 N N . ALA A 1 323 ? 9.530 -6.791 -6.583 1.00 91.19 323 ALA A N 1
ATOM 2500 C CA . ALA A 1 323 ? 8.494 -7.325 -5.723 1.00 91.19 323 ALA A CA 1
ATOM 2501 C C . ALA A 1 323 ? 7.827 -6.181 -4.935 1.00 91.19 323 ALA A C 1
ATOM 2503 O O . ALA A 1 323 ? 8.503 -5.284 -4.425 1.00 91.19 323 ALA A O 1
ATOM 2504 N N . ARG A 1 324 ? 6.494 -6.176 -4.860 1.00 90.12 324 ARG A N 1
ATOM 2505 C CA . ARG A 1 324 ? 5.710 -5.143 -4.172 1.00 90.12 324 ARG A CA 1
ATOM 2506 C C . ARG A 1 324 ? 4.726 -5.774 -3.207 1.00 90.12 324 ARG A C 1
ATOM 2508 O O . ARG A 1 324 ? 3.996 -6.689 -3.572 1.00 90.12 324 ARG A O 1
ATOM 2515 N N . MET A 1 325 ? 4.686 -5.248 -1.990 1.00 91.06 325 MET A N 1
ATOM 2516 C CA . MET A 1 325 ? 3.708 -5.655 -0.988 1.00 91.06 325 MET A CA 1
ATOM 2517 C C . MET A 1 325 ? 2.361 -4.972 -1.232 1.00 91.06 325 MET A C 1
ATOM 2519 O O . MET A 1 325 ? 2.305 -3.770 -1.510 1.00 91.06 325 MET A O 1
ATOM 2523 N N . VAL A 1 326 ? 1.274 -5.735 -1.119 1.00 92.88 326 VAL A N 1
ATOM 2524 C CA . VAL A 1 326 ? -0.098 -5.227 -1.246 1.00 92.88 326 VAL A CA 1
ATOM 2525 C C . VAL A 1 326 ? -0.717 -5.144 0.141 1.00 92.88 326 VAL A C 1
ATOM 2527 O O . VAL A 1 326 ? -1.289 -6.109 0.620 1.00 92.88 326 VAL A O 1
ATOM 2530 N N . TRP A 1 327 ? -0.612 -3.996 0.805 1.00 91.94 327 TRP A N 1
ATOM 2531 C CA . TRP A 1 327 ? -1.086 -3.826 2.188 1.00 91.94 327 TRP A CA 1
ATOM 2532 C C . TRP A 1 327 ? -2.600 -3.966 2.355 1.00 91.94 327 TRP A C 1
ATOM 2534 O O . TRP A 1 327 ? -3.084 -4.464 3.372 1.00 91.94 327 TRP A O 1
ATOM 2544 N N . ALA A 1 328 ? -3.340 -3.495 1.354 1.00 94.62 328 ALA A N 1
ATOM 2545 C CA . ALA A 1 328 ? -4.787 -3.464 1.358 1.00 94.62 328 ALA A CA 1
ATOM 2546 C C . ALA A 1 328 ? -5.327 -3.529 -0.068 1.00 94.62 328 ALA A C 1
ATOM 2548 O O . ALA A 1 328 ? -4.745 -2.931 -0.979 1.00 94.62 328 ALA A O 1
ATOM 2549 N N . MET A 1 329 ? -6.441 -4.231 -0.251 1.00 94.75 329 MET A N 1
ATOM 2550 C CA . MET A 1 329 ? -7.032 -4.471 -1.565 1.00 94.75 329 MET A CA 1
ATOM 2551 C C . MET A 1 329 ? -8.553 -4.374 -1.512 1.00 94.75 329 MET A C 1
ATOM 2553 O O . MET A 1 329 ? -9.175 -4.941 -0.614 1.00 94.75 329 MET A O 1
ATOM 2557 N N . VAL A 1 330 ? -9.147 -3.693 -2.490 1.00 94.69 330 VAL A N 1
ATOM 2558 C CA . VAL A 1 330 ? -10.599 -3.675 -2.708 1.00 94.69 330 VAL A CA 1
ATOM 2559 C C . VAL A 1 330 ? -10.964 -4.699 -3.770 1.00 94.69 330 VAL A C 1
ATOM 2561 O O . VAL A 1 330 ? -10.410 -4.702 -4.866 1.00 94.69 330 VAL A O 1
ATOM 2564 N N . TYR A 1 331 ? -11.950 -5.529 -3.465 1.00 93.38 331 TYR A N 1
ATOM 2565 C CA . TYR A 1 331 ? -12.578 -6.437 -4.409 1.00 93.38 331 TYR A CA 1
ATOM 2566 C C . TYR A 1 331 ? -14.011 -5.977 -4.656 1.00 93.38 331 TYR A C 1
ATOM 2568 O O . TYR A 1 331 ? -14.869 -6.234 -3.809 1.00 93.38 331 TYR A O 1
ATOM 2576 N N . PRO A 1 332 ? -14.285 -5.281 -5.772 1.00 90.88 332 PRO A N 1
ATOM 2577 C CA . PRO A 1 332 ? -15.652 -4.964 -6.146 1.00 90.88 332 PRO A CA 1
ATOM 2578 C C . PRO A 1 332 ? -16.374 -6.255 -6.550 1.00 90.88 332 PRO A C 1
ATOM 2580 O O . PRO A 1 332 ? -15.866 -7.046 -7.347 1.00 90.88 332 PRO A O 1
ATOM 2583 N N . GLY A 1 333 ? -17.548 -6.471 -5.973 1.00 89.50 333 GLY A N 1
ATOM 2584 C CA . GLY A 1 333 ? -18.522 -7.471 -6.385 1.00 89.50 333 GLY A CA 1
ATOM 2585 C C . GLY A 1 333 ? -19.758 -6.800 -6.995 1.00 89.50 333 GLY A C 1
ATOM 2586 O O . GLY A 1 333 ? -19.900 -5.577 -6.934 1.00 89.50 333 GLY A O 1
ATOM 2587 N N . PRO A 1 334 ? -20.682 -7.578 -7.586 1.00 87.06 334 PRO A N 1
ATOM 2588 C CA . PRO A 1 334 ? -21.902 -7.028 -8.185 1.00 87.06 334 PRO A CA 1
ATOM 2589 C C . PRO A 1 334 ? -22.764 -6.278 -7.159 1.00 87.06 334 PRO A C 1
ATOM 2591 O O . PRO A 1 334 ? -23.262 -5.183 -7.413 1.00 87.06 334 PRO A O 1
ATOM 2594 N N . ASN A 1 335 ? -22.889 -6.860 -5.963 1.00 85.06 335 ASN A N 1
ATOM 2595 C CA . ASN A 1 335 ? -23.752 -6.369 -4.888 1.00 85.06 335 ASN A CA 1
ATOM 2596 C C . ASN A 1 335 ? -22.987 -6.063 -3.604 1.00 85.06 335 ASN A C 1
ATOM 2598 O O . ASN A 1 335 ? -23.588 -5.741 -2.588 1.00 85.06 335 ASN A O 1
ATOM 2602 N N . ASP A 1 336 ? -21.669 -6.157 -3.607 1.00 89.44 336 ASP A N 1
ATOM 2603 C CA . ASP A 1 336 ? -20.856 -5.871 -2.440 1.00 89.44 336 ASP A CA 1
ATOM 2604 C C . ASP A 1 336 ? -19.485 -5.364 -2.859 1.00 89.44 336 ASP A C 1
ATOM 2606 O O . ASP A 1 336 ? -19.139 -5.321 -4.036 1.00 89.44 336 ASP A O 1
ATOM 2610 N N . PHE A 1 337 ? -18.706 -4.909 -1.894 1.00 91.50 337 PHE A N 1
ATOM 2611 C CA . PHE A 1 337 ? -17.266 -4.904 -2.065 1.00 91.50 337 PHE A CA 1
ATOM 2612 C C . PHE A 1 337 ? -16.622 -5.416 -0.789 1.00 91.50 337 PHE A C 1
ATOM 2614 O O . PHE A 1 337 ? -17.175 -5.285 0.308 1.00 91.50 337 PHE A O 1
ATOM 2621 N N . VAL A 1 338 ? -15.452 -6.020 -0.951 1.00 94.25 338 VAL A N 1
ATOM 2622 C CA . VAL A 1 338 ? -14.647 -6.527 0.154 1.00 94.25 338 VAL A CA 1
ATOM 2623 C C . VAL A 1 338 ? -13.343 -5.752 0.182 1.00 94.25 338 VAL A C 1
ATOM 2625 O O . VAL A 1 338 ? -12.550 -5.838 -0.752 1.00 94.25 338 VAL A O 1
ATOM 2628 N N . LEU A 1 339 ? -13.108 -5.006 1.255 1.00 95.19 339 LEU A N 1
ATOM 2629 C CA . LEU A 1 339 ? -11.805 -4.424 1.548 1.00 95.19 339 LEU A CA 1
ATOM 2630 C C . LEU A 1 339 ? -11.028 -5.388 2.443 1.00 95.19 339 LEU A C 1
ATOM 2632 O O . LEU A 1 339 ? -11.383 -5.588 3.602 1.00 95.19 339 LEU A O 1
ATOM 2636 N N . SER A 1 340 ? -9.970 -5.981 1.901 1.00 95.56 340 SER A N 1
ATOM 2637 C CA . SER A 1 340 ? -9.073 -6.876 2.630 1.00 95.56 340 SER A CA 1
ATOM 2638 C C . SER A 1 340 ? -7.836 -6.119 3.113 1.00 95.56 340 SER A C 1
ATOM 2640 O O . SER A 1 340 ? -7.212 -5.390 2.340 1.00 95.56 340 SER A O 1
ATOM 2642 N N . LEU A 1 341 ? -7.487 -6.294 4.386 1.00 95.56 341 LEU A N 1
ATOM 2643 C CA . LEU A 1 341 ? -6.402 -5.621 5.101 1.00 95.56 341 LEU A CA 1
ATOM 2644 C C . LEU A 1 341 ? -5.553 -6.659 5.855 1.00 95.56 341 LEU A C 1
ATOM 2646 O O . LEU A 1 341 ? -6.086 -7.617 6.426 1.00 95.56 341 LEU A O 1
ATOM 2650 N N . GLN A 1 342 ? -4.236 -6.452 5.910 1.00 93.81 342 GLN A N 1
ATOM 2651 C CA . GLN A 1 342 ? -3.337 -7.292 6.709 1.00 93.81 342 GLN A CA 1
ATOM 2652 C C . GLN A 1 342 ? -3.340 -6.864 8.183 1.00 93.81 342 GLN A C 1
ATOM 2654 O O . GLN A 1 342 ? -2.961 -5.736 8.502 1.00 93.81 342 GLN A O 1
ATOM 2659 N N . VAL A 1 343 ? -3.686 -7.772 9.099 1.00 94.81 343 VAL A N 1
ATOM 2660 C CA . VAL A 1 343 ? -3.828 -7.462 10.539 1.00 94.81 343 VAL A CA 1
ATOM 2661 C C . VAL A 1 343 ? -2.526 -6.960 11.162 1.00 94.81 343 VAL A C 1
ATOM 2663 O O . VAL A 1 343 ? -2.542 -5.960 11.874 1.00 94.81 343 VAL A O 1
ATOM 2666 N N . SER A 1 344 ? -1.385 -7.565 10.822 1.00 92.38 344 SER A N 1
ATOM 2667 C CA . SER A 1 344 ? -0.069 -7.171 11.355 1.00 92.38 344 SER A CA 1
ATOM 2668 C C . SER A 1 344 ? 0.331 -5.726 11.033 1.00 92.38 344 SER A C 1
ATOM 2670 O O . SER A 1 344 ? 1.191 -5.163 11.700 1.00 92.38 344 SER A O 1
ATOM 2672 N N . THR A 1 345 ? -0.296 -5.109 10.031 1.00 91.62 345 THR A N 1
ATOM 2673 C CA . THR A 1 345 ? -0.045 -3.709 9.652 1.00 91.62 345 THR A CA 1
ATOM 2674 C C . THR A 1 345 ? -0.957 -2.741 10.386 1.00 91.62 345 THR A C 1
ATOM 2676 O O . THR A 1 345 ? -0.632 -1.561 10.540 1.00 91.62 345 THR A O 1
ATOM 2679 N N . LEU A 1 346 ? -2.104 -3.240 10.854 1.00 95.25 346 LEU A N 1
ATOM 2680 C CA . LEU A 1 346 ? -3.111 -2.442 11.530 1.00 95.25 346 LEU A CA 1
ATOM 2681 C C . LEU A 1 346 ? -2.726 -2.144 12.974 1.00 95.25 346 LEU A C 1
ATOM 2683 O O . LEU A 1 346 ? -3.086 -1.079 13.460 1.00 95.25 346 LEU A O 1
ATOM 2687 N N . PHE A 1 347 ? -1.983 -3.027 13.642 1.00 96.06 347 PHE A N 1
ATOM 2688 C CA . PHE A 1 347 ? -1.675 -2.930 15.072 1.00 96.06 347 PHE A CA 1
ATOM 2689 C C . PHE A 1 347 ? -0.182 -2.704 15.336 1.00 96.06 347 PHE A C 1
ATOM 2691 O O . PHE A 1 347 ? 0.659 -3.014 14.499 1.00 96.06 347 PHE A O 1
ATOM 2698 N N . GLU A 1 348 ? 0.167 -2.107 16.482 1.00 91.06 348 GLU A N 1
ATOM 2699 C CA . GLU A 1 348 ? 1.567 -1.779 16.823 1.00 91.06 348 GLU A CA 1
ATOM 2700 C C . GLU A 1 348 ? 2.464 -3.023 16.949 1.00 91.06 348 GLU A C 1
ATOM 2702 O O . GLU A 1 348 ? 3.669 -2.940 16.710 1.00 91.06 348 GLU A O 1
ATOM 2707 N N . LYS A 1 349 ? 1.888 -4.163 17.353 1.00 91.56 349 LYS A N 1
ATOM 2708 C CA . LYS A 1 349 ? 2.548 -5.468 17.531 1.00 91.56 349 LYS A CA 1
ATOM 2709 C C . LYS A 1 349 ? 1.539 -6.586 17.247 1.00 91.56 349 LYS A C 1
ATOM 2711 O O . LYS A 1 349 ? 0.342 -6.356 17.393 1.00 91.56 349 LYS A O 1
ATOM 2716 N N . GLU A 1 350 ? 2.015 -7.796 16.936 1.00 86.56 350 GLU A N 1
ATOM 2717 C CA . GLU A 1 350 ? 1.164 -8.969 16.625 1.00 86.56 350 GLU A CA 1
ATOM 2718 C C . GLU A 1 350 ? 0.127 -9.250 17.733 1.00 86.56 350 GLU A C 1
ATOM 2720 O O . GLU A 1 350 ? -1.037 -9.493 17.444 1.00 86.56 350 GLU A O 1
ATOM 2725 N N . ASN A 1 351 ? 0.508 -9.075 19.005 1.00 89.81 351 ASN A N 1
ATOM 2726 C CA . ASN A 1 351 ? -0.361 -9.320 20.165 1.00 89.81 351 ASN A CA 1
ATOM 2727 C C . ASN A 1 351 ? -1.003 -8.051 20.757 1.00 89.81 351 ASN A C 1
ATOM 2729 O O . ASN A 1 351 ? -1.277 -7.995 21.957 1.00 89.81 351 ASN A O 1
ATOM 2733 N N . SER A 1 352 ? -1.180 -6.999 19.955 1.00 94.38 352 SER A N 1
ATOM 2734 C CA . SER A 1 352 ? -1.747 -5.725 20.407 1.00 94.38 352 SER A CA 1
ATOM 2735 C C . SER A 1 352 ? -3.100 -5.443 19.758 1.00 94.38 352 SER A C 1
ATOM 2737 O O . SER A 1 352 ? -3.322 -5.756 18.592 1.00 94.38 352 SER A O 1
ATOM 2739 N N . ASP A 1 353 ? -3.991 -4.810 20.515 1.00 95.88 353 ASP A N 1
ATOM 2740 C CA . ASP A 1 353 ? -5.234 -4.186 20.053 1.00 95.88 353 ASP A CA 1
ATOM 2741 C C . ASP A 1 353 ? -5.071 -2.679 19.784 1.00 95.88 353 ASP A C 1
ATOM 2743 O O . ASP A 1 353 ? -5.987 -2.019 19.289 1.00 95.88 353 ASP A O 1
ATOM 2747 N N . ARG A 1 354 ? -3.882 -2.124 20.049 1.00 96.94 354 ARG A N 1
ATOM 2748 C CA . ARG A 1 354 ? -3.564 -0.731 19.756 1.00 96.94 354 ARG A CA 1
ATOM 2749 C C . ARG A 1 354 ? -3.246 -0.568 18.277 1.00 96.94 354 ARG A C 1
ATOM 2751 O O . ARG A 1 354 ? -2.261 -1.107 17.773 1.00 96.94 354 ARG A O 1
ATOM 2758 N N . ILE A 1 355 ? -4.091 0.196 17.591 1.00 96.94 355 ILE A N 1
ATOM 2759 C CA . ILE A 1 355 ? -3.947 0.483 16.163 1.00 96.94 355 ILE A CA 1
ATOM 2760 C C . ILE A 1 355 ? -2.654 1.279 15.943 1.00 96.94 355 ILE A C 1
ATOM 2762 O O . ILE A 1 355 ? -2.447 2.327 16.558 1.00 96.94 355 ILE A O 1
ATOM 2766 N N . SER A 1 356 ? -1.791 0.791 15.054 1.00 94.19 356 SER A N 1
ATOM 2767 C CA . SER A 1 356 ? -0.562 1.473 14.661 1.00 94.19 356 SER A CA 1
ATOM 2768 C C . SER A 1 356 ? -0.879 2.765 13.905 1.00 94.19 356 SER A C 1
ATOM 2770 O O . SER A 1 356 ? -1.958 2.949 13.343 1.00 94.19 356 SER A O 1
ATOM 2772 N N . ARG A 1 357 ? 0.089 3.678 13.809 1.00 86.00 357 ARG A N 1
ATOM 2773 C CA . ARG A 1 357 ? -0.080 4.907 13.012 1.00 86.00 357 ARG A CA 1
ATOM 2774 C C . ARG A 1 357 ? -0.338 4.621 11.527 1.00 86.00 357 ARG A C 1
ATOM 2776 O O . ARG A 1 357 ? -1.149 5.299 10.894 1.00 86.00 357 ARG A O 1
ATOM 2783 N N . PHE A 1 358 ? 0.309 3.590 10.984 1.00 88.56 358 PHE A N 1
ATOM 2784 C CA . PHE A 1 358 ? 0.055 3.126 9.620 1.00 88.56 358 PHE A CA 1
ATOM 2785 C C . PHE A 1 358 ? -1.357 2.533 9.490 1.00 88.56 358 PHE A C 1
ATOM 2787 O O . PHE A 1 358 ? -2.104 2.906 8.585 1.00 88.56 358 PHE A O 1
ATOM 2794 N N . GLY A 1 359 ? -1.774 1.719 10.462 1.00 94.75 359 GLY A N 1
ATOM 2795 C CA . GLY A 1 359 ? -3.127 1.184 10.577 1.00 94.75 359 GLY A CA 1
ATOM 2796 C C . GLY A 1 359 ? -4.199 2.268 10.646 1.00 94.75 359 GLY A C 1
ATOM 2797 O O . GLY A 1 359 ? -5.215 2.174 9.964 1.00 94.75 359 GLY A O 1
ATOM 2798 N N . LEU A 1 360 ? -3.956 3.356 11.383 1.00 93.31 360 LEU A N 1
ATOM 2799 C CA . LEU A 1 360 ? -4.855 4.513 11.424 1.00 93.31 360 LEU A CA 1
ATOM 2800 C C . LEU A 1 360 ? -5.027 5.154 10.044 1.00 93.31 360 LEU A C 1
ATOM 2802 O O . LEU A 1 360 ? -6.138 5.563 9.702 1.00 93.31 360 LEU A O 1
ATOM 2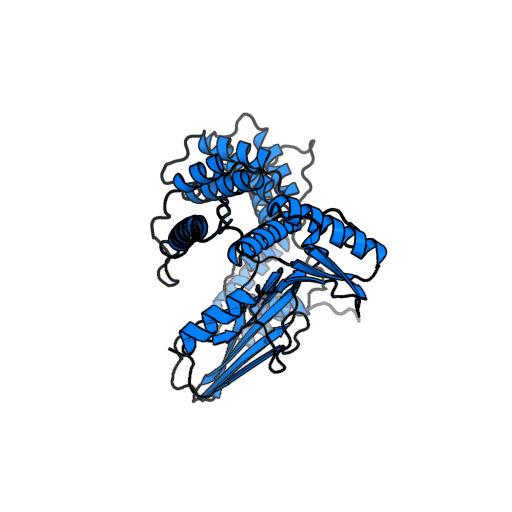806 N N . SER A 1 361 ? -3.954 5.231 9.254 1.00 88.00 361 SER A N 1
ATOM 2807 C CA . SER A 1 361 ? -4.001 5.757 7.886 1.00 88.00 361 SER A CA 1
ATOM 2808 C C . SER A 1 361 ? -4.786 4.813 6.964 1.00 88.00 361 SER A C 1
ATOM 2810 O O . SER A 1 361 ? -5.639 5.271 6.205 1.00 88.00 361 SER A O 1
ATOM 2812 N N . LEU A 1 362 ? -4.578 3.494 7.087 1.00 93.38 362 LEU A N 1
ATOM 2813 C CA . LEU A 1 362 ? -5.312 2.477 6.323 1.00 93.38 362 LEU A CA 1
ATOM 2814 C C . LEU A 1 362 ? -6.806 2.494 6.647 1.00 93.38 362 LEU A C 1
ATOM 2816 O O . LEU A 1 362 ? -7.625 2.493 5.736 1.00 93.38 362 LEU A O 1
ATOM 2820 N N . LEU A 1 363 ? -7.167 2.561 7.929 1.00 94.94 363 LEU A N 1
ATOM 2821 C CA . LEU A 1 363 ? -8.562 2.625 8.368 1.00 94.94 363 LEU A CA 1
ATOM 2822 C C . LEU A 1 363 ? -9.233 3.952 8.006 1.00 94.94 363 LEU A C 1
ATOM 2824 O O . LEU A 1 363 ? -10.443 3.988 7.810 1.00 94.94 363 LEU A O 1
ATOM 2828 N N . THR A 1 364 ? -8.466 5.039 7.895 1.00 92.25 364 THR A N 1
ATOM 2829 C CA . THR A 1 364 ? -8.991 6.312 7.382 1.00 92.25 364 THR A CA 1
ATOM 2830 C C . THR A 1 364 ? -9.330 6.181 5.900 1.00 92.25 364 THR A C 1
ATOM 2832 O O . THR A 1 364 ? -10.449 6.493 5.513 1.00 92.25 364 THR A O 1
ATOM 2835 N N . GLN A 1 365 ? -8.432 5.613 5.090 1.00 91.50 365 GLN A N 1
ATOM 2836 C CA . GLN A 1 365 ? -8.732 5.344 3.682 1.00 91.50 365 GLN A CA 1
ATOM 2837 C C . GLN A 1 365 ? -9.874 4.325 3.518 1.00 91.50 365 GLN A C 1
ATOM 2839 O O . GLN A 1 365 ? -10.711 4.466 2.630 1.00 91.50 365 GLN A O 1
ATOM 2844 N N . ALA A 1 366 ? -9.939 3.317 4.392 1.00 92.50 366 ALA A N 1
ATOM 2845 C CA . ALA A 1 366 ? -11.053 2.380 4.449 1.00 92.50 366 ALA A CA 1
ATOM 2846 C C . ALA A 1 366 ? -12.375 3.117 4.684 1.00 92.50 366 ALA A C 1
ATOM 2848 O O . ALA A 1 366 ? -13.327 2.887 3.946 1.00 92.50 366 ALA A O 1
ATOM 2849 N N . ALA A 1 367 ? -12.424 4.027 5.661 1.00 92.06 367 ALA A N 1
ATOM 2850 C CA . ALA A 1 367 ? -13.601 4.844 5.936 1.00 92.06 367 ALA A CA 1
ATOM 2851 C C . ALA A 1 367 ? -13.987 5.720 4.730 1.00 92.06 367 ALA A C 1
ATOM 2853 O O . ALA A 1 367 ? -15.157 5.756 4.357 1.00 92.06 367 ALA A O 1
ATOM 2854 N N . ASP A 1 368 ? -13.020 6.348 4.061 1.00 88.94 368 ASP A N 1
ATOM 2855 C CA . ASP A 1 368 ? -13.286 7.142 2.854 1.00 88.94 368 ASP A CA 1
ATOM 2856 C C . ASP A 1 368 ? -13.898 6.286 1.731 1.00 88.94 368 ASP A C 1
ATOM 2858 O O . ASP A 1 368 ? -14.847 6.708 1.066 1.00 88.94 368 ASP A O 1
ATOM 2862 N N . LEU A 1 369 ? -13.420 5.047 1.560 1.00 88.06 369 LEU A N 1
ATOM 2863 C CA . LEU A 1 369 ? -14.033 4.086 0.642 1.00 88.06 369 LEU A CA 1
ATOM 2864 C C . LEU A 1 369 ? -15.465 3.739 1.073 1.00 88.06 369 LEU A C 1
ATOM 2866 O O . LEU A 1 369 ? -16.360 3.735 0.233 1.00 88.06 369 LEU A O 1
ATOM 2870 N N . CYS A 1 370 ? -15.719 3.518 2.366 1.00 86.31 370 CYS A N 1
ATOM 2871 C CA . CYS A 1 370 ? -17.074 3.260 2.873 1.00 86.31 370 CYS A CA 1
ATOM 2872 C C . CYS A 1 370 ? -18.039 4.397 2.511 1.00 86.31 370 CYS A C 1
ATOM 2874 O O . CYS A 1 370 ? -19.150 4.139 2.044 1.00 86.31 370 CYS A O 1
ATOM 2876 N N . LEU A 1 371 ? -17.607 5.650 2.702 1.00 86.44 371 LEU A N 1
ATOM 2877 C CA . LEU A 1 371 ? -18.400 6.837 2.375 1.00 86.44 371 LEU A CA 1
ATOM 2878 C C . LEU A 1 371 ? -18.697 6.907 0.873 1.00 86.44 371 LEU A C 1
ATOM 2880 O O . LEU A 1 371 ? -19.849 7.112 0.490 1.00 86.44 371 LEU A O 1
ATOM 2884 N N . ARG A 1 372 ? -17.692 6.637 0.027 1.00 84.25 372 ARG A N 1
ATOM 2885 C CA . ARG A 1 372 ? -17.840 6.617 -1.438 1.00 84.25 372 ARG A CA 1
ATOM 2886 C C . ARG A 1 372 ? -18.902 5.626 -1.909 1.00 84.25 372 ARG A C 1
ATOM 2888 O O . ARG A 1 372 ? -19.612 5.910 -2.866 1.00 84.25 372 ARG A O 1
ATOM 2895 N N . PHE A 1 373 ? -19.021 4.471 -1.258 1.00 79.75 373 PHE A N 1
ATOM 2896 C CA . PHE A 1 373 ? -19.992 3.455 -1.666 1.00 79.75 373 PHE A CA 1
ATOM 2897 C C . PHE A 1 373 ? -21.383 3.634 -1.031 1.00 79.75 373 PHE A C 1
ATOM 2899 O O . PHE A 1 373 ? -22.321 3.011 -1.527 1.00 79.75 373 PHE A O 1
ATOM 2906 N N . SER A 1 374 ? -21.532 4.505 -0.017 1.00 63.38 374 SER A N 1
ATOM 2907 C CA . SER A 1 374 ? -22.808 4.956 0.579 1.00 63.38 374 SER A CA 1
ATOM 2908 C C . SER A 1 374 ? -23.759 3.822 0.993 1.00 63.38 374 SER A C 1
ATOM 2910 O O . SER A 1 374 ? -24.865 3.712 0.463 1.00 63.38 374 SER A O 1
ATOM 2912 N N . ARG A 1 375 ? -23.346 2.943 1.925 1.00 67.44 375 ARG A N 1
ATOM 2913 C CA . ARG A 1 375 ? -24.123 1.726 2.249 1.00 67.44 375 ARG A CA 1
ATOM 2914 C C . ARG A 1 375 ? -24.382 1.526 3.742 1.00 67.44 375 ARG A C 1
ATOM 2916 O O . ARG A 1 375 ? -23.434 1.600 4.523 1.00 67.44 375 ARG A O 1
ATOM 2923 N N . PRO A 1 376 ? -25.631 1.228 4.144 1.00 68.19 376 PRO A N 1
ATOM 2924 C CA . PRO A 1 376 ? -25.914 0.684 5.463 1.00 68.19 376 PRO A CA 1
ATOM 2925 C C . PRO A 1 376 ? -25.511 -0.798 5.507 1.00 68.19 376 PRO A C 1
ATOM 2927 O O . PRO A 1 376 ? -25.865 -1.564 4.616 1.00 68.19 376 PRO A O 1
ATOM 2930 N N . GLY A 1 377 ? -24.788 -1.192 6.555 1.00 83.31 377 GLY A N 1
ATOM 2931 C CA . GLY A 1 377 ? -24.363 -2.575 6.778 1.00 83.31 377 GLY A CA 1
ATOM 2932 C C . GLY A 1 377 ? -22.883 -2.794 6.477 1.00 83.31 377 GLY A C 1
ATOM 2933 O O . GLY A 1 377 ? -22.471 -2.924 5.325 1.00 83.31 377 GLY A O 1
ATOM 2934 N N . LEU A 1 378 ? -22.083 -2.868 7.540 1.00 90.44 378 LEU A N 1
ATOM 2935 C CA . LEU A 1 378 ? -20.696 -3.317 7.481 1.00 90.44 378 LEU A CA 1
ATOM 2936 C C . LEU A 1 378 ? -20.579 -4.652 8.208 1.00 90.44 378 LEU A C 1
ATOM 2938 O O . LEU A 1 378 ? -20.877 -4.764 9.396 1.00 90.44 378 LEU A O 1
ATOM 2942 N N . GLN A 1 379 ? -20.094 -5.661 7.503 1.00 93.81 379 GLN A N 1
ATOM 2943 C CA . GLN A 1 379 ? -19.669 -6.909 8.108 1.00 93.81 379 GLN A CA 1
ATOM 2944 C C . GLN A 1 379 ? -18.147 -6.901 8.221 1.00 93.81 379 GLN A C 1
ATOM 2946 O O . GLN A 1 379 ? -17.427 -6.826 7.226 1.00 93.81 379 GLN A O 1
ATOM 2951 N N . LEU A 1 380 ? -17.655 -6.975 9.450 1.00 95.00 380 LEU A N 1
ATOM 2952 C CA . LEU A 1 380 ? -16.242 -7.125 9.747 1.00 95.00 380 LEU A CA 1
ATOM 2953 C C . LEU A 1 380 ? -15.948 -8.604 9.979 1.00 95.00 380 LEU A C 1
ATOM 2955 O O . LEU A 1 380 ? -16.404 -9.184 10.963 1.00 95.00 380 LEU A O 1
ATOM 2959 N N . GLU A 1 381 ? -15.156 -9.207 9.098 1.00 96.12 381 GLU A N 1
ATOM 2960 C CA . GLU A 1 381 ? -14.635 -10.559 9.279 1.00 96.12 381 GLU A CA 1
ATOM 2961 C C . GLU A 1 381 ? -13.143 -10.499 9.627 1.00 96.12 381 GLU A C 1
ATOM 2963 O O . GLU A 1 381 ? -12.322 -10.084 8.809 1.00 96.12 381 GLU A O 1
ATOM 2968 N N . LEU A 1 382 ? -12.775 -10.920 10.837 1.00 95.88 382 LEU A N 1
ATOM 2969 C CA . LEU A 1 382 ? -11.384 -10.963 11.288 1.00 95.88 382 LEU A CA 1
ATOM 2970 C C . LEU A 1 382 ? -10.937 -12.414 11.451 1.00 95.88 382 LEU A C 1
ATOM 2972 O O . LEU A 1 382 ? -11.485 -13.157 12.260 1.00 95.88 382 LEU A O 1
ATOM 2976 N N . SER A 1 383 ? -9.916 -12.810 10.698 1.00 94.75 383 SER A N 1
ATOM 2977 C CA . SER A 1 383 ? -9.210 -14.074 10.899 1.00 94.75 383 SER A CA 1
ATOM 2978 C C . SER A 1 383 ? -8.120 -13.873 11.946 1.00 94.75 383 SER A C 1
ATOM 2980 O O . SER A 1 383 ? -7.156 -13.164 11.662 1.00 94.75 383 SER A O 1
ATOM 2982 N N . ALA A 1 384 ? -8.263 -14.489 13.119 1.00 93.69 384 ALA A N 1
ATOM 2983 C CA . ALA A 1 384 ? -7.324 -14.367 14.237 1.00 93.69 384 ALA A CA 1
ATOM 2984 C C . ALA A 1 384 ? -6.917 -15.749 14.768 1.00 93.69 384 ALA A C 1
ATOM 2986 O O . ALA A 1 384 ? -7.692 -16.709 14.690 1.00 93.69 384 ALA A O 1
ATOM 2987 N N . ARG A 1 385 ? -5.693 -15.872 15.290 1.00 92.50 385 ARG A N 1
ATOM 2988 C CA . ARG A 1 385 ? -5.233 -17.094 15.973 1.00 92.50 385 ARG A CA 1
ATOM 2989 C C . ARG A 1 385 ? -5.828 -17.209 17.376 1.00 92.50 385 ARG A C 1
ATOM 2991 O O . ARG A 1 385 ? -6.232 -18.295 17.778 1.00 92.50 385 ARG A O 1
ATOM 2998 N N . ASP A 1 386 ? -5.899 -16.091 18.093 1.00 94.06 386 ASP A N 1
ATOM 2999 C CA . ASP A 1 386 ? -6.518 -15.982 19.414 1.00 94.06 386 ASP A CA 1
ATOM 3000 C C . ASP A 1 386 ? -7.869 -15.267 19.282 1.00 94.06 386 ASP A C 1
ATOM 3002 O O . ASP A 1 386 ? -7.940 -14.107 18.873 1.00 94.06 386 ASP A O 1
ATOM 3006 N N . GLY A 1 387 ? -8.952 -15.963 19.634 1.00 94.31 387 GLY A N 1
ATOM 3007 C CA . GLY A 1 387 ? -10.305 -15.417 19.561 1.00 94.31 387 GLY A CA 1
ATOM 3008 C C . GLY A 1 387 ? -10.533 -14.213 20.483 1.00 94.31 387 GLY A C 1
ATOM 3009 O O . GLY A 1 387 ? -11.243 -13.287 20.094 1.00 94.31 387 GLY A O 1
ATOM 3010 N N . GLN A 1 388 ? -9.916 -14.175 21.672 1.00 96.06 388 GLN A N 1
ATOM 3011 C CA . GLN A 1 388 ? -10.058 -13.053 22.609 1.00 96.06 388 GLN A CA 1
ATOM 3012 C C . GLN A 1 388 ? -9.284 -11.823 22.134 1.00 96.06 388 GLN A C 1
ATOM 3014 O O . GLN A 1 388 ? -9.809 -10.706 22.162 1.00 96.06 388 GLN A O 1
ATOM 3019 N N . LEU A 1 389 ? -8.039 -12.007 21.686 1.00 95.06 389 LEU A N 1
ATOM 3020 C CA . LEU A 1 389 ? -7.271 -10.924 21.073 1.00 95.06 389 LEU A CA 1
ATOM 3021 C C . LEU A 1 389 ? -7.963 -10.412 19.805 1.00 95.06 389 LEU A C 1
ATOM 3023 O O . LEU A 1 389 ? -8.155 -9.204 19.676 1.00 95.06 389 LEU A O 1
ATOM 3027 N N . GLY A 1 390 ? -8.408 -11.316 18.929 1.00 95.62 390 GLY A N 1
ATOM 3028 C CA . GLY A 1 390 ? -9.157 -10.972 17.725 1.00 95.62 390 GLY A CA 1
ATOM 3029 C C . GLY A 1 390 ? -10.407 -10.153 18.045 1.00 95.62 390 GLY A C 1
ATOM 3030 O O . GLY A 1 390 ? -10.652 -9.124 17.421 1.00 95.62 390 GLY A O 1
ATOM 3031 N N . GLN A 1 391 ? -11.159 -10.518 19.085 1.00 96.31 391 GLN A N 1
ATOM 3032 C CA . GLN A 1 391 ? -12.325 -9.741 19.510 1.00 96.31 391 GLN A CA 1
ATOM 3033 C C . GLN A 1 391 ? -11.958 -8.310 19.946 1.00 96.31 391 GLN A C 1
ATOM 3035 O O . GLN A 1 391 ? -12.666 -7.358 19.597 1.00 96.31 391 GLN A O 1
ATOM 3040 N N . ARG A 1 392 ? -10.848 -8.129 20.676 1.00 96.94 392 ARG A N 1
ATOM 3041 C CA . ARG A 1 392 ? -10.355 -6.798 21.081 1.00 96.94 392 ARG A CA 1
ATOM 3042 C C . ARG A 1 392 ? -9.891 -5.976 19.880 1.00 96.94 392 ARG A C 1
ATOM 3044 O O . ARG A 1 392 ? -10.289 -4.823 19.740 1.00 96.94 392 ARG A O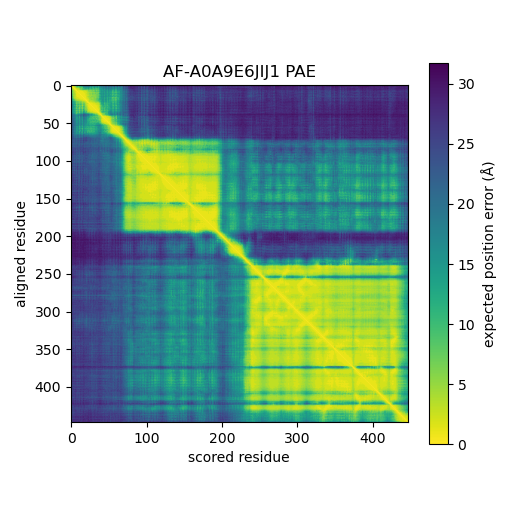 1
ATOM 3051 N N . GLN A 1 393 ? -9.132 -6.589 18.976 1.00 96.94 393 GLN A N 1
ATOM 3052 C CA . GLN A 1 393 ? -8.680 -5.979 17.724 1.00 96.94 393 GLN A CA 1
ATOM 3053 C C . GLN A 1 393 ? -9.857 -5.544 16.838 1.00 96.94 393 GLN A C 1
ATOM 3055 O O . GLN A 1 393 ? -9.892 -4.404 16.370 1.00 96.94 393 GLN A O 1
ATOM 3060 N N . ALA A 1 394 ? -10.856 -6.411 16.651 1.00 96.25 394 ALA A N 1
ATOM 3061 C CA . ALA A 1 394 ? -12.077 -6.090 15.915 1.00 96.25 394 ALA A CA 1
ATOM 3062 C C . ALA A 1 394 ? -12.823 -4.912 16.560 1.00 96.25 394 ALA A C 1
ATOM 3064 O O . ALA A 1 394 ? -13.214 -3.976 15.865 1.00 96.25 394 ALA A O 1
ATOM 3065 N N . SER A 1 395 ? -12.950 -4.911 17.890 1.00 95.56 395 SER A N 1
ATOM 3066 C CA . SER A 1 395 ? -13.578 -3.812 18.635 1.00 95.56 395 SER A CA 1
ATOM 3067 C C . SER A 1 395 ? -12.834 -2.485 18.443 1.00 95.56 395 SER A C 1
ATOM 3069 O O . SER A 1 395 ? -13.470 -1.457 18.210 1.00 95.56 395 SER A O 1
ATOM 3071 N N . ALA A 1 396 ? -11.496 -2.494 18.467 1.00 96.62 396 ALA A N 1
ATOM 3072 C CA . ALA A 1 396 ? -10.679 -1.301 18.234 1.00 96.62 396 ALA A CA 1
ATOM 3073 C C . ALA A 1 396 ? -10.872 -0.737 16.816 1.00 96.62 396 ALA A C 1
ATOM 3075 O O . ALA A 1 396 ? -11.070 0.470 16.641 1.00 96.62 396 ALA A O 1
ATOM 3076 N N . VAL A 1 397 ? -10.870 -1.608 15.801 1.00 96.38 397 VAL A N 1
ATOM 3077 C CA . VAL A 1 397 ? -11.134 -1.231 14.403 1.00 96.38 397 VAL A CA 1
ATOM 3078 C C . VAL A 1 397 ? -12.521 -0.607 14.258 1.00 96.38 397 VAL A C 1
ATOM 3080 O O . VAL A 1 397 ? -12.663 0.432 13.614 1.00 96.38 397 VAL A O 1
ATOM 3083 N N . ILE A 1 398 ? -13.537 -1.195 14.890 1.00 94.62 398 ILE A N 1
ATOM 3084 C CA . ILE A 1 398 ? -14.920 -0.708 14.830 1.00 94.62 398 ILE A CA 1
ATOM 3085 C C . ILE A 1 398 ? -15.056 0.648 15.491 1.00 94.62 398 ILE A C 1
ATOM 3087 O O . ILE A 1 398 ? -15.599 1.553 14.866 1.00 94.62 398 ILE A O 1
ATOM 3091 N N . ALA A 1 399 ? -14.512 0.822 16.696 1.00 94.31 399 ALA A N 1
ATOM 3092 C CA . ALA A 1 399 ? -14.525 2.112 17.377 1.00 94.31 399 ALA A CA 1
ATOM 3093 C C . ALA A 1 399 ? -13.893 3.205 16.496 1.00 94.31 399 ALA A C 1
ATOM 3095 O O . ALA A 1 399 ? -14.409 4.323 16.398 1.00 94.31 399 ALA A O 1
ATOM 3096 N N . ARG A 1 400 ? -12.809 2.869 15.781 1.00 94.94 400 ARG A N 1
ATOM 3097 C CA . ARG A 1 400 ? -12.159 3.794 14.850 1.00 94.94 400 ARG A CA 1
ATOM 3098 C C . ARG A 1 400 ? -13.022 4.111 13.628 1.00 94.94 400 ARG A C 1
ATOM 3100 O O . ARG A 1 400 ? -13.140 5.286 13.277 1.00 94.94 400 ARG A O 1
ATOM 3107 N N . LEU A 1 401 ? -13.604 3.101 12.984 1.00 92.94 401 LEU A N 1
ATOM 3108 C CA . LEU A 1 401 ? -14.468 3.286 11.816 1.00 92.94 401 LEU A CA 1
ATOM 3109 C C . LEU A 1 401 ? -15.747 4.047 12.188 1.00 92.94 401 LEU A C 1
ATOM 3111 O O . LEU A 1 401 ? -16.095 4.993 11.495 1.00 92.94 401 LEU A O 1
ATOM 3115 N N . GLN A 1 402 ? -16.388 3.728 13.314 1.00 91.56 402 GLN A N 1
ATOM 3116 C CA . GLN A 1 402 ? -17.568 4.437 13.828 1.00 91.56 402 GLN A CA 1
ATOM 3117 C C . GLN A 1 402 ? -17.277 5.917 14.076 1.00 91.56 402 GLN A C 1
ATOM 3119 O O . GLN A 1 402 ? -18.024 6.774 13.614 1.00 91.56 402 GLN A O 1
ATOM 3124 N N . SER A 1 403 ? -16.153 6.233 14.728 1.00 90.94 403 SER A N 1
ATOM 3125 C CA . SER A 1 403 ? -15.727 7.622 14.942 1.00 90.94 403 SER A CA 1
ATOM 3126 C C . SER A 1 403 ? -15.539 8.393 13.627 1.00 90.94 403 SER A C 1
ATOM 3128 O O . SER A 1 403 ? -15.772 9.602 13.573 1.00 90.94 403 SER A O 1
ATOM 3130 N N . LYS A 1 404 ? -15.119 7.714 12.552 1.00 90.06 404 LYS A N 1
ATOM 3131 C CA . LYS A 1 404 ? -14.892 8.335 11.241 1.00 90.06 404 LYS A CA 1
ATOM 3132 C C . LYS A 1 404 ? -16.135 8.395 10.356 1.00 90.06 404 LYS A C 1
ATOM 3134 O O . LYS A 1 404 ? -16.274 9.370 9.623 1.00 90.06 404 LYS A O 1
ATOM 3139 N N . LEU A 1 405 ? -17.012 7.402 10.433 1.00 88.56 405 LEU A N 1
ATOM 3140 C CA . LEU A 1 405 ? -18.204 7.274 9.595 1.00 88.56 405 LEU A CA 1
ATOM 3141 C C . LEU A 1 405 ? -19.464 7.857 10.236 1.00 88.56 405 LEU A C 1
ATOM 3143 O O . LEU A 1 405 ? -20.469 7.991 9.549 1.00 88.56 405 LEU A O 1
ATOM 3147 N N . GLU A 1 406 ? -19.415 8.178 11.533 1.00 88.12 406 GLU A N 1
ATOM 3148 C CA . GLU A 1 406 ? -20.574 8.622 12.322 1.00 88.12 406 GLU A CA 1
ATOM 3149 C C . GLU A 1 406 ? -21.733 7.605 12.271 1.00 88.12 406 GLU A C 1
ATOM 3151 O O . GLU A 1 406 ? -22.909 7.951 12.356 1.00 88.12 406 GLU A O 1
ATOM 3156 N N . TRP A 1 407 ? -21.402 6.318 12.116 1.00 84.81 407 TRP A N 1
ATOM 3157 C CA . TRP A 1 407 ? -22.384 5.241 12.013 1.00 84.81 407 TRP A CA 1
ATOM 3158 C C . TRP A 1 407 ? -22.938 4.809 13.374 1.00 84.81 407 TRP A C 1
ATOM 3160 O O . TRP A 1 407 ? -22.180 4.722 14.346 1.00 84.81 407 TRP A O 1
ATOM 3170 N N . PRO A 1 408 ? -24.235 4.445 13.443 1.00 82.06 408 PRO A N 1
ATOM 3171 C CA . PRO A 1 408 ? -24.798 3.821 14.629 1.00 82.06 408 PRO A CA 1
ATOM 3172 C C . PRO A 1 408 ? -24.173 2.440 14.854 1.00 82.06 408 PRO A C 1
ATOM 3174 O O . PRO A 1 408 ? -23.858 1.706 13.914 1.00 82.06 408 PRO A O 1
ATOM 3177 N N . SER A 1 409 ? -24.030 2.055 16.121 1.00 77.19 409 SER A N 1
ATOM 3178 C CA . SER A 1 409 ? -23.414 0.783 16.512 1.00 77.19 409 SER A CA 1
ATOM 3179 C C . SER A 1 409 ? -24.157 -0.454 16.006 1.00 77.19 409 SER A C 1
ATOM 3181 O O . SER A 1 409 ? -23.545 -1.504 15.835 1.00 77.19 409 SER A O 1
ATOM 3183 N N . THR A 1 410 ? -25.448 -0.329 15.711 1.00 81.00 410 THR A N 1
ATOM 3184 C CA . THR A 1 410 ? -26.316 -1.416 15.244 1.00 81.00 410 THR A CA 1
ATOM 3185 C C . THR A 1 410 ? -26.058 -1.847 13.798 1.00 81.00 410 THR A C 1
ATOM 3187 O O . THR A 1 410 ? -26.505 -2.919 13.403 1.00 81.00 410 THR A O 1
ATOM 3190 N N . GLY A 1 411 ? -25.333 -1.050 13.005 1.00 82.69 411 GLY A N 1
ATOM 3191 C CA . GLY A 1 411 ? -25.078 -1.329 11.586 1.00 82.69 411 GLY A CA 1
ATOM 3192 C C . GLY A 1 411 ? -23.843 -2.188 11.298 1.00 82.69 411 GLY A C 1
ATOM 3193 O O . GLY A 1 411 ? -23.515 -2.382 10.126 1.00 82.69 411 GLY A O 1
ATOM 3194 N N . ILE A 1 412 ? -23.129 -2.654 12.330 1.00 87.94 412 ILE A N 1
ATOM 3195 C CA . ILE A 1 412 ? -21.857 -3.368 12.175 1.00 87.94 412 ILE A CA 1
ATOM 3196 C C . ILE A 1 412 ? -21.953 -4.761 12.795 1.00 87.94 412 ILE A C 1
ATOM 3198 O O . ILE A 1 412 ? -22.145 -4.898 14.002 1.00 87.94 412 ILE A O 1
ATOM 3202 N N . SER A 1 413 ? -21.774 -5.799 11.978 1.00 91.44 413 SER A N 1
ATOM 3203 C CA . SER A 1 413 ? -21.674 -7.183 12.451 1.00 91.44 413 SER A CA 1
ATOM 3204 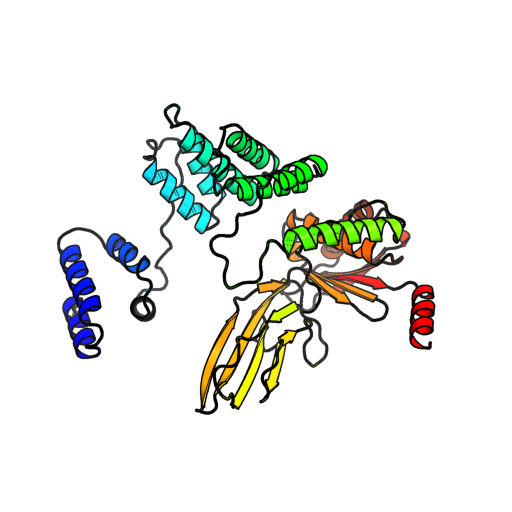C C . SER A 1 413 ? -20.213 -7.629 12.510 1.00 91.44 413 SER A C 1
ATOM 3206 O O . SER A 1 413 ? -19.408 -7.277 11.649 1.00 91.44 413 SER A O 1
ATOM 3208 N N . ILE A 1 414 ? -19.863 -8.396 13.544 1.00 93.38 414 ILE A N 1
ATOM 3209 C CA . ILE A 1 414 ? -18.509 -8.921 13.756 1.00 93.38 414 ILE A CA 1
ATOM 3210 C C . ILE A 1 414 ? -18.538 -10.427 13.575 1.00 93.38 414 ILE A C 1
ATOM 3212 O O . ILE A 1 414 ? -19.353 -11.118 14.186 1.00 93.38 414 ILE A O 1
ATOM 3216 N N . ARG A 1 415 ? -17.601 -10.944 12.790 1.00 95.50 415 ARG A N 1
ATOM 3217 C CA . ARG A 1 415 ? -17.358 -12.372 12.652 1.00 95.50 415 ARG A CA 1
ATOM 3218 C C . ARG A 1 415 ? -15.879 -12.657 12.862 1.00 95.50 415 ARG A C 1
ATOM 3220 O O . ARG A 1 415 ? -15.047 -12.280 12.042 1.00 95.50 415 ARG A O 1
ATOM 3227 N N . ILE A 1 416 ? -15.550 -13.342 13.951 1.00 94.62 416 ILE A N 1
ATOM 3228 C CA . ILE A 1 416 ? -14.189 -13.829 14.181 1.00 94.62 416 ILE A CA 1
ATOM 3229 C C . ILE A 1 416 ? -14.074 -15.230 13.585 1.00 94.62 416 ILE A C 1
ATOM 3231 O O . ILE A 1 416 ? -14.865 -16.119 13.900 1.00 94.62 416 ILE A O 1
ATOM 3235 N N . LEU A 1 417 ? -13.108 -15.417 12.694 1.00 93.75 417 LEU A N 1
ATOM 3236 C CA . LEU A 1 417 ? -12.809 -16.689 12.050 1.00 93.75 417 LEU A CA 1
ATOM 3237 C C . LEU A 1 417 ? -11.494 -17.243 12.615 1.00 93.75 417 LEU A C 1
ATOM 3239 O O . LEU A 1 417 ? -10.534 -16.485 12.770 1.00 93.75 417 LEU A O 1
ATOM 3243 N N . PRO A 1 418 ? -11.403 -18.553 12.897 1.00 91.06 418 PRO A N 1
ATOM 3244 C CA . PRO A 1 418 ? -10.139 -19.152 13.301 1.00 91.06 418 PRO A CA 1
ATOM 3245 C C . PRO A 1 418 ? -9.139 -19.092 12.139 1.00 91.06 418 PRO A C 1
ATOM 3247 O O . PRO A 1 418 ? -9.437 -19.529 11.022 1.00 91.06 418 PRO A O 1
ATOM 3250 N N . SER A 1 419 ? -7.942 -18.559 12.392 1.00 88.69 419 SER A N 1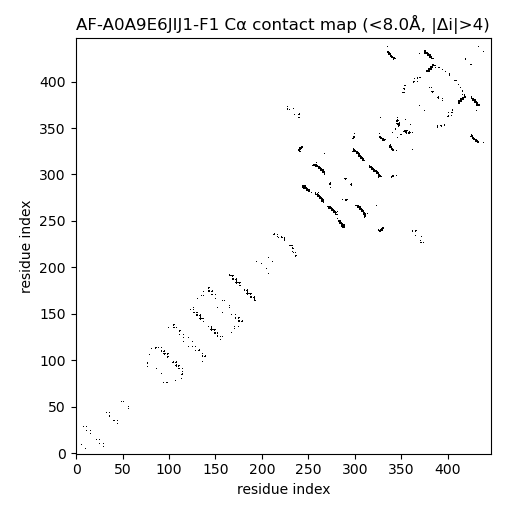
ATOM 3251 C CA . SER A 1 419 ? -6.870 -18.541 11.393 1.00 88.69 419 SER A CA 1
ATOM 3252 C C . SER A 1 419 ? -6.381 -19.964 11.094 1.00 88.69 419 SER A C 1
ATOM 3254 O O . SER A 1 419 ? -5.979 -20.697 11.995 1.00 88.69 419 SER A O 1
ATOM 3256 N N . ARG A 1 420 ? -6.366 -20.360 9.815 1.00 79.50 420 ARG A N 1
ATOM 3257 C CA . ARG A 1 420 ? -5.892 -21.686 9.359 1.00 79.50 420 ARG A CA 1
ATOM 3258 C C . ARG A 1 420 ? -4.378 -21.750 9.106 1.00 79.50 420 ARG A C 1
ATOM 3260 O O . ARG A 1 420 ? -3.930 -22.505 8.248 1.00 79.50 420 ARG A O 1
ATOM 3267 N N . GLY A 1 421 ? -3.580 -20.956 9.814 1.00 75.12 421 GLY A N 1
ATOM 3268 C CA . GLY A 1 421 ? -2.125 -21.028 9.700 1.00 75.12 421 GLY A CA 1
ATOM 3269 C C . GLY A 1 421 ? -1.381 -19.847 10.318 1.00 75.12 421 GLY A C 1
ATOM 3270 O O . GLY A 1 421 ? -1.994 -18.837 10.680 1.00 75.12 421 GLY A O 1
ATOM 3271 N N . PRO A 1 422 ? -0.046 -19.961 10.429 1.00 59.50 422 PRO A N 1
ATOM 3272 C CA . PRO A 1 422 ? 0.790 -18.923 11.016 1.00 59.50 422 PRO A CA 1
ATOM 3273 C C . PRO A 1 422 ? 0.742 -17.624 10.203 1.00 59.50 422 PRO A C 1
ATOM 3275 O O . PRO A 1 422 ? 0.717 -16.539 10.762 1.00 59.50 422 PRO A O 1
ATOM 3278 N N . THR A 1 423 ? 0.658 -17.669 8.882 1.00 59.53 423 THR A N 1
ATOM 3279 C CA . THR A 1 423 ? 1.045 -16.494 8.094 1.00 59.53 423 THR A CA 1
ATOM 3280 C C . THR A 1 423 ? -0.034 -15.449 7.820 1.00 59.53 423 THR A C 1
ATOM 3282 O O . THR A 1 423 ? 0.310 -14.435 7.225 1.00 59.53 423 THR A O 1
ATOM 3285 N N . ARG A 1 424 ? -1.321 -15.628 8.164 1.00 72.44 424 ARG A N 1
ATOM 3286 C CA . ARG A 1 424 ? -2.363 -14.821 7.482 1.00 72.44 424 ARG A CA 1
ATOM 3287 C C . ARG A 1 424 ? -3.578 -14.423 8.315 1.00 72.44 424 ARG A C 1
ATOM 3289 O O . ARG A 1 424 ? -4.716 -14.672 7.909 1.00 72.44 424 ARG A O 1
ATOM 3296 N N . GLU A 1 425 ? -3.338 -13.745 9.434 1.00 91.50 425 GLU A N 1
ATOM 3297 C CA . GLU A 1 425 ? -4.397 -12.956 10.065 1.00 91.50 425 GLU A CA 1
ATOM 3298 C C . GLU A 1 425 ? -4.829 -11.822 9.128 1.00 91.50 425 GLU A C 1
ATOM 3300 O O . GLU A 1 425 ? -4.012 -11.060 8.600 1.00 91.50 425 GLU A O 1
ATOM 3305 N N . ARG A 1 426 ? -6.132 -11.747 8.869 1.00 93.25 426 ARG A N 1
ATOM 3306 C CA . ARG A 1 426 ? -6.717 -10.871 7.851 1.00 93.25 426 ARG A CA 1
ATOM 3307 C C . ARG A 1 426 ? -7.979 -10.232 8.373 1.00 93.25 426 ARG A C 1
ATOM 3309 O O . ARG A 1 426 ? -8.788 -10.900 9.010 1.00 93.25 426 ARG A O 1
ATOM 3316 N N . LEU A 1 427 ? -8.152 -8.967 8.034 1.00 95.06 427 LEU A N 1
ATOM 3317 C CA . LEU A 1 427 ? -9.367 -8.220 8.282 1.00 95.06 427 LEU A CA 1
ATOM 3318 C C . LEU A 1 427 ? -10.050 -7.971 6.938 1.00 95.06 427 LEU A C 1
ATOM 3320 O O . LEU A 1 427 ? -9.497 -7.284 6.083 1.00 95.06 427 LEU A O 1
ATOM 3324 N N . ASN A 1 428 ? -11.247 -8.514 6.760 1.00 95.00 428 ASN A N 1
ATOM 3325 C CA . ASN A 1 428 ? -12.106 -8.214 5.626 1.00 95.00 428 ASN A CA 1
ATOM 3326 C C . ASN A 1 428 ? -13.255 -7.329 6.104 1.00 95.00 428 ASN A C 1
ATOM 3328 O O . ASN A 1 428 ? -13.976 -7.673 7.038 1.00 95.00 428 ASN A O 1
ATOM 3332 N N . LEU A 1 429 ? -13.430 -6.192 5.447 1.00 94.12 429 LEU A N 1
ATOM 3333 C CA . LEU A 1 429 ? -14.581 -5.320 5.615 1.00 94.12 429 LEU A CA 1
ATOM 3334 C C . LEU A 1 429 ? -15.478 -5.536 4.401 1.00 94.12 429 LEU A C 1
ATOM 3336 O O . LEU A 1 429 ? -15.102 -5.183 3.281 1.00 94.12 429 LEU A O 1
ATOM 3340 N N . ARG A 1 430 ? -16.623 -6.179 4.611 1.00 93.69 430 ARG A N 1
ATOM 3341 C CA . ARG A 1 430 ? -17.609 -6.465 3.575 1.00 93.69 430 ARG A CA 1
ATOM 3342 C C . ARG A 1 430 ? -18.774 -5.497 3.699 1.00 93.69 430 ARG A C 1
ATOM 3344 O O . ARG A 1 430 ? -19.312 -5.298 4.786 1.00 93.69 430 ARG A O 1
ATOM 3351 N N . PHE A 1 431 ? -19.160 -4.922 2.571 1.00 88.62 431 PHE A N 1
ATOM 3352 C CA . PHE A 1 431 ? -20.215 -3.921 2.498 1.00 88.62 431 PHE A CA 1
ATOM 3353 C C . PHE A 1 431 ? -21.289 -4.396 1.539 1.00 88.62 431 PHE A C 1
ATOM 3355 O O . PHE A 1 431 ? -21.058 -4.456 0.331 1.00 88.62 431 PHE A O 1
ATOM 3362 N N . GLU A 1 432 ? -22.460 -4.723 2.068 1.00 83.50 432 GLU A N 1
ATOM 3363 C CA . GLU A 1 432 ? -23.595 -5.155 1.256 1.00 83.50 432 GLU A CA 1
ATOM 3364 C C . GLU A 1 432 ? -24.276 -3.946 0.605 1.00 83.50 432 GLU A C 1
ATOM 3366 O O . GLU A 1 432 ? -24.430 -2.885 1.209 1.00 83.50 432 GLU A O 1
ATOM 3371 N N . LYS A 1 433 ? -24.651 -4.073 -0.669 1.00 72.81 433 LYS A N 1
ATOM 3372 C CA . LYS A 1 433 ? -25.462 -3.085 -1.388 1.00 72.81 433 LYS A CA 1
ATOM 3373 C C . LYS A 1 433 ? -26.875 -3.107 -0.822 1.00 72.81 433 LYS A C 1
ATOM 3375 O O . LYS A 1 433 ? -27.462 -4.176 -0.681 1.00 72.81 433 LYS A O 1
ATOM 3380 N N . HIS A 1 434 ? -27.436 -1.929 -0.544 1.00 67.12 434 HIS A N 1
ATOM 3381 C CA . HIS A 1 434 ? -28.841 -1.839 -0.160 1.00 67.12 434 HIS A CA 1
ATOM 3382 C C . HIS A 1 434 ? -29.699 -2.458 -1.279 1.00 67.12 434 HIS A C 1
ATOM 3384 O O . HIS A 1 434 ? -29.522 -2.062 -2.440 1.00 67.12 434 HIS A O 1
ATOM 3390 N N . PRO A 1 435 ? -30.614 -3.397 -0.975 1.00 66.88 435 PRO A N 1
ATOM 3391 C CA . PRO A 1 435 ? -31.339 -4.166 -1.989 1.00 66.88 435 PRO A CA 1
ATOM 3392 C C . PRO A 1 435 ? -32.101 -3.284 -2.991 1.00 66.88 435 PRO A C 1
ATOM 3394 O O . PRO A 1 435 ? -32.184 -3.622 -4.169 1.00 66.88 435 PRO A O 1
ATOM 3397 N N . GLU A 1 436 ? -32.567 -2.104 -2.574 1.00 66.88 436 GLU A N 1
ATOM 3398 C CA . GLU A 1 436 ? -33.273 -1.165 -3.460 1.00 66.88 436 GLU A CA 1
ATOM 3399 C C . GLU A 1 436 ? -32.385 -0.586 -4.572 1.00 66.88 436 GLU A C 1
ATOM 3401 O O . GLU A 1 436 ? -32.840 -0.402 -5.699 1.00 66.88 436 GLU A O 1
ATOM 3406 N N . SER A 1 437 ? -31.093 -0.372 -4.308 1.00 60.69 437 SER A N 1
ATOM 3407 C CA . SER A 1 437 ? -30.170 0.150 -5.327 1.00 60.69 437 SER A CA 1
ATOM 3408 C C . SER A 1 437 ? -29.818 -0.885 -6.406 1.00 60.69 437 SER A C 1
ATOM 3410 O O . SER A 1 437 ? -29.440 -0.509 -7.514 1.00 60.69 437 SER A O 1
ATOM 3412 N N . ALA A 1 438 ? -30.008 -2.182 -6.135 1.00 58.69 438 ALA A N 1
ATOM 3413 C CA . ALA A 1 438 ? -29.874 -3.230 -7.150 1.00 58.69 438 ALA A CA 1
ATOM 3414 C C . ALA A 1 438 ? -31.053 -3.237 -8.147 1.00 58.69 438 ALA A C 1
ATOM 3416 O O . ALA A 1 438 ? -30.892 -3.642 -9.296 1.00 58.69 438 ALA A O 1
ATOM 3417 N N . HIS A 1 439 ? -32.237 -2.759 -7.745 1.00 60.78 439 HIS A N 1
ATOM 3418 C CA . HIS A 1 439 ? -33.399 -2.666 -8.639 1.00 60.78 439 HIS A CA 1
ATOM 3419 C C . HIS A 1 439 ? -33.310 -1.509 -9.645 1.00 60.78 439 HIS A C 1
ATOM 3421 O O . HIS A 1 439 ? -33.863 -1.620 -10.738 1.00 60.78 439 HIS A O 1
ATOM 3427 N N . GLN A 1 440 ? -32.610 -0.419 -9.319 1.00 60.62 440 GLN A N 1
ATOM 3428 C CA . GLN A 1 440 ? -32.445 0.721 -10.231 1.00 60.62 440 GLN A CA 1
ATOM 3429 C C . GLN A 1 440 ? -31.384 0.488 -11.314 1.00 60.62 440 GLN A C 1
ATOM 3431 O O . GLN A 1 440 ? -31.611 0.856 -12.462 1.00 60.62 440 GLN A O 1
ATOM 3436 N N . GLU A 1 441 ? -30.270 -0.180 -11.003 1.00 57.94 441 GLU A N 1
ATOM 3437 C CA . GLU A 1 441 ? -29.259 -0.515 -12.021 1.00 57.94 441 GLU A CA 1
ATOM 3438 C C . GLU A 1 441 ? -29.766 -1.529 -13.054 1.00 57.94 441 GLU A C 1
ATOM 3440 O O . GLU A 1 441 ? -29.498 -1.366 -14.241 1.00 57.94 441 GLU A O 1
ATOM 3445 N N . ASN A 1 442 ? -30.562 -2.523 -12.642 1.00 60.00 442 ASN A N 1
ATOM 3446 C CA . ASN A 1 442 ? -31.145 -3.482 -13.585 1.00 60.00 442 ASN A CA 1
ATOM 3447 C C . ASN A 1 442 ? -32.162 -2.844 -14.543 1.00 60.00 442 ASN A C 1
ATOM 3449 O O . ASN A 1 442 ? -32.318 -3.332 -15.658 1.00 60.00 442 ASN A O 1
ATOM 3453 N N . LYS A 1 443 ? -32.831 -1.750 -14.149 1.00 65.75 443 LYS A N 1
ATOM 3454 C CA . LYS A 1 443 ? -33.698 -1.000 -15.071 1.00 65.75 443 LYS A CA 1
ATOM 3455 C C . LYS A 1 443 ? -32.888 -0.283 -16.152 1.00 65.75 443 LYS A C 1
ATOM 3457 O O . LYS A 1 443 ? -33.240 -0.383 -17.316 1.00 65.75 443 LYS A O 1
ATOM 3462 N N . ASN A 1 444 ? -31.757 0.321 -15.789 1.00 62.53 444 ASN A N 1
ATOM 3463 C CA . ASN A 1 444 ? -30.893 1.054 -16.726 1.00 62.53 444 ASN A CA 1
ATOM 3464 C C . ASN A 1 444 ? -30.069 0.156 -17.673 1.00 62.53 444 ASN A C 1
ATOM 3466 O O . ASN A 1 444 ? -29.361 0.670 -18.533 1.00 62.53 444 ASN A O 1
ATOM 3470 N N . HIS A 1 445 ? -30.072 -1.164 -17.474 1.00 61.94 445 HIS A N 1
ATOM 3471 C CA . HIS A 1 445 ? -29.468 -2.131 -18.402 1.00 61.94 445 HIS A CA 1
ATOM 3472 C C . HIS A 1 445 ? -30.500 -2.905 -19.229 1.00 61.94 445 HIS A C 1
ATOM 3474 O O . HIS A 1 445 ? -30.116 -3.607 -20.162 1.00 61.94 445 HIS A O 1
ATOM 3480 N N . ALA A 1 446 ? -31.783 -2.817 -18.870 1.00 62.03 446 ALA A N 1
ATOM 3481 C CA . ALA A 1 446 ? -32.877 -3.407 -19.634 1.00 62.03 446 ALA A CA 1
ATOM 3482 C C . ALA A 1 446 ? -33.475 -2.430 -20.666 1.00 62.03 446 ALA A C 1
ATOM 3484 O O . ALA A 1 446 ? -34.120 -2.885 -21.610 1.00 62.03 446 ALA A O 1
ATOM 3485 N N . GLU A 1 447 ? -33.260 -1.123 -20.481 1.00 50.62 447 GLU A N 1
ATOM 3486 C CA . GLU A 1 447 ? -33.434 -0.064 -21.490 1.00 50.62 447 GLU A CA 1
ATOM 3487 C C . GLU A 1 447 ? -32.150 0.117 -22.306 1.00 50.62 447 GLU A C 1
ATOM 3489 O O . GLU A 1 447 ? -32.271 0.316 -23.538 1.00 50.62 447 GLU A O 1
#

pLDDT: mean 78.66, std 20.02, range [33.09, 98.12]